Protein AF-A0A5C6UW99-F1 (afdb_monomer)

Solvent-accessible surface area (backbone atoms only — not comparable to full-atom values): 27714 Å² total; per-residue (Å²): 134,82,87,89,82,87,84,85,85,86,84,82,92,73,86,82,78,85,74,78,84,76,83,78,83,82,71,74,84,59,94,43,65,46,55,64,51,72,36,97,61,40,62,75,77,56,24,28,17,52,48,94,91,37,84,39,61,88,27,58,69,17,17,16,20,74,46,58,42,82,33,70,51,95,78,82,84,82,96,72,94,75,93,74,78,81,84,72,80,81,75,72,80,76,76,88,70,78,74,92,70,58,97,54,50,38,59,64,51,70,36,95,60,34,64,72,78,51,20,24,16,51,47,88,83,36,81,38,69,84,28,57,71,25,19,14,20,69,19,58,28,72,31,41,76,90,52,82,48,80,41,79,79,76,53,98,78,52,71,57,47,70,77,56,60,51,94,74,55,63,81,80,63,62,78,78,60,53,97,52,21,16,35,41,27,82,46,38,33,29,46,93,66,78,84,50,17,34,38,36,32,33,25,53,74,91,47,78,61,61,84,46,49,44,38,39,60,28,48,56,83,83,52,76,41,80,43,70,72,67,57,42,86,40,73,39,34,52,55,30,21,44,24,73,45,85,40,89,60,53,78,58,55,58,75,76,90,61,52,54,90,66,35,41,78,34,75,88,61,38,40,48,55,76,37,45,33,38,39,38,34,48,50,63,63,86,82,75,65,64,61,18,17,35,32,90,89,46,90,64,15,76,29,25,53,47,54,98,85,69,50,60,64,72,39,83,48,74,74,73,51,75,43,73,43,67,52,88,73,60,95,80,80,63,93,73,26,12,47,43,68,44,33,58,33,60,29,32,28,25,34,24,41,23,62,43,74,70,48,73,47,80,31,65,13,64,90,73,44,90,63,66,86,60,68,77,81,52,69,51,76,27,80,29,45,42,42,31,34,23,60,48,41,46,59,56,41,83,91,46,47,72,66,59,32,50,52,46,34,35,40,12,41,68,65,37,72,46,35,42,41,40,76,47,78,42,71,64,44,31,29,70,76,30,52,37,42,34,38,38,26,34,43,58,42,33,67,40,98,85,65,82,29,52,44,58,61,48,40,26,40,38,40,37,50,54,67,96,60,56,82,80,133

Sequence (473 aa):
MNVWMQRAVMVGLVALSLQLGSCSFGDAPLEGDLCTNTCPYAGDGECDDGGEGALYGICALGTDCRDCGTRHSEGEPDPGPFPTPNPLPEPEPEPWQPPQLEPGEICTNTCRYAGDGQCDDGGPASQFSLCELGTDCEDCGIRVEGGDTVCVPRCPEGFCGADGCGQTCPACDEPVFGEDEARLRLIVGDHRGRSSTRKVCLYRAGDSQPFKVLTRAAVTESRIAMVYAEYVAVPAIADLQVAHLAWDDAYDESIEGCDASQARPLGDEGLVAGEYHTLVIAAYEQDARGSCAAHAEVEGCGFYPARSETSGSAAACPAPAAMLVRDGQRVDGSYQAGWRVVNVTANAEIIAASGEDNLWNRHASLFSAQGAAEAQFYNTLAFTSTVRVCPAYLLCEPGVDEEAQRAAVAACTRGEASWLLAELNHARLSAPDQATTVYAFGLAGHLNATGDGIIGQEISLVVAHDVSDGELP

Secondary structure (DSSP, 8-state):
---------------------------PPPTTB-----STTTTSSS--SSSTT-S--SS-TTTTHHHH---B-S------------PPPPPPPPPPPPP-PPTTEE----STTTTSSS--BSSTT-S-BSS-TTS-HHHH--EETTS----SS--TT----TTSS-S--GGG------TTEEEEEEEEE--SSS--EEEEEEEETT-SS-SEEEEEEPBPTTS-EEE---PEEEE-BTTEEEEEEEES-TT--SSTT--GGG-EE-TTT-BPTT-EEEEEEE---TT--PPEE--TTSTT-SSB---TTT--SEEPPPPP-EEEEETT--SSS----EEEEEEEESS-SEEEEEEETTEEEEEEBTTT-TTTT--------S--SEEEEE--GGGGSTT--HHHHHHHHHHHHTT-TTT-SEEEE-GGGG-TT-EEEEEEEEEEEEEPTTSSSEEEEEEEEEEEE-STT----

pLDDT: mean 72.62, std 18.92, range [28.47, 97.12]

Structure (mmCIF, N/CA/C/O backbone):
data_AF-A0A5C6UW99-F1
#
_entry.id   AF-A0A5C6UW99-F1
#
loop_
_atom_site.group_PDB
_atom_site.id
_atom_site.type_symbol
_atom_site.label_atom_id
_atom_site.label_alt_id
_atom_site.label_comp_id
_atom_site.label_asym_id
_atom_site.label_entity_id
_atom_site.label_seq_id
_atom_site.pdbx_PDB_ins_code
_atom_site.Cartn_x
_atom_site.Cartn_y
_atom_site.Cartn_z
_atom_site.occupancy
_atom_site.B_iso_or_equiv
_atom_site.auth_seq_id
_atom_site.auth_comp_id
_atom_site.auth_asym_id
_atom_site.auth_atom_id
_atom_site.pdbx_PDB_model_num
ATOM 1 N N . MET A 1 1 ? 50.280 32.312 17.172 1.00 34.53 1 MET A N 1
ATOM 2 C CA . MET A 1 1 ? 51.051 33.062 18.191 1.00 34.53 1 MET A CA 1
ATOM 3 C C . MET A 1 1 ? 50.293 32.900 19.505 1.00 34.53 1 MET A C 1
ATOM 5 O O . MET A 1 1 ? 49.214 33.453 19.624 1.00 34.53 1 MET A O 1
ATOM 9 N N . ASN A 1 2 ? 50.591 31.833 20.255 1.00 29.12 2 ASN A N 1
ATOM 10 C CA . ASN A 1 2 ? 51.369 31.841 21.514 1.00 29.12 2 ASN A CA 1
ATOM 11 C C . ASN A 1 2 ? 50.705 32.729 22.588 1.00 29.12 2 ASN A C 1
ATOM 13 O O . ASN A 1 2 ? 50.739 33.942 22.445 1.00 29.12 2 ASN A O 1
ATOM 17 N N . VAL A 1 3 ? 49.874 32.175 23.485 1.00 32.91 3 VAL A N 1
ATOM 18 C CA . VAL A 1 3 ? 50.173 31.514 24.790 1.00 32.91 3 VAL A CA 1
ATOM 19 C C . VAL A 1 3 ? 50.660 32.511 25.864 1.00 32.91 3 VAL A C 1
ATOM 21 O O . VAL A 1 3 ? 51.526 33.333 25.588 1.00 32.91 3 VAL A O 1
ATOM 24 N N . TRP A 1 4 ? 50.140 32.315 27.089 1.00 28.47 4 TRP A N 1
ATOM 25 C CA . TRP A 1 4 ? 50.541 32.836 28.414 1.00 28.47 4 TRP A CA 1
ATOM 26 C C . TRP A 1 4 ? 49.818 34.095 28.921 1.00 28.47 4 TRP A C 1
ATOM 28 O O . TRP A 1 4 ? 50.111 35.204 28.502 1.00 28.47 4 TRP A O 1
ATOM 38 N N . MET A 1 5 ? 48.950 33.933 29.929 1.00 31.62 5 MET A N 1
ATOM 39 C CA . MET A 1 5 ? 49.335 34.227 31.319 1.00 31.62 5 MET A CA 1
ATOM 40 C C . MET A 1 5 ? 48.262 33.712 32.292 1.00 31.62 5 MET A C 1
ATOM 42 O O . MET A 1 5 ? 47.126 34.177 32.323 1.00 31.62 5 MET A O 1
ATOM 46 N N . GLN A 1 6 ? 48.668 32.740 33.100 1.00 30.66 6 GLN A N 1
ATOM 47 C CA . GLN A 1 6 ? 47.974 32.275 34.292 1.00 30.66 6 GLN A CA 1
ATOM 48 C C . GLN A 1 6 ? 48.049 33.332 35.406 1.00 30.66 6 GLN A C 1
ATOM 50 O O . GLN A 1 6 ? 49.068 34.009 35.556 1.00 30.66 6 GLN A O 1
ATOM 55 N N . ARG A 1 7 ? 47.040 33.362 36.282 1.00 36.62 7 ARG A N 1
ATOM 56 C CA . ARG A 1 7 ? 47.241 33.642 37.709 1.00 36.62 7 ARG A CA 1
ATOM 57 C C . ARG A 1 7 ? 46.485 32.607 38.536 1.00 36.62 7 ARG A C 1
ATOM 59 O O . ARG A 1 7 ? 45.269 32.660 38.665 1.00 36.62 7 ARG A O 1
ATOM 66 N N . ALA A 1 8 ? 47.258 31.656 39.047 1.00 31.09 8 ALA A N 1
ATOM 67 C CA . ALA A 1 8 ? 46.920 30.775 40.154 1.00 31.09 8 ALA A CA 1
ATOM 68 C C . ALA A 1 8 ? 47.402 31.392 41.486 1.00 31.09 8 ALA A C 1
ATOM 70 O O . ALA A 1 8 ? 48.105 32.404 41.466 1.00 31.09 8 ALA A O 1
ATOM 71 N N . VAL A 1 9 ? 47.092 30.685 42.586 1.00 32.28 9 VAL A N 1
ATOM 72 C CA . VAL A 1 9 ? 47.528 30.800 44.003 1.00 32.28 9 VAL A CA 1
ATOM 73 C C . VAL A 1 9 ? 46.374 31.246 44.918 1.00 32.28 9 VAL A C 1
ATOM 75 O O . VAL A 1 9 ? 46.033 32.420 44.954 1.00 32.28 9 VAL A O 1
ATOM 78 N N . MET A 1 10 ? 45.597 30.301 45.474 1.00 29.33 10 MET A N 1
ATOM 79 C CA . MET A 1 10 ? 45.813 29.472 46.696 1.00 29.33 10 MET A CA 1
ATOM 80 C C . MET A 1 10 ? 45.095 30.111 47.901 1.00 29.33 10 MET A C 1
ATOM 82 O O . MET A 1 10 ? 45.079 31.326 48.011 1.00 29.33 10 MET A O 1
ATOM 86 N N . VAL A 1 11 ? 44.525 29.423 48.888 1.00 31.17 11 VAL A N 1
ATOM 87 C CA . VAL A 1 11 ? 44.260 28.007 49.171 1.00 31.17 11 VAL A CA 1
ATOM 88 C C . VAL A 1 11 ? 43.222 28.028 50.298 1.00 31.17 11 VAL A C 1
ATOM 90 O O . VAL A 1 11 ? 43.385 28.764 51.268 1.00 31.17 11 VAL A O 1
ATOM 93 N N . GLY A 1 12 ? 42.175 27.218 50.175 1.00 30.66 12 GLY A N 1
ATOM 94 C CA . GLY A 1 12 ? 41.295 26.826 51.271 1.00 30.66 12 GLY A CA 1
ATOM 95 C C . GLY A 1 12 ? 41.244 25.306 51.284 1.00 30.66 12 GLY A C 1
ATOM 96 O O . GLY A 1 12 ? 40.558 24.707 50.465 1.00 30.66 12 GLY A O 1
ATOM 97 N N . LEU A 1 13 ? 42.057 24.702 52.148 1.00 34.16 13 LEU A N 1
ATOM 98 C CA . LEU A 1 13 ? 42.120 23.265 52.401 1.00 34.16 13 LEU A CA 1
ATOM 99 C C . LEU A 1 13 ? 40.788 22.774 52.985 1.00 34.16 13 LEU A C 1
ATOM 101 O O . LEU A 1 13 ? 40.453 23.120 54.115 1.00 34.16 13 LEU A O 1
ATOM 105 N N . VAL A 1 14 ? 40.091 21.902 52.259 1.00 35.78 14 VAL A N 1
ATOM 106 C CA . VAL A 1 14 ? 39.228 20.878 52.857 1.00 35.78 14 VAL A CA 1
ATOM 107 C C . VAL A 1 14 ? 39.674 19.548 52.270 1.00 35.78 14 VAL A C 1
ATOM 109 O O . VAL A 1 14 ? 39.676 19.353 51.056 1.00 35.78 14 VAL A O 1
ATOM 112 N N . ALA A 1 15 ? 40.156 18.678 53.152 1.00 35.44 15 ALA A N 1
ATOM 113 C CA . ALA A 1 15 ? 40.652 17.357 52.822 1.00 35.44 15 ALA A CA 1
ATOM 114 C C . ALA A 1 15 ? 39.516 16.491 52.256 1.00 35.44 15 ALA A C 1
ATOM 116 O O . ALA A 1 15 ? 38.515 16.247 52.927 1.00 35.44 15 ALA A O 1
ATOM 117 N N . LEU A 1 16 ? 39.699 16.027 51.022 1.00 29.47 16 LEU A N 1
ATOM 118 C CA . LEU A 1 16 ? 38.883 15.001 50.392 1.00 29.47 16 LEU A CA 1
ATOM 119 C C . LEU A 1 16 ? 39.340 13.643 50.943 1.00 29.47 16 LEU A C 1
ATOM 121 O O . LEU A 1 16 ? 40.454 13.204 50.657 1.00 29.47 16 LEU A O 1
ATOM 125 N N . SER A 1 17 ? 38.502 12.994 51.751 1.00 37.00 17 SER A N 1
ATOM 126 C CA . SER A 1 17 ? 38.662 11.565 52.032 1.00 37.00 17 SER A CA 1
ATOM 127 C C . SER A 1 17 ? 38.100 10.795 50.840 1.00 37.00 17 SER A C 1
ATOM 129 O O . SER A 1 17 ? 36.896 10.817 50.599 1.00 37.00 17 SER A O 1
ATOM 131 N N . LEU A 1 18 ? 38.980 10.150 50.069 1.00 35.66 18 LEU A N 1
ATOM 132 C CA . LEU A 1 18 ? 38.590 9.035 49.214 1.00 35.66 18 LEU A CA 1
ATOM 133 C C . LEU A 1 18 ? 38.249 7.858 50.136 1.00 35.66 18 LEU A C 1
ATOM 135 O O . LEU A 1 18 ? 39.153 7.205 50.657 1.00 35.66 18 LEU A O 1
ATOM 139 N N . GLN A 1 19 ? 36.964 7.564 50.312 1.00 38.53 19 GLN A N 1
ATOM 140 C CA . GLN A 1 19 ? 36.542 6.202 50.610 1.00 38.53 19 GLN A CA 1
ATOM 141 C C . GLN A 1 19 ? 36.239 5.519 49.278 1.00 38.53 19 GLN A C 1
ATOM 143 O O . GLN A 1 19 ? 35.257 5.830 48.606 1.00 38.53 19 GLN A O 1
ATOM 148 N N . LEU A 1 20 ? 37.113 4.585 48.907 1.00 40.84 20 LEU A N 1
ATOM 149 C CA . LEU A 1 20 ? 36.758 3.488 48.020 1.00 40.84 20 LEU A CA 1
ATOM 150 C C . LEU A 1 20 ? 35.549 2.787 48.647 1.00 40.84 20 LEU A C 1
ATOM 152 O O . LEU A 1 20 ? 35.605 2.373 49.806 1.00 40.84 20 LEU A O 1
ATOM 156 N N . GLY A 1 21 ? 34.447 2.722 47.903 1.00 34.19 21 GLY A N 1
ATOM 157 C CA . GLY A 1 21 ? 33.276 1.946 48.279 1.00 34.19 21 GLY A CA 1
ATOM 158 C C . GLY A 1 21 ? 33.635 0.468 48.273 1.00 34.19 21 GLY A C 1
ATOM 159 O O . GLY A 1 21 ? 33.581 -0.188 47.238 1.00 34.19 21 GLY A O 1
ATOM 160 N N . SER A 1 22 ? 34.045 -0.034 49.432 1.00 42.88 22 SER A N 1
ATOM 161 C CA . SER A 1 22 ? 34.166 -1.457 49.709 1.00 42.88 22 SER A CA 1
ATOM 162 C C . SER A 1 22 ? 32.766 -2.068 49.699 1.00 42.88 22 SER A C 1
ATOM 164 O O . SER A 1 22 ? 31.986 -1.842 50.623 1.00 42.88 22 SER A O 1
ATOM 166 N N . CYS A 1 23 ? 32.444 -2.849 48.669 1.00 33.88 23 CYS A N 1
ATOM 167 C CA . CYS A 1 23 ? 31.360 -3.819 48.759 1.00 33.88 23 CYS A CA 1
ATOM 168 C C . CYS A 1 23 ? 31.829 -4.913 49.721 1.00 33.88 23 CYS A C 1
ATOM 170 O O . CYS A 1 23 ? 32.661 -5.745 49.371 1.00 33.88 23 CYS A O 1
ATOM 172 N N . SER A 1 24 ? 31.359 -4.850 50.962 1.00 38.66 24 SER A N 1
ATOM 173 C CA . SER A 1 24 ? 31.521 -5.923 51.934 1.00 38.66 24 SER A CA 1
ATOM 174 C C . SER A 1 24 ? 30.247 -6.756 51.915 1.00 38.66 24 SER A C 1
ATOM 176 O O . SER A 1 24 ? 29.364 -6.534 52.736 1.00 38.66 24 SER A O 1
ATOM 178 N N . PHE A 1 25 ? 30.157 -7.707 50.987 1.00 39.56 25 PHE A N 1
ATOM 179 C CA . PHE A 1 25 ? 29.349 -8.901 51.214 1.00 39.56 25 PHE A CA 1
ATOM 180 C C . PHE A 1 25 ? 30.244 -9.876 51.964 1.00 39.56 25 PHE A C 1
ATOM 182 O O . PHE A 1 25 ? 31.091 -10.555 51.390 1.00 39.56 25 PHE A O 1
ATOM 189 N N . GLY A 1 26 ? 30.144 -9.822 53.285 1.00 46.00 26 GLY A N 1
ATOM 190 C CA . GLY A 1 26 ? 30.561 -10.924 54.124 1.00 46.00 26 GLY A CA 1
ATOM 191 C C . GLY A 1 26 ? 29.308 -11.693 54.478 1.00 46.00 26 GLY A C 1
ATOM 192 O O . GLY A 1 26 ? 28.794 -11.484 55.568 1.00 46.00 26 GLY A O 1
ATOM 193 N N . ASP A 1 27 ? 28.840 -12.544 53.573 1.00 43.44 27 ASP A N 1
ATOM 194 C CA . ASP A 1 27 ? 27.999 -13.662 53.967 1.00 43.44 27 ASP A CA 1
ATOM 195 C C . ASP A 1 27 ? 28.890 -14.898 53.900 1.00 43.44 27 ASP A C 1
ATOM 197 O O . ASP A 1 27 ? 29.512 -15.207 52.882 1.00 43.44 27 ASP A O 1
ATOM 201 N N . ALA A 1 28 ? 29.066 -15.537 55.054 1.00 52.47 28 ALA A N 1
ATOM 202 C CA . ALA A 1 28 ? 29.618 -16.879 55.106 1.00 52.47 28 ALA A CA 1
ATOM 203 C C . ALA A 1 28 ? 28.769 -17.777 54.186 1.00 52.47 28 ALA A C 1
ATOM 205 O O . ALA A 1 28 ? 27.559 -17.554 54.134 1.00 52.47 28 ALA A O 1
ATOM 206 N N . PRO A 1 29 ? 29.356 -18.759 53.473 1.00 47.78 29 PRO A N 1
ATOM 207 C CA . PRO A 1 29 ? 28.569 -19.650 52.631 1.00 47.78 29 PRO A CA 1
ATOM 208 C C . PRO A 1 29 ? 27.493 -20.292 53.503 1.00 47.78 29 PRO A C 1
ATOM 210 O O . PRO A 1 29 ? 27.813 -20.943 54.504 1.00 47.78 29 PRO A O 1
ATOM 213 N N . LEU A 1 30 ? 26.231 -20.029 53.162 1.00 50.91 30 LEU A N 1
ATOM 214 C CA . LEU A 1 30 ? 25.114 -20.724 53.772 1.00 50.91 30 LEU A CA 1
ATOM 215 C C . LEU A 1 30 ? 25.254 -22.191 53.365 1.00 50.91 30 LEU A C 1
ATOM 217 O O . LEU A 1 30 ? 25.609 -22.509 52.226 1.00 50.91 30 LEU A O 1
ATOM 221 N N . GLU A 1 31 ? 25.096 -23.084 54.335 1.00 53.31 31 GLU A N 1
ATOM 222 C CA . GLU A 1 31 ? 25.210 -24.522 54.120 1.00 53.31 31 GLU A CA 1
ATOM 223 C C . GLU A 1 31 ? 24.177 -24.919 53.052 1.00 53.31 31 GLU A C 1
ATOM 225 O O . GLU A 1 31 ? 22.978 -24.835 53.287 1.00 53.31 31 GLU A O 1
ATOM 230 N N . GLY A 1 32 ? 24.653 -25.244 51.844 1.00 57.88 32 GLY A N 1
ATOM 231 C CA . GLY A 1 32 ? 23.804 -25.570 50.696 1.00 57.88 32 GLY A CA 1
ATOM 232 C C . GLY A 1 32 ? 24.053 -24.760 49.419 1.00 57.88 32 GLY A C 1
ATOM 233 O O . GLY A 1 32 ? 23.502 -25.123 48.388 1.00 57.88 32 GLY A O 1
ATOM 234 N N . ASP A 1 33 ? 24.894 -23.723 49.412 1.00 72.44 33 ASP A N 1
ATOM 235 C CA . ASP A 1 33 ? 25.207 -22.998 48.167 1.00 72.44 33 ASP A CA 1
ATOM 236 C C . ASP A 1 33 ? 26.157 -23.793 47.250 1.00 72.44 33 ASP A C 1
ATOM 238 O O . ASP A 1 33 ? 27.299 -24.094 47.601 1.00 72.44 33 ASP A O 1
ATOM 242 N N . LEU A 1 34 ? 25.700 -24.098 46.032 1.00 79.31 34 LEU A N 1
ATOM 243 C CA . LEU A 1 34 ? 26.423 -24.861 45.004 1.00 79.31 34 LEU A CA 1
ATOM 244 C C . LEU A 1 34 ? 27.261 -23.980 44.059 1.00 79.31 34 LEU A C 1
ATOM 246 O O . LEU A 1 34 ? 27.795 -24.469 43.065 1.00 79.31 34 LEU A O 1
ATOM 250 N N . CYS A 1 35 ? 27.380 -22.681 44.336 1.00 88.94 35 CYS A N 1
ATOM 251 C CA . CYS A 1 35 ? 28.038 -21.738 43.435 1.00 88.94 35 CYS A CA 1
ATOM 252 C C . CYS A 1 35 ? 29.566 -21.885 43.454 1.00 88.94 35 CYS A C 1
ATOM 254 O O . CYS A 1 35 ? 30.227 -21.529 44.431 1.00 88.94 35 CYS A O 1
ATOM 256 N N . THR A 1 36 ? 30.141 -22.377 42.353 1.00 87.19 36 THR A N 1
ATOM 257 C CA . THR A 1 36 ? 31.591 -22.625 42.255 1.00 87.19 36 THR A CA 1
ATOM 258 C C . THR A 1 36 ? 32.300 -21.874 41.128 1.00 87.19 36 THR A C 1
ATOM 260 O O . THR A 1 36 ? 33.504 -21.658 41.248 1.00 87.19 36 THR A O 1
ATOM 263 N N . ASN A 1 37 ? 31.600 -21.445 40.066 1.00 88.25 37 ASN A N 1
ATOM 264 C CA . ASN A 1 37 ? 32.197 -20.783 38.885 1.00 88.25 37 ASN A CA 1
ATOM 265 C C . ASN A 1 37 ? 33.406 -21.535 38.297 1.00 88.25 37 ASN A C 1
ATOM 267 O O . ASN A 1 37 ? 34.434 -20.942 37.969 1.00 88.25 37 ASN A O 1
ATOM 271 N N . THR A 1 38 ? 33.322 -22.864 38.248 1.00 88.50 38 THR A N 1
ATOM 272 C CA . THR A 1 38 ? 34.431 -23.733 37.825 1.00 88.50 38 THR A CA 1
ATOM 273 C C . THR A 1 38 ? 34.348 -24.165 36.362 1.00 88.50 38 THR A C 1
ATOM 275 O O . THR A 1 38 ? 35.299 -24.768 35.859 1.00 88.50 38 THR A O 1
ATOM 278 N N . CYS A 1 39 ? 33.250 -23.855 35.667 1.00 90.06 39 CYS A N 1
ATOM 279 C CA . CYS A 1 39 ? 33.094 -24.161 34.250 1.00 90.06 39 CYS A CA 1
ATOM 280 C C . CYS A 1 39 ? 33.985 -23.259 33.368 1.00 90.06 39 CYS A C 1
ATOM 282 O O . CYS A 1 39 ? 34.199 -22.098 33.720 1.00 90.06 39 CYS A O 1
ATOM 284 N N . PRO A 1 40 ? 34.486 -23.733 32.205 1.00 90.62 40 PRO A N 1
ATOM 285 C CA . PRO A 1 40 ? 35.240 -22.894 31.267 1.00 90.62 40 PRO A CA 1
ATOM 286 C C . PRO A 1 40 ? 34.486 -21.666 30.742 1.00 90.62 40 PRO A C 1
ATOM 288 O O . PRO A 1 40 ? 35.139 -20.700 30.355 1.00 90.62 40 PRO A O 1
ATOM 291 N N . TYR A 1 41 ? 33.154 -21.724 30.736 1.00 88.00 41 TYR A N 1
ATOM 292 C CA . TYR A 1 41 ? 32.263 -20.661 30.263 1.00 88.00 41 TYR A CA 1
ATOM 293 C C . TYR A 1 41 ? 31.751 -19.763 31.396 1.00 88.00 41 TYR A C 1
ATOM 295 O O . TYR A 1 41 ? 31.029 -18.815 31.150 1.00 88.00 41 TYR A O 1
ATOM 303 N N . ALA A 1 42 ? 32.189 -19.992 32.642 1.00 88.38 42 ALA A N 1
ATOM 304 C CA . ALA A 1 42 ? 31.686 -19.216 33.765 1.00 88.38 42 ALA A CA 1
ATOM 305 C C . ALA A 1 42 ? 32.029 -17.716 33.646 1.00 88.38 42 ALA A C 1
ATOM 307 O O . ALA A 1 42 ? 33.203 -17.335 33.766 1.00 88.38 42 ALA A O 1
ATOM 308 N N . GLY A 1 43 ? 31.017 -16.856 33.504 1.00 84.94 43 GLY A N 1
ATOM 309 C CA . GLY A 1 43 ? 31.190 -15.405 33.394 1.00 84.94 43 GLY A CA 1
ATOM 310 C C . GLY A 1 43 ? 31.415 -14.887 31.970 1.00 84.94 43 GLY A C 1
ATOM 311 O O . GLY A 1 43 ? 32.063 -13.840 31.826 1.00 84.94 43 GLY A O 1
ATOM 312 N N . ASP A 1 44 ? 30.973 -15.609 30.941 1.00 90.06 44 ASP A N 1
ATOM 313 C CA . ASP A 1 44 ? 31.006 -15.143 29.552 1.00 90.06 44 ASP A CA 1
ATOM 314 C C . ASP A 1 44 ? 29.772 -14.310 29.151 1.00 90.06 44 ASP A C 1
ATOM 316 O O . ASP A 1 44 ? 29.793 -13.638 28.113 1.00 90.06 44 ASP A O 1
ATOM 320 N N . GLY A 1 45 ? 28.787 -14.220 30.049 1.00 88.75 45 GLY A N 1
ATOM 321 C CA . GLY A 1 45 ? 27.587 -13.404 29.912 1.00 88.75 45 GLY A CA 1
ATOM 322 C C . GLY A 1 45 ? 26.342 -14.191 29.509 1.00 88.75 45 GLY A C 1
ATOM 323 O O . GLY A 1 45 ? 25.285 -13.572 29.360 1.00 88.75 45 GLY A O 1
ATOM 324 N N . GLU A 1 46 ? 26.445 -15.510 29.353 1.00 91.19 46 GLU A N 1
ATOM 325 C CA . GLU A 1 46 ? 25.325 -16.416 29.099 1.00 91.19 46 GLU A CA 1
ATOM 326 C C . GLU A 1 46 ? 25.189 -17.419 30.254 1.00 91.19 46 GLU A C 1
ATOM 328 O O . GLU A 1 46 ? 26.173 -17.798 30.868 1.00 91.19 46 GLU A O 1
ATOM 333 N N . CYS A 1 47 ? 23.957 -17.808 30.609 1.00 92.81 47 CYS A N 1
ATOM 334 C CA . CYS A 1 47 ? 23.735 -18.777 31.685 1.00 92.81 47 CYS A CA 1
ATOM 335 C C . CYS A 1 47 ? 23.743 -20.212 31.134 1.00 92.81 47 CYS A C 1
ATOM 337 O O . CYS A 1 47 ? 22.806 -20.609 30.430 1.00 92.81 47 CYS A O 1
ATOM 339 N N . ASP A 1 48 ? 24.771 -20.980 31.506 1.00 92.38 48 ASP A N 1
ATOM 340 C CA . ASP A 1 48 ? 25.135 -22.269 30.903 1.00 92.38 48 ASP A CA 1
ATOM 341 C C . ASP A 1 48 ? 25.027 -23.486 31.837 1.00 92.38 48 ASP A C 1
ATOM 343 O O . ASP A 1 48 ? 25.327 -24.620 31.441 1.00 92.38 48 ASP A O 1
ATOM 347 N N . ASP A 1 49 ? 24.642 -23.283 33.098 1.00 90.50 49 ASP A N 1
ATOM 348 C CA . ASP A 1 49 ? 24.655 -24.324 34.135 1.00 90.50 49 ASP A CA 1
ATOM 349 C C . ASP A 1 49 ? 23.494 -25.333 34.062 1.00 90.50 49 ASP A C 1
ATOM 351 O O . ASP A 1 49 ? 23.378 -26.200 34.932 1.00 90.50 49 ASP A O 1
ATOM 355 N N . GLY A 1 50 ? 22.639 -25.236 33.038 1.00 86.50 50 GLY A N 1
ATOM 356 C CA . GLY A 1 50 ? 21.533 -26.163 32.781 1.00 86.50 50 GLY A CA 1
ATOM 357 C C . GLY A 1 50 ? 20.402 -26.130 33.812 1.00 86.50 50 GLY A C 1
ATOM 358 O O . GLY A 1 50 ? 19.540 -27.007 33.784 1.00 86.50 50 GLY A O 1
ATOM 359 N N . GLY A 1 51 ? 20.410 -25.164 34.736 1.00 85.12 51 GLY A N 1
ATOM 360 C CA . GLY A 1 51 ? 19.347 -24.962 35.717 1.00 85.12 51 GLY A CA 1
ATOM 361 C C . GLY A 1 51 ? 18.185 -24.113 35.202 1.00 85.12 51 GLY A C 1
ATOM 362 O O . GLY A 1 51 ? 18.171 -23.649 34.065 1.00 85.12 51 GLY A O 1
ATOM 363 N N . GLU A 1 52 ? 17.207 -23.855 36.073 1.00 80.62 52 GLU A N 1
ATOM 364 C CA . GLU A 1 52 ? 16.089 -22.959 35.762 1.00 80.62 52 GLU A CA 1
ATOM 365 C C . GLU A 1 52 ? 16.614 -21.579 35.327 1.00 80.62 52 GLU A C 1
ATOM 367 O O . GLU A 1 52 ? 17.446 -20.978 36.019 1.00 80.62 52 GLU A O 1
ATOM 372 N N . GLY A 1 53 ? 16.157 -21.113 34.160 1.00 74.00 53 GLY A N 1
ATOM 373 C CA . GLY A 1 53 ? 16.597 -19.862 33.537 1.00 74.00 53 GLY A CA 1
ATOM 374 C C . GLY A 1 53 ? 17.875 -19.945 32.689 1.00 74.00 53 GLY A C 1
ATOM 375 O O . GLY A 1 53 ? 18.289 -18.912 32.167 1.00 74.00 53 GLY A O 1
ATOM 376 N N . ALA A 1 54 ? 18.490 -21.124 32.529 1.00 86.81 54 ALA A N 1
ATOM 377 C CA . ALA A 1 54 ? 19.669 -21.301 31.678 1.00 86.81 54 ALA A CA 1
ATOM 378 C C . ALA A 1 54 ? 19.313 -21.393 30.185 1.00 86.81 54 ALA A C 1
ATOM 380 O O . ALA A 1 54 ? 18.346 -22.053 29.805 1.00 86.81 54 ALA A O 1
ATOM 381 N N . LEU A 1 55 ? 20.114 -20.734 29.340 1.00 78.19 55 LEU A N 1
ATOM 382 C CA . LEU A 1 55 ? 20.016 -20.806 27.875 1.00 78.19 55 LEU A CA 1
ATOM 383 C C . LEU A 1 55 ? 20.607 -22.120 27.351 1.00 78.19 55 LEU A C 1
ATOM 385 O O . LEU A 1 55 ? 20.093 -22.681 26.382 1.00 78.19 55 LEU A O 1
ATOM 389 N N . TYR A 1 56 ? 21.647 -22.627 28.021 1.00 79.44 56 TYR A N 1
ATOM 390 C CA . TYR A 1 56 ? 22.308 -23.886 27.692 1.00 79.44 56 TYR A CA 1
ATOM 391 C C . TYR A 1 56 ? 22.634 -24.703 28.957 1.00 79.44 56 TYR A C 1
ATOM 393 O O . TYR A 1 56 ? 22.604 -24.203 30.077 1.00 79.44 56 TYR A O 1
ATOM 401 N N . GLY A 1 57 ? 22.928 -25.995 28.778 1.00 85.44 57 GLY A N 1
ATOM 402 C CA . GLY A 1 57 ? 23.306 -26.931 29.851 1.00 85.44 57 GLY A CA 1
ATOM 403 C C . GLY A 1 57 ? 24.706 -27.513 29.680 1.00 85.44 57 GLY A C 1
ATOM 404 O O . GLY A 1 57 ? 24.931 -28.693 29.953 1.00 85.44 57 GLY A O 1
ATOM 405 N N . ILE A 1 58 ? 25.630 -26.725 29.125 1.00 89.62 58 ILE A N 1
ATOM 406 C CA . ILE A 1 58 ? 27.001 -27.167 28.826 1.00 89.62 58 ILE A CA 1
ATOM 407 C C . ILE A 1 58 ? 27.901 -27.185 30.070 1.00 89.62 58 ILE A C 1
ATOM 409 O O . ILE A 1 58 ? 28.938 -27.855 30.074 1.00 89.62 58 ILE A O 1
ATOM 413 N N . CYS A 1 59 ? 27.493 -26.494 31.133 1.00 89.75 59 CYS A N 1
ATOM 414 C CA . CYS A 1 59 ? 28.116 -26.502 32.446 1.00 89.75 59 CYS A CA 1
ATOM 415 C C . CYS A 1 59 ? 27.284 -27.341 33.430 1.00 89.75 59 CYS A C 1
ATOM 417 O O . CYS A 1 59 ? 26.077 -27.508 33.279 1.00 89.75 59 CYS A O 1
ATOM 419 N N . ALA A 1 60 ? 27.924 -27.883 34.470 1.00 87.56 60 ALA A N 1
ATOM 420 C CA . ALA A 1 60 ? 27.191 -28.549 35.548 1.00 87.56 60 ALA A CA 1
ATOM 421 C C . ALA A 1 60 ? 26.469 -27.510 36.429 1.00 87.56 60 ALA A C 1
ATOM 423 O O . ALA A 1 60 ? 27.004 -26.421 36.650 1.00 87.56 60 ALA A O 1
ATOM 424 N N . LEU A 1 61 ? 25.302 -27.853 36.978 1.00 86.00 61 LEU A N 1
ATOM 425 C CA . LEU A 1 61 ? 24.495 -26.955 37.817 1.00 86.00 61 LEU A CA 1
ATOM 426 C C . LEU A 1 61 ? 25.322 -26.299 38.937 1.00 86.00 61 LEU A C 1
ATOM 428 O O . LEU A 1 61 ? 26.044 -26.979 39.668 1.00 86.00 61 LEU A O 1
ATOM 432 N N . GLY A 1 62 ? 25.240 -24.968 39.059 1.00 87.25 62 GLY A N 1
ATOM 433 C CA . GLY A 1 62 ? 26.011 -24.179 40.030 1.00 87.25 62 GLY A CA 1
ATOM 434 C C . GLY A 1 62 ? 27.472 -23.904 39.640 1.00 87.25 62 GLY A C 1
ATOM 435 O O . GLY A 1 62 ? 28.189 -23.205 40.363 1.00 87.25 62 GLY A O 1
ATOM 436 N N . THR A 1 63 ? 27.948 -24.403 38.494 1.00 90.88 63 THR A N 1
ATOM 437 C CA . THR A 1 63 ? 29.325 -24.154 38.021 1.00 90.88 63 THR A CA 1
ATOM 438 C C . THR A 1 63 ? 29.471 -22.934 37.110 1.00 90.88 63 THR A C 1
ATOM 440 O O . THR A 1 63 ? 30.611 -22.551 36.849 1.00 90.88 63 THR A O 1
ATOM 443 N N . ASP A 1 64 ? 28.362 -22.293 36.730 1.00 90.75 64 ASP A N 1
ATOM 444 C CA . ASP A 1 64 ? 28.286 -20.995 36.036 1.00 90.75 64 ASP A CA 1
ATOM 445 C C . ASP A 1 64 ? 27.317 -20.020 36.757 1.00 90.75 64 ASP A C 1
ATOM 447 O O . ASP A 1 64 ? 26.425 -19.371 36.222 1.00 90.75 64 ASP A O 1
ATOM 451 N N . CYS A 1 65 ? 27.468 -19.913 38.072 1.00 89.12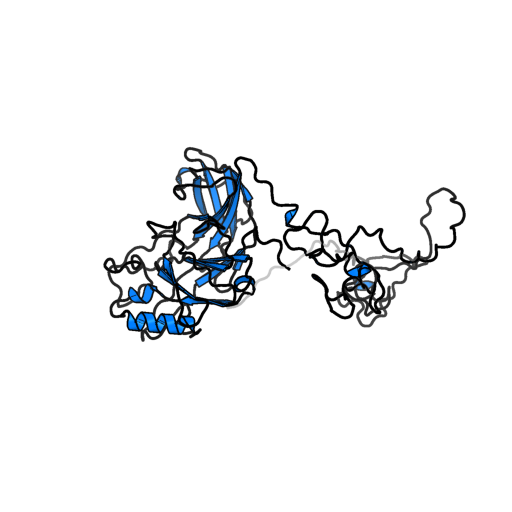 65 CYS A N 1
ATOM 452 C CA . CYS A 1 65 ? 26.628 -19.034 38.886 1.00 89.12 65 CYS A CA 1
ATOM 453 C C . CYS A 1 65 ? 26.943 -17.535 38.724 1.00 89.12 65 CYS A C 1
ATOM 455 O O . CYS A 1 65 ? 26.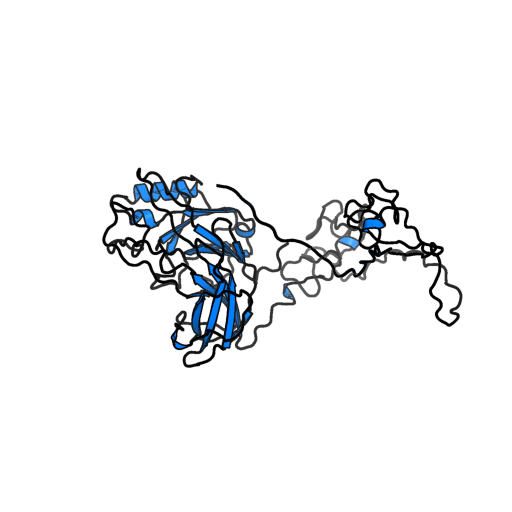274 -16.700 39.337 1.00 89.12 65 CYS A O 1
ATOM 457 N N . ARG A 1 66 ? 27.974 -17.166 37.955 1.00 88.12 66 ARG A N 1
ATOM 458 C CA . ARG A 1 66 ? 28.295 -15.764 37.675 1.00 88.12 66 ARG A CA 1
ATOM 459 C C . ARG A 1 66 ? 27.282 -15.144 36.724 1.00 88.12 66 ARG A C 1
ATOM 461 O O . ARG A 1 66 ? 26.941 -13.980 36.932 1.00 88.12 66 ARG A O 1
ATOM 468 N N . ASP A 1 67 ? 26.793 -15.942 35.784 1.00 89.69 67 ASP A N 1
ATOM 469 C CA . ASP A 1 67 ? 25.761 -15.543 34.838 1.00 89.69 67 ASP A CA 1
ATOM 470 C C . ASP A 1 67 ? 24.383 -16.096 35.256 1.00 89.69 67 ASP A C 1
ATOM 472 O O . ASP A 1 67 ? 23.383 -15.387 35.147 1.00 89.69 67 ASP A O 1
ATOM 476 N N . CYS A 1 68 ? 24.321 -17.287 35.872 1.00 88.56 68 CYS A N 1
ATOM 477 C CA . CYS A 1 68 ? 23.068 -17.918 36.324 1.00 88.56 68 CYS A CA 1
ATOM 478 C C . CYS A 1 68 ? 22.566 -17.527 37.727 1.00 88.56 68 CYS A C 1
ATOM 480 O O . CYS A 1 68 ? 21.419 -17.810 38.077 1.00 88.56 68 CYS A O 1
ATOM 482 N N . GLY A 1 69 ? 23.407 -16.923 38.569 1.00 84.62 69 GLY A N 1
ATOM 483 C CA . GLY A 1 69 ? 23.117 -16.736 39.996 1.00 84.62 69 GLY A CA 1
ATOM 484 C C . GLY A 1 69 ? 23.376 -17.984 40.858 1.00 84.62 69 GLY A C 1
ATOM 485 O O . GLY A 1 69 ? 23.716 -19.063 40.372 1.00 84.62 69 GLY A O 1
ATOM 486 N N . THR A 1 70 ? 23.287 -17.837 42.183 1.00 84.31 70 THR A N 1
ATOM 487 C CA . THR A 1 70 ? 23.587 -18.916 43.142 1.00 84.31 70 THR A CA 1
ATOM 488 C C . THR A 1 70 ? 22.533 -20.021 43.101 1.00 84.31 70 THR A C 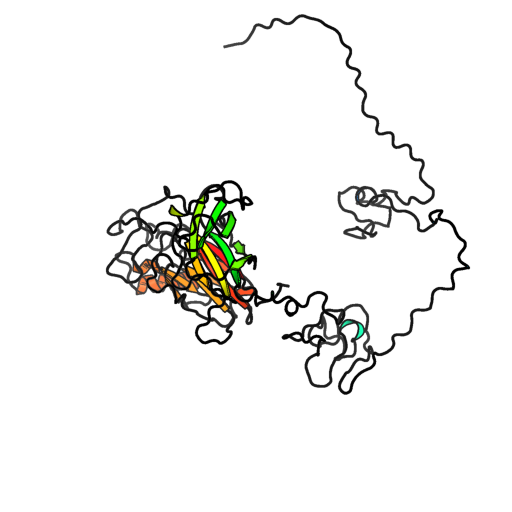1
ATOM 490 O O . THR A 1 70 ? 21.338 -19.745 43.167 1.00 84.31 70 THR A O 1
ATOM 493 N N . ARG A 1 71 ? 22.980 -21.282 43.051 1.00 85.06 71 ARG A N 1
ATOM 494 C CA . ARG A 1 71 ? 22.119 -22.469 43.152 1.00 85.06 71 ARG A CA 1
ATOM 495 C C . ARG A 1 71 ? 22.187 -23.036 44.569 1.00 85.06 71 ARG A C 1
ATOM 497 O O . ARG A 1 71 ? 23.263 -23.030 45.164 1.00 85.06 71 ARG A O 1
ATOM 504 N N . HIS A 1 72 ? 21.078 -23.560 45.079 1.00 76.94 72 HIS A N 1
ATOM 505 C CA . HIS A 1 72 ? 21.031 -24.238 46.375 1.00 76.94 72 HIS A CA 1
ATOM 506 C C . HIS A 1 72 ? 20.925 -25.753 46.168 1.00 76.94 72 HIS A C 1
ATOM 508 O O . HIS A 1 72 ? 20.224 -26.210 45.268 1.00 76.94 72 HIS A O 1
ATOM 514 N N . SER A 1 73 ? 21.625 -26.543 46.979 1.00 60.06 73 SER A N 1
ATOM 515 C CA . SER A 1 73 ? 21.443 -27.989 47.029 1.00 60.06 73 SER A CA 1
ATOM 516 C C . SER A 1 73 ? 20.066 -28.280 47.606 1.00 60.06 73 SER A C 1
ATOM 518 O O . SER A 1 73 ? 19.763 -27.798 48.697 1.00 60.06 73 SER A O 1
ATOM 520 N N . GLU A 1 74 ? 19.251 -29.063 46.904 1.00 59.50 74 GLU A N 1
ATOM 521 C CA . GLU A 1 74 ? 17.967 -29.554 47.407 1.00 59.50 74 GLU A CA 1
ATOM 522 C C . GLU A 1 74 ? 18.191 -30.305 48.729 1.00 59.50 74 GLU A C 1
ATOM 524 O O . GLU A 1 74 ? 18.635 -31.455 48.737 1.00 59.50 74 GLU A O 1
ATOM 529 N N . GLY A 1 75 ? 18.006 -29.615 49.861 1.00 50.88 75 GLY A N 1
ATOM 530 C CA . GLY A 1 75 ? 18.611 -30.078 51.107 1.00 50.88 75 GLY A CA 1
ATOM 531 C C . GLY A 1 75 ? 18.092 -29.536 52.435 1.00 50.88 75 GLY A C 1
ATOM 532 O O . GLY A 1 75 ? 18.259 -30.268 53.402 1.00 50.88 75 GLY A O 1
ATOM 533 N N . GLU A 1 76 ? 17.433 -28.370 52.543 1.00 38.75 76 GLU A N 1
ATOM 534 C CA . GLU A 1 76 ? 16.768 -27.964 53.803 1.00 38.75 76 GLU A CA 1
ATOM 535 C C . GLU A 1 76 ? 15.484 -27.120 53.595 1.00 38.75 76 GLU A C 1
ATOM 537 O O . GLU A 1 76 ? 15.460 -26.243 52.731 1.00 38.75 76 GLU A O 1
ATOM 542 N N . PRO A 1 77 ? 14.405 -27.370 54.374 1.00 49.16 77 PRO A N 1
ATOM 543 C CA . PRO A 1 77 ? 13.126 -26.662 54.273 1.00 49.16 77 PRO A CA 1
ATOM 544 C C . PRO A 1 77 ? 13.047 -25.392 55.151 1.00 49.16 77 PRO A C 1
ATOM 546 O O . PRO A 1 77 ? 13.580 -25.343 56.259 1.00 49.16 77 PRO A O 1
ATOM 549 N N . ASP A 1 78 ? 12.296 -24.395 54.674 1.00 41.16 78 ASP A N 1
ATOM 550 C CA . ASP A 1 78 ? 11.928 -23.130 55.346 1.00 41.16 78 ASP A CA 1
ATOM 551 C C . ASP A 1 78 ? 11.162 -23.360 56.682 1.00 41.16 78 ASP A C 1
ATOM 553 O O . ASP A 1 78 ? 10.263 -24.212 56.727 1.00 41.16 78 ASP A O 1
ATOM 557 N N . PRO A 1 79 ? 11.452 -22.647 57.800 1.00 47.97 79 PRO A N 1
ATOM 558 C CA . PRO A 1 79 ? 10.804 -22.913 59.082 1.00 47.97 79 PRO A CA 1
ATOM 559 C C . PRO A 1 79 ? 9.437 -22.214 59.189 1.00 47.97 79 PRO A C 1
ATOM 561 O O . PRO A 1 79 ? 9.307 -21.121 59.740 1.00 47.97 79 PRO A O 1
ATOM 564 N N . GLY A 1 80 ? 8.384 -22.899 58.737 1.00 37.62 80 GLY A N 1
ATOM 565 C CA . GLY A 1 80 ? 6.976 -22.564 58.996 1.00 37.62 80 GLY A CA 1
ATOM 566 C C . GLY A 1 80 ? 6.253 -23.658 59.803 1.00 37.62 80 GLY A C 1
ATOM 567 O O . GLY A 1 80 ? 6.548 -24.839 59.628 1.00 37.62 80 GLY A O 1
ATOM 568 N N . PRO A 1 81 ? 5.329 -23.319 60.728 1.00 52.03 81 PRO A N 1
ATOM 569 C CA . PRO A 1 81 ? 4.853 -24.249 61.746 1.00 52.03 81 PRO A CA 1
ATOM 570 C C . PRO A 1 81 ? 3.774 -25.199 61.212 1.00 52.03 81 PRO A C 1
ATOM 572 O O . PRO A 1 81 ? 2.833 -24.759 60.565 1.00 52.03 81 PRO A O 1
ATOM 575 N N . PHE A 1 82 ? 3.914 -26.479 61.564 1.00 40.41 82 PHE A N 1
ATOM 576 C CA . PHE A 1 82 ? 2.915 -27.484 61.979 1.00 40.41 82 PHE A CA 1
ATOM 577 C C . PHE A 1 82 ? 3.307 -28.869 61.432 1.00 40.41 82 PHE A C 1
ATOM 579 O O . PHE A 1 82 ? 3.653 -28.988 60.261 1.00 40.41 82 PHE A O 1
ATOM 586 N N . PRO A 1 83 ? 3.275 -29.932 62.260 1.00 44.47 83 PRO A N 1
ATOM 587 C CA . PRO A 1 83 ? 3.740 -31.245 61.841 1.00 44.47 83 PRO A CA 1
ATOM 588 C C . PRO A 1 83 ? 2.676 -31.911 60.966 1.00 44.47 83 PRO A C 1
ATOM 590 O O . PRO A 1 83 ? 1.604 -32.276 61.455 1.00 44.47 83 PRO A O 1
ATOM 593 N N . THR A 1 84 ? 2.969 -32.098 59.684 1.00 44.31 84 THR A N 1
ATOM 594 C CA . THR A 1 84 ? 2.254 -33.064 58.848 1.00 44.31 84 THR A CA 1
ATOM 595 C C . THR A 1 84 ? 2.919 -34.442 58.971 1.00 44.31 84 THR A C 1
ATOM 597 O O . THR A 1 84 ? 4.124 -34.539 59.214 1.00 44.31 84 THR A O 1
ATOM 600 N N . PRO A 1 85 ? 2.131 -35.530 58.918 1.00 50.97 85 PRO A N 1
ATOM 601 C CA . PRO A 1 85 ? 2.641 -36.885 59.095 1.00 50.97 85 PRO A CA 1
ATOM 602 C C . PRO A 1 85 ? 3.518 -37.303 57.907 1.00 50.97 85 PRO A C 1
ATOM 604 O O . PRO A 1 85 ? 3.333 -36.794 56.806 1.00 50.97 85 PRO A O 1
ATOM 607 N N . ASN A 1 86 ? 4.448 -38.233 58.169 1.00 48.25 86 ASN A N 1
ATOM 608 C CA . ASN A 1 86 ? 5.416 -38.821 57.229 1.00 48.25 86 ASN A CA 1
ATOM 609 C C . ASN A 1 86 ? 4.972 -38.813 55.750 1.00 48.25 86 ASN A C 1
ATOM 611 O O . ASN A 1 86 ? 3.862 -39.277 55.468 1.00 48.25 86 ASN A O 1
ATOM 615 N N . PRO A 1 87 ? 5.856 -38.419 54.811 1.00 51.03 87 PRO A N 1
ATOM 616 C CA . PRO A 1 87 ? 5.564 -38.533 53.393 1.00 51.03 87 PRO A CA 1
ATOM 617 C C . PRO A 1 87 ? 5.430 -40.013 53.025 1.00 51.03 87 PRO A C 1
ATOM 619 O O . PRO A 1 87 ? 6.259 -40.853 53.390 1.00 51.03 87 PRO A O 1
ATOM 622 N N . LEU A 1 88 ? 4.322 -40.327 52.356 1.00 52.19 88 LEU A N 1
ATOM 623 C CA . LEU A 1 88 ? 4.101 -41.613 51.707 1.00 52.19 88 LEU A CA 1
ATOM 624 C C . LEU A 1 88 ? 5.156 -41.804 50.603 1.00 52.19 88 LEU A C 1
ATOM 626 O O . LEU A 1 88 ? 5.589 -40.812 50.018 1.00 52.19 88 LEU A O 1
ATOM 630 N N . PRO A 1 89 ? 5.576 -43.052 50.323 1.00 55.75 89 PRO A N 1
ATOM 631 C CA . PRO A 1 89 ? 6.438 -43.334 49.183 1.00 55.75 89 PRO A CA 1
ATOM 632 C C . PRO A 1 89 ? 5.789 -42.806 47.901 1.00 55.75 89 PRO A C 1
ATOM 634 O O . PRO A 1 89 ? 4.578 -42.943 47.716 1.00 55.75 89 PRO A O 1
ATOM 637 N N . GLU A 1 90 ? 6.614 -42.185 47.063 1.00 58.03 90 GLU A N 1
ATOM 638 C CA . GLU A 1 90 ? 6.236 -41.648 45.760 1.00 58.03 90 GLU A CA 1
ATOM 639 C C . GLU A 1 90 ? 5.540 -42.743 44.935 1.00 58.03 90 GLU A C 1
ATOM 641 O O . GLU A 1 90 ? 6.044 -43.874 44.889 1.00 58.03 90 GLU A O 1
ATOM 646 N N . PRO A 1 91 ? 4.347 -42.472 44.373 1.00 49.62 91 PRO A N 1
ATOM 647 C CA . PRO A 1 91 ? 3.645 -43.465 43.583 1.00 49.62 91 PRO A CA 1
ATOM 648 C C . PRO A 1 91 ? 4.487 -43.799 42.349 1.00 49.62 91 PRO A C 1
ATOM 650 O O . PRO A 1 91 ? 4.982 -42.916 41.655 1.00 49.62 91 PRO A O 1
ATOM 653 N N . GLU A 1 92 ? 4.657 -45.095 42.101 1.00 57.22 92 GLU A N 1
ATOM 654 C CA . GLU A 1 92 ? 5.158 -45.628 40.832 1.00 57.22 92 GLU A CA 1
ATOM 655 C C . GLU A 1 92 ? 4.368 -44.971 39.677 1.00 57.22 92 GLU A C 1
ATOM 657 O O . GLU A 1 92 ? 3.153 -44.805 39.839 1.00 57.22 92 GLU A O 1
ATOM 662 N N . PRO A 1 93 ? 5.008 -44.547 38.562 1.00 56.72 93 PRO A N 1
ATOM 663 C CA . PRO A 1 93 ? 4.306 -43.863 37.479 1.00 56.72 93 PRO A CA 1
ATOM 664 C C . PRO A 1 93 ? 3.124 -44.721 37.040 1.00 56.72 93 PRO A C 1
ATOM 666 O O . PRO A 1 93 ? 3.281 -45.920 36.785 1.00 56.72 93 PRO A O 1
ATOM 669 N N . GLU A 1 94 ? 1.932 -44.125 37.031 1.00 56.91 94 GLU A N 1
ATOM 670 C CA . GLU A 1 94 ? 0.730 -44.864 36.677 1.00 56.91 94 GLU A CA 1
ATOM 671 C C . GLU A 1 94 ? 0.905 -45.443 35.264 1.00 56.91 94 GLU A C 1
ATOM 673 O O . GLU A 1 94 ? 1.318 -44.722 34.352 1.00 56.91 94 GLU A O 1
ATOM 678 N N . PRO A 1 95 ? 0.641 -46.745 35.057 1.00 61.00 95 PRO A N 1
ATOM 679 C CA . PRO A 1 95 ? 0.704 -47.325 33.725 1.00 61.00 95 PRO A CA 1
ATOM 680 C C . PRO A 1 95 ? -0.277 -46.582 32.816 1.00 61.00 95 PRO A C 1
ATOM 682 O O . PRO A 1 95 ? -1.450 -46.456 33.178 1.00 61.00 95 PRO A O 1
ATOM 685 N N . TRP A 1 96 ? 0.206 -46.116 31.656 1.00 58.00 96 TRP A N 1
ATOM 686 C CA . TRP A 1 96 ? -0.601 -45.399 30.668 1.00 58.00 96 TRP A CA 1
ATOM 687 C C . TRP A 1 96 ? -1.921 -46.134 30.438 1.00 58.00 96 TRP A C 1
ATOM 689 O O . TRP A 1 96 ? -1.946 -47.316 30.069 1.00 58.00 96 TRP A O 1
ATOM 699 N N . GLN A 1 97 ? -3.025 -45.449 30.728 1.00 62.47 97 GLN A N 1
ATOM 700 C CA . GLN A 1 97 ? -4.354 -45.984 30.496 1.00 62.47 97 GLN A CA 1
ATOM 701 C C . GLN A 1 97 ? -4.835 -45.491 29.138 1.00 62.47 97 GLN A C 1
ATOM 703 O O . GLN A 1 97 ? -4.843 -44.279 28.916 1.00 62.47 97 GLN A O 1
ATOM 708 N N . PRO A 1 98 ? -5.275 -46.393 28.245 1.00 62.38 98 PRO A N 1
ATOM 709 C CA . PRO A 1 98 ? -5.847 -45.958 26.990 1.00 62.38 98 PRO A CA 1
ATOM 710 C C . PRO A 1 98 ? -7.065 -45.067 27.267 1.00 62.38 98 PRO A C 1
ATOM 712 O O . PRO A 1 98 ? -7.884 -45.404 28.139 1.00 62.38 98 PRO A O 1
ATOM 715 N N . PRO A 1 99 ? -7.206 -43.944 26.545 1.00 67.62 99 PRO A N 1
ATOM 716 C CA . PRO A 1 99 ? -8.363 -43.076 26.689 1.00 67.62 99 PRO A CA 1
ATOM 717 C C . PRO A 1 99 ? -9.653 -43.849 26.386 1.00 67.62 99 PRO A C 1
ATOM 719 O O . PRO A 1 99 ? -9.656 -44.860 25.681 1.00 67.62 99 PRO A O 1
ATOM 722 N N . GLN A 1 100 ? -10.775 -43.403 26.955 1.00 75.25 100 GLN A N 1
ATOM 723 C CA . GLN A 1 100 ? -12.080 -43.959 26.598 1.00 75.25 100 GLN A CA 1
ATOM 724 C C . GLN A 1 100 ? -12.406 -43.537 25.162 1.00 75.25 100 GLN A C 1
ATOM 726 O O . GLN A 1 100 ? -12.695 -42.369 24.931 1.00 75.25 100 GLN A O 1
ATOM 731 N N . LEU A 1 101 ? -12.319 -44.486 24.228 1.00 73.75 101 LEU A N 1
ATOM 732 C CA . LEU A 1 101 ? -12.532 -44.250 22.801 1.00 73.75 101 LEU A CA 1
ATOM 733 C C . LEU A 1 101 ? -14.010 -44.396 22.428 1.00 73.75 101 LEU A C 1
ATOM 735 O O . LEU A 1 101 ? -14.648 -45.404 22.753 1.00 73.75 101 LEU A O 1
ATOM 739 N N . GLU A 1 102 ? -14.537 -43.414 21.708 1.00 81.38 102 GLU A N 1
ATOM 740 C CA . GLU A 1 102 ? -15.842 -43.478 21.059 1.00 81.38 102 GLU A CA 1
ATOM 741 C C . GLU A 1 102 ? -15.786 -44.336 19.776 1.00 81.38 102 GLU A C 1
ATOM 743 O O . GLU A 1 102 ? -14.714 -44.596 19.218 1.00 81.38 102 GLU A O 1
ATOM 748 N N . PRO A 1 103 ? -16.932 -44.825 19.262 1.00 73.31 103 PRO A N 1
ATOM 749 C CA . PRO A 1 103 ? -16.955 -45.634 18.049 1.00 73.31 103 PRO A CA 1
ATOM 750 C C . PRO A 1 103 ? -16.340 -44.907 16.848 1.00 73.31 103 PRO A C 1
ATOM 752 O O . PRO A 1 103 ? -16.863 -43.895 16.385 1.00 73.31 103 PRO A O 1
ATOM 755 N N . GLY A 1 104 ? -15.273 -45.491 16.306 1.00 69.69 104 GLY A N 1
ATOM 756 C CA . GLY A 1 104 ? -14.523 -44.939 15.182 1.00 69.69 104 GLY A CA 1
ATOM 757 C C . GLY A 1 104 ? -13.224 -44.256 15.593 1.00 69.69 104 GLY A C 1
ATOM 758 O O . GLY A 1 104 ? -12.449 -43.940 14.709 1.00 69.69 104 GLY A O 1
ATOM 759 N N . GLU A 1 105 ? -12.940 -44.068 16.880 1.00 81.62 105 GLU A N 1
ATOM 760 C CA . GLU A 1 105 ? -11.654 -43.544 17.346 1.00 81.62 105 GLU A CA 1
ATOM 761 C C . GLU A 1 105 ? -10.589 -44.652 17.479 1.00 81.62 105 GLU A C 1
ATOM 763 O O . GLU A 1 105 ? -10.894 -45.782 17.868 1.00 81.62 105 GLU A O 1
ATOM 768 N N . ILE A 1 106 ? -9.329 -44.332 17.170 1.00 82.81 106 ILE A N 1
ATOM 769 C CA . ILE A 1 106 ? -8.160 -45.207 17.309 1.00 82.81 106 ILE A CA 1
ATOM 770 C C . ILE A 1 106 ? -7.043 -44.493 18.078 1.00 82.81 106 ILE A C 1
ATOM 772 O O . ILE A 1 106 ? -6.662 -43.362 17.776 1.00 82.81 106 ILE A O 1
ATOM 776 N N . CYS A 1 107 ? -6.525 -45.179 19.092 1.00 88.19 107 CYS A N 1
ATOM 777 C CA . CYS A 1 107 ? -5.368 -44.772 19.879 1.00 88.19 107 CYS A CA 1
ATOM 778 C C . CYS A 1 107 ? -4.827 -46.007 20.598 1.00 88.19 107 CYS A C 1
ATOM 780 O O . CYS A 1 107 ? -5.531 -46.606 21.415 1.00 88.19 107 CYS A O 1
ATOM 782 N N . THR A 1 108 ? -3.610 -46.430 20.259 1.00 85.38 108 THR A N 1
ATOM 783 C CA . THR A 1 108 ? -3.032 -47.656 20.828 1.00 85.38 108 THR A CA 1
ATOM 784 C C . THR A 1 108 ? -1.699 -47.456 21.540 1.00 85.38 108 THR A C 1
ATOM 786 O O . THR A 1 108 ? -1.372 -48.309 22.360 1.00 85.38 108 THR A O 1
ATOM 789 N N . ASN A 1 109 ? -0.942 -46.382 21.263 1.00 86.94 109 ASN A N 1
ATOM 790 C CA . ASN A 1 109 ? 0.424 -46.165 21.785 1.00 86.94 109 ASN A CA 1
ATOM 791 C C . ASN A 1 109 ? 1.319 -47.409 21.717 1.00 86.94 109 ASN A C 1
ATOM 793 O O . ASN A 1 109 ? 2.017 -47.780 22.657 1.00 86.94 109 ASN A O 1
ATOM 797 N N . THR A 1 110 ? 1.250 -48.125 20.596 1.00 88.19 110 THR A N 1
ATOM 798 C CA . THR A 1 110 ? 1.930 -49.416 20.432 1.00 88.19 110 THR A CA 1
ATOM 799 C C . THR A 1 110 ? 3.230 -49.341 19.646 1.00 88.19 110 THR A C 1
ATOM 801 O O . THR A 1 110 ? 3.927 -50.357 19.563 1.00 88.19 110 THR A O 1
ATOM 804 N N . CYS A 1 111 ? 3.551 -48.217 19.002 1.00 88.69 111 CYS A N 1
ATOM 805 C CA . CYS A 1 111 ? 4.771 -48.145 18.206 1.00 88.69 111 CYS A CA 1
ATOM 806 C C . CYS A 1 111 ? 6.024 -47.962 19.075 1.00 88.69 111 CYS A C 1
ATOM 808 O O . CYS A 1 111 ? 5.954 -47.696 20.270 1.00 88.69 111 CYS A O 1
ATOM 810 N N . ARG A 1 112 ? 7.205 -48.144 18.468 1.00 91.19 112 ARG A N 1
ATOM 811 C CA . ARG A 1 112 ? 8.488 -48.024 19.184 1.00 91.19 112 ARG A CA 1
ATOM 812 C C . ARG A 1 112 ? 8.727 -46.618 19.737 1.00 91.19 112 ARG A C 1
ATOM 814 O O . ARG A 1 112 ? 9.405 -46.512 20.753 1.00 91.19 112 ARG A O 1
ATOM 821 N N . TYR A 1 113 ? 8.252 -45.610 19.021 1.00 85.56 113 TYR A N 1
ATOM 822 C CA . TYR A 1 113 ? 8.469 -44.201 19.323 1.00 85.56 113 TYR A CA 1
ATOM 823 C C . TYR A 1 113 ? 7.243 -43.570 19.994 1.00 85.56 113 TYR A C 1
ATOM 825 O O . TYR A 1 113 ? 7.160 -42.363 20.089 1.00 85.56 113 TYR A O 1
ATOM 833 N N . ALA A 1 114 ? 6.291 -44.385 20.471 1.00 86.00 114 ALA A N 1
ATOM 834 C CA . ALA A 1 114 ? 5.102 -43.854 21.117 1.00 86.00 114 ALA A CA 1
ATOM 835 C C . ALA A 1 114 ? 5.452 -43.187 22.455 1.00 86.00 114 ALA A C 1
ATOM 837 O O . ALA A 1 114 ? 6.099 -43.836 23.288 1.00 86.00 114 ALA A O 1
ATOM 838 N N . GLY A 1 115 ? 4.990 -41.953 22.674 1.00 80.62 115 GLY A N 1
ATOM 839 C CA . GLY A 1 115 ? 5.196 -41.225 23.933 1.00 80.62 115 GLY A CA 1
ATOM 840 C C . GLY A 1 115 ? 6.642 -40.770 24.154 1.00 80.62 115 GLY A C 1
ATOM 841 O O . GLY A 1 115 ? 7.098 -40.690 25.299 1.00 80.62 115 GLY A O 1
ATOM 842 N N . ASP A 1 116 ? 7.398 -40.540 23.078 1.00 82.12 116 ASP A N 1
ATOM 843 C CA . ASP A 1 116 ? 8.763 -40.012 23.144 1.00 82.12 116 ASP A CA 1
ATOM 844 C C . ASP A 1 116 ? 8.829 -38.472 23.083 1.00 82.12 116 ASP A C 1
ATOM 846 O O . ASP A 1 116 ? 9.913 -37.882 23.191 1.00 82.12 116 ASP A O 1
ATOM 850 N N . GLY A 1 117 ? 7.660 -37.827 23.013 1.00 79.06 117 GLY A N 1
ATOM 851 C CA . GLY A 1 117 ? 7.481 -36.381 22.962 1.00 79.06 117 GLY A CA 1
ATOM 852 C C . GLY A 1 117 ? 7.429 -35.824 21.539 1.00 79.06 117 GLY A C 1
ATOM 853 O O . GLY A 1 117 ? 7.417 -34.599 21.371 1.00 79.06 117 GLY A O 1
ATOM 854 N N . GLN A 1 118 ? 7.427 -36.677 20.512 1.00 77.00 118 GLN A N 1
ATOM 855 C CA . GLN A 1 118 ? 7.314 -36.287 19.108 1.00 77.00 118 GLN A CA 1
ATOM 856 C C . GLN A 1 118 ? 6.197 -37.072 18.435 1.00 77.00 118 GLN A C 1
ATOM 858 O O . GLN A 1 118 ? 6.166 -38.287 18.485 1.00 77.00 118 GLN A O 1
ATOM 863 N N . CYS A 1 119 ? 5.297 -36.368 17.746 1.00 82.50 119 CYS A N 1
ATOM 864 C CA . CYS A 1 119 ? 4.211 -37.030 17.034 1.00 82.50 119 CYS A CA 1
ATOM 865 C C . CYS A 1 119 ? 4.724 -37.737 15.765 1.00 82.50 119 CYS A C 1
ATOM 867 O O . CYS A 1 119 ? 5.011 -37.077 14.759 1.00 82.50 119 CYS A O 1
ATOM 869 N N . ASP A 1 120 ? 4.743 -39.068 15.777 1.00 80.69 120 ASP A N 1
ATOM 870 C CA . ASP A 1 120 ? 5.412 -39.940 14.802 1.00 80.69 120 ASP A CA 1
ATOM 871 C C . ASP A 1 120 ? 4.477 -40.824 13.961 1.00 80.69 120 ASP A C 1
ATOM 873 O O . ASP A 1 120 ? 4.936 -41.582 13.096 1.00 80.69 120 ASP A O 1
ATOM 877 N N . ASP A 1 121 ? 3.167 -40.775 14.200 1.00 83.25 121 ASP A N 1
ATOM 878 C CA . ASP A 1 121 ? 2.177 -41.673 13.589 1.00 83.25 121 ASP A CA 1
ATOM 879 C C . ASP A 1 121 ? 1.889 -41.430 12.094 1.00 83.25 121 ASP A C 1
ATOM 881 O O . ASP A 1 121 ? 1.034 -42.096 11.503 1.00 83.25 121 ASP A O 1
ATOM 885 N N . GLY A 1 122 ? 2.594 -40.485 11.465 1.00 75.25 122 GLY A N 1
ATOM 886 C CA . GLY A 1 122 ? 2.485 -40.178 10.041 1.00 75.25 122 GLY A CA 1
ATOM 887 C C . GLY A 1 122 ? 1.142 -39.582 9.617 1.00 75.25 122 GLY A C 1
ATOM 888 O O . GLY A 1 122 ? 0.870 -39.500 8.416 1.00 75.25 122 GLY A O 1
ATOM 889 N N . GLY A 1 123 ? 0.299 -39.186 10.575 1.00 68.19 123 GLY A N 1
ATOM 890 C CA . GLY A 1 123 ? -0.967 -38.504 10.339 1.00 68.19 123 GLY A CA 1
ATOM 891 C C . GLY A 1 123 ? -0.836 -36.988 10.150 1.00 68.19 123 GLY A C 1
ATOM 892 O O . GLY A 1 123 ? 0.260 -36.426 10.199 1.00 68.19 123 GLY A O 1
ATOM 893 N N . PRO A 1 124 ? -1.962 -36.279 9.954 1.00 65.25 124 PRO A N 1
ATOM 894 C CA . PRO A 1 124 ? -1.985 -34.819 9.989 1.00 65.25 124 PRO A CA 1
ATOM 895 C C . PRO A 1 124 ? -1.369 -34.280 11.290 1.00 65.25 124 PRO A C 1
ATOM 897 O O . PRO A 1 124 ? -1.646 -34.815 12.369 1.00 65.25 124 PRO A O 1
ATOM 900 N N . ALA A 1 125 ? -0.544 -33.234 11.160 1.00 60.03 125 ALA A N 1
ATOM 901 C CA . ALA A 1 125 ? 0.279 -32.627 12.217 1.00 60.03 125 ALA A CA 1
ATOM 902 C C . ALA A 1 125 ? 1.411 -33.509 12.794 1.00 60.03 125 ALA A C 1
ATOM 904 O O . ALA A 1 125 ? 2.064 -33.111 13.755 1.00 60.03 125 ALA A O 1
ATOM 905 N N . SER A 1 126 ? 1.689 -34.671 12.194 1.00 70.50 126 SER A N 1
ATOM 906 C CA . SER A 1 126 ? 2.804 -35.525 12.602 1.00 70.50 126 SER A CA 1
ATOM 907 C C . SER A 1 126 ? 4.148 -34.994 12.095 1.00 70.50 126 SER A C 1
ATOM 909 O O . SER A 1 126 ? 4.279 -34.589 10.939 1.00 70.50 126 SER A O 1
ATOM 911 N N . GLN A 1 127 ? 5.144 -34.976 12.981 1.00 76.62 127 GLN A N 1
ATOM 912 C CA . GLN A 1 127 ? 6.509 -34.525 12.704 1.00 76.62 127 GLN A CA 1
ATOM 913 C C . GLN A 1 127 ? 7.271 -35.558 11.867 1.00 76.62 127 GLN A C 1
ATOM 915 O O . GLN A 1 127 ? 8.049 -35.192 10.981 1.00 76.62 127 GLN A O 1
ATOM 920 N N . PHE A 1 128 ? 7.003 -36.846 12.097 1.00 68.56 128 PHE A N 1
ATOM 921 C CA . PHE A 1 128 ? 7.600 -37.948 11.348 1.00 68.56 128 PHE A CA 1
ATOM 922 C C . PHE A 1 128 ? 6.566 -39.028 11.014 1.00 68.56 128 PHE A C 1
ATOM 924 O O . PHE A 1 128 ? 5.443 -39.012 11.479 1.00 68.56 128 PHE A O 1
ATOM 931 N N . SER A 1 129 ? 6.910 -39.980 10.149 1.00 83.00 129 SER A N 1
ATOM 932 C CA . SER A 1 129 ? 6.020 -41.104 9.796 1.00 83.00 129 SER A CA 1
ATOM 933 C C . SER A 1 129 ? 6.654 -42.437 10.189 1.00 83.00 129 SER A C 1
ATOM 935 O O . SER A 1 129 ? 6.789 -43.346 9.368 1.00 83.00 129 SER A O 1
ATOM 937 N N . LEU A 1 130 ? 7.161 -42.503 11.423 1.00 84.62 130 LEU A N 1
ATOM 938 C CA . LEU A 1 130 ? 7.889 -43.652 11.972 1.00 84.62 130 LEU A CA 1
ATOM 939 C C . LEU A 1 130 ? 6.958 -44.686 12.620 1.00 84.62 130 LEU A C 1
ATOM 941 O O . LEU A 1 130 ? 7.359 -45.838 12.817 1.00 84.62 130 LEU A O 1
ATOM 945 N N . CYS A 1 131 ? 5.724 -44.285 12.905 1.00 87.12 131 CYS A N 1
ATOM 946 C CA . CYS A 1 131 ? 4.667 -45.078 13.504 1.00 87.12 131 CYS A CA 1
ATOM 947 C C . CYS A 1 131 ? 3.467 -45.198 12.549 1.00 87.12 131 CYS A C 1
ATOM 949 O O . CYS A 1 131 ? 3.310 -44.423 11.608 1.00 87.12 131 CYS A O 1
ATOM 951 N N . GLU A 1 132 ? 2.635 -46.224 12.747 1.00 85.62 132 GLU A N 1
ATOM 952 C CA . GLU A 1 132 ? 1.368 -46.345 12.014 1.00 85.62 132 GLU A CA 1
ATOM 953 C C . GLU A 1 132 ? 0.336 -45.373 12.617 1.00 85.62 132 GLU A C 1
ATOM 955 O O . GLU A 1 132 ? 0.357 -45.134 13.825 1.00 85.62 132 GLU A O 1
ATOM 960 N N . LEU A 1 133 ? -0.577 -44.832 11.805 1.00 81.69 133 LEU A N 1
ATOM 961 C CA . LEU A 1 133 ? -1.578 -43.848 12.245 1.00 81.69 133 LEU A CA 1
ATOM 962 C C . LEU A 1 133 ? -2.324 -44.303 13.514 1.00 81.69 133 LEU A C 1
ATOM 964 O O . LEU A 1 133 ? -2.877 -45.404 13.549 1.00 81.69 133 LEU A O 1
ATOM 968 N N . GLY A 1 134 ? -2.355 -43.453 14.547 1.00 83.00 134 GLY A N 1
ATOM 969 C CA . GLY A 1 134 ? -2.992 -43.734 15.840 1.00 83.00 134 GLY A CA 1
ATOM 970 C C . GLY A 1 134 ? -2.185 -44.623 16.794 1.00 83.00 134 GLY A C 1
ATOM 971 O O . GLY A 1 134 ? -2.665 -44.938 17.885 1.00 83.00 134 GLY A O 1
ATOM 972 N N . THR A 1 135 ? -0.968 -45.033 16.418 1.00 88.94 135 THR A N 1
ATOM 973 C CA . THR A 1 135 ? -0.092 -45.858 17.273 1.00 88.94 135 THR A CA 1
ATOM 974 C C . THR A 1 135 ? 0.902 -45.059 18.116 1.00 88.94 135 THR A C 1
ATOM 976 O O . THR A 1 135 ? 1.629 -45.684 18.885 1.00 88.94 135 THR A O 1
ATOM 979 N N . ASP A 1 136 ? 0.875 -43.729 18.005 1.00 85.62 136 ASP A N 1
ATOM 980 C CA . ASP A 1 136 ? 1.601 -42.747 18.826 1.00 85.62 136 ASP A CA 1
ATOM 981 C C . ASP A 1 136 ? 0.668 -41.583 19.233 1.00 85.62 136 ASP A C 1
ATOM 983 O O . ASP A 1 136 ? 0.865 -40.409 18.957 1.00 85.62 136 ASP A O 1
ATOM 987 N N . CYS A 1 137 ? -0.470 -41.930 19.818 1.00 83.81 137 CYS A N 1
ATOM 988 C CA . CYS A 1 137 ? -1.486 -40.970 20.233 1.00 83.81 137 CYS A CA 1
ATOM 989 C C . CYS A 1 137 ? -1.188 -40.273 21.573 1.00 83.81 137 CYS A C 1
ATOM 991 O O . CYS A 1 137 ? -1.947 -39.373 21.929 1.00 83.81 137 CYS A O 1
ATOM 993 N N . GLU A 1 138 ? -0.141 -40.656 22.320 1.00 82.44 138 GLU A N 1
ATOM 994 C CA . GLU A 1 138 ? 0.332 -39.843 23.458 1.00 82.44 138 GLU A CA 1
ATOM 995 C C . GLU A 1 138 ? 0.792 -38.482 22.969 1.00 82.44 138 GLU A C 1
ATOM 997 O O . GLU A 1 138 ? 0.394 -37.471 23.539 1.00 82.44 138 GLU A O 1
ATOM 1002 N N . ASP A 1 139 ? 1.565 -38.492 21.882 1.00 78.50 139 ASP A N 1
ATOM 1003 C CA . ASP A 1 139 ? 2.173 -37.297 21.319 1.00 78.50 139 ASP A CA 1
ATOM 1004 C C . ASP A 1 139 ? 1.318 -36.706 20.182 1.00 78.50 139 ASP A C 1
ATOM 1006 O O . ASP A 1 139 ? 1.320 -35.495 19.958 1.00 78.50 139 ASP A O 1
ATOM 1010 N N . CYS A 1 140 ? 0.547 -37.536 19.466 1.00 77.62 140 CYS A N 1
ATOM 1011 C CA . CYS A 1 140 ? -0.302 -37.103 18.347 1.00 77.62 1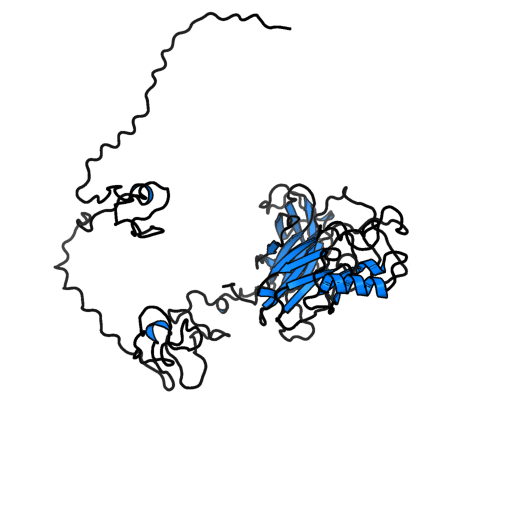40 CYS A CA 1
ATOM 1012 C C . CYS A 1 140 ? -1.779 -36.846 18.687 1.00 77.62 140 CYS A C 1
ATOM 1014 O O . CYS A 1 140 ? -2.509 -36.284 17.864 1.00 77.62 140 CYS A O 1
ATOM 1016 N N . GLY A 1 141 ? -2.261 -37.312 19.840 1.00 79.69 141 GLY A N 1
ATOM 1017 C CA . GLY A 1 141 ? -3.690 -37.369 20.152 1.00 79.69 141 GLY A CA 1
ATOM 1018 C C . GLY A 1 141 ? -4.455 -38.505 19.445 1.00 79.69 141 GLY A C 1
ATOM 1019 O O . GLY A 1 141 ? -3.925 -39.275 18.643 1.00 79.69 141 GLY A O 1
ATOM 1020 N N . ILE A 1 142 ? -5.744 -38.639 19.778 1.00 82.50 142 ILE A N 1
ATOM 1021 C CA . ILE A 1 142 ? -6.640 -39.699 19.279 1.00 82.50 142 ILE A CA 1
ATOM 1022 C C . ILE A 1 142 ? -6.960 -39.488 17.787 1.00 82.50 142 ILE A C 1
ATOM 1024 O O . ILE A 1 142 ? -7.258 -38.374 17.354 1.00 82.50 142 ILE A O 1
ATOM 1028 N N . ARG A 1 143 ? -6.953 -40.566 16.992 1.00 79.38 143 ARG A N 1
ATOM 1029 C CA . ARG A 1 143 ? -7.305 -40.545 15.557 1.00 79.38 143 ARG A CA 1
ATOM 1030 C C . ARG A 1 143 ? -8.691 -41.148 15.314 1.00 79.38 143 ARG A C 1
ATOM 1032 O O . ARG A 1 143 ? -9.242 -41.783 16.201 1.00 79.38 143 ARG A O 1
ATOM 1039 N N . VAL A 1 144 ? -9.253 -40.986 14.113 1.00 74.94 144 VAL A N 1
ATOM 1040 C CA . VAL A 1 144 ? -10.539 -41.592 13.717 1.00 74.94 144 VAL A CA 1
ATOM 1041 C C . VAL A 1 144 ? -10.347 -42.469 12.474 1.00 74.94 144 VAL A C 1
ATOM 1043 O O . VAL A 1 144 ? -9.729 -42.055 11.493 1.00 74.94 144 VAL A O 1
ATOM 1046 N N . GLU A 1 145 ? -10.877 -43.691 12.490 1.00 61.84 145 GLU A N 1
ATOM 1047 C CA . GLU A 1 145 ? -10.892 -44.606 11.350 1.00 61.84 145 GLU A CA 1
ATOM 1048 C C . GLU A 1 145 ? -11.695 -43.998 10.185 1.00 61.84 145 GLU A C 1
ATOM 1050 O O . GLU A 1 145 ? -12.926 -44.003 10.165 1.00 61.84 145 GLU A O 1
ATOM 1055 N N . GLY A 1 146 ? -10.977 -43.497 9.175 1.00 61.59 146 GLY A N 1
ATOM 1056 C CA . GLY A 1 146 ? -11.549 -43.105 7.884 1.00 61.59 146 GLY A CA 1
ATOM 1057 C C . GLY A 1 146 ? -11.920 -41.628 7.705 1.00 61.59 146 GLY A C 1
ATOM 1058 O O . GLY A 1 146 ? -12.616 -41.321 6.737 1.00 61.59 146 GLY A O 1
ATOM 1059 N N . GLY A 1 147 ? -11.457 -40.710 8.559 1.00 51.22 147 GLY A N 1
ATOM 1060 C CA . GLY A 1 147 ? -11.666 -39.270 8.365 1.00 51.22 147 GLY A CA 1
ATOM 1061 C C . GLY A 1 147 ? -10.814 -38.405 9.291 1.00 51.22 147 GLY A C 1
ATOM 1062 O O . GLY A 1 147 ? -10.470 -38.838 10.386 1.00 51.22 147 GLY A O 1
ATOM 1063 N N . ASP A 1 148 ? -10.481 -37.206 8.807 1.00 52.91 148 ASP A N 1
ATOM 1064 C CA . ASP A 1 148 ? -9.697 -36.161 9.475 1.00 52.91 148 ASP A CA 1
ATOM 1065 C C . ASP A 1 148 ? -9.978 -36.024 10.980 1.00 52.91 148 ASP A C 1
ATOM 1067 O O . ASP A 1 148 ? -11.126 -36.043 11.434 1.00 52.91 148 ASP A O 1
ATOM 1071 N N . THR A 1 149 ? -8.895 -35.847 11.736 1.00 50.19 149 THR A N 1
ATOM 1072 C CA . THR A 1 149 ? -8.842 -35.616 13.183 1.00 50.19 149 THR A CA 1
ATOM 1073 C C . THR A 1 149 ? -9.869 -34.561 13.625 1.00 50.19 149 THR A C 1
ATOM 1075 O O . THR A 1 149 ? -9.859 -33.428 13.145 1.00 50.19 149 THR A O 1
ATOM 1078 N N . VAL A 1 150 ? -10.770 -34.907 14.554 1.00 45.75 150 VAL A N 1
ATOM 1079 C CA . VAL A 1 150 ? -11.767 -33.973 15.108 1.00 45.75 150 VAL A CA 1
ATOM 1080 C C . VAL A 1 150 ? -11.189 -33.300 16.357 1.00 45.75 150 VAL A C 1
ATOM 1082 O O . VAL A 1 150 ? -11.230 -33.884 17.434 1.00 45.75 150 VAL A O 1
ATOM 1085 N N . CYS A 1 151 ? -10.700 -32.059 16.248 1.00 47.09 151 CYS A N 1
ATOM 1086 C CA . CYS A 1 151 ? -10.427 -31.235 17.434 1.00 47.09 151 CYS A CA 1
ATOM 1087 C C . CYS A 1 151 ? -11.771 -30.796 18.075 1.00 47.09 151 CYS A C 1
ATOM 1089 O O . CYS A 1 151 ? -12.734 -30.497 17.356 1.00 47.09 151 CYS A O 1
ATOM 1091 N N . VAL A 1 152 ? -11.869 -30.739 19.412 1.00 42.19 152 VAL A N 1
ATOM 1092 C CA . VAL A 1 152 ? -13.025 -30.150 20.121 1.00 42.19 152 VAL A CA 1
ATOM 1093 C C . VAL A 1 152 ? -12.548 -28.981 20.999 1.00 42.19 152 VAL A C 1
ATOM 1095 O O . VAL A 1 152 ? -11.818 -29.227 21.955 1.00 42.19 152 VAL A O 1
ATOM 1098 N N . PRO A 1 153 ? -12.984 -27.729 20.727 1.00 46.00 153 PRO A N 1
ATOM 1099 C CA . PRO A 1 153 ? -13.915 -27.336 19.667 1.00 46.00 153 PRO A CA 1
ATOM 1100 C C . PRO A 1 153 ? -13.288 -27.414 18.261 1.00 46.00 153 PRO A C 1
ATOM 1102 O O . PRO A 1 153 ? -12.073 -27.359 18.086 1.00 46.00 153 PRO A O 1
ATOM 1105 N N . ARG A 1 154 ? -14.151 -27.593 17.250 1.00 43.09 154 ARG A N 1
ATOM 1106 C CA . ARG A 1 154 ? -13.767 -27.851 15.853 1.00 43.09 154 ARG A CA 1
ATOM 1107 C C . ARG A 1 154 ? -12.967 -26.691 15.264 1.00 43.09 154 ARG A C 1
ATOM 1109 O O . ARG A 1 154 ? -13.518 -25.614 15.061 1.00 43.09 154 ARG A O 1
ATOM 1116 N N . CYS A 1 155 ? -11.709 -26.958 14.930 1.00 46.81 155 CYS A N 1
ATOM 1117 C CA . CYS A 1 155 ? -10.860 -26.070 14.143 1.00 46.81 155 CYS A CA 1
ATOM 1118 C C . CYS A 1 155 ? -11.188 -26.242 12.646 1.00 46.81 155 CYS A C 1
ATOM 1120 O O . CYS A 1 155 ? -11.313 -27.388 12.205 1.00 46.81 155 CYS A O 1
ATOM 1122 N N . PRO A 1 156 ? -11.326 -25.161 11.852 1.00 43.06 156 PRO A N 1
ATOM 1123 C CA . PRO A 1 156 ? -11.647 -25.254 10.423 1.00 43.06 156 PRO A CA 1
ATOM 1124 C C . PRO A 1 156 ? -10.616 -26.025 9.584 1.00 43.06 156 PRO A C 1
ATOM 1126 O O . PRO A 1 156 ? -10.967 -26.498 8.507 1.00 43.06 156 PRO A O 1
ATOM 1129 N N . GLU A 1 157 ? -9.385 -26.189 10.084 1.00 45.34 157 GLU A N 1
ATOM 1130 C CA . GLU A 1 157 ? -8.267 -26.770 9.324 1.00 45.34 157 GLU A CA 1
ATOM 1131 C C . GLU A 1 157 ? -7.684 -28.074 9.896 1.00 45.34 157 GLU A C 1
ATOM 1133 O O . GLU A 1 157 ? -6.674 -28.560 9.403 1.00 45.34 157 GLU A O 1
ATOM 1138 N N . GLY A 1 158 ? -8.297 -28.688 10.914 1.00 40.31 158 GLY A N 1
ATOM 1139 C CA . GLY A 1 158 ? -7.872 -30.021 11.385 1.00 40.31 158 GLY A CA 1
ATOM 1140 C C . GLY A 1 158 ? -6.471 -30.110 12.023 1.00 40.31 158 GLY A C 1
ATOM 1141 O O . GLY A 1 158 ? -6.011 -31.216 12.305 1.00 40.31 158 GLY A O 1
ATOM 1142 N N . PHE A 1 159 ? -5.801 -28.984 12.289 1.00 45.12 159 PHE A N 1
ATOM 1143 C CA . PHE A 1 159 ? -4.553 -28.940 13.054 1.00 45.12 159 PHE A CA 1
ATOM 1144 C C . PHE A 1 159 ? -4.858 -28.822 14.552 1.00 45.12 159 PHE A C 1
ATOM 1146 O O . PHE A 1 159 ? -5.350 -27.792 15.012 1.00 45.12 159 PHE A O 1
ATOM 1153 N N . CYS A 1 160 ? -4.568 -29.880 15.311 1.00 48.41 160 CYS A N 1
ATOM 1154 C CA . CYS A 1 160 ? -4.528 -29.833 16.771 1.00 48.41 160 CYS A CA 1
ATOM 1155 C C . CYS A 1 160 ? -3.047 -29.721 17.208 1.00 48.41 160 CYS A C 1
ATOM 1157 O O . CYS A 1 160 ? -2.179 -30.334 16.587 1.00 48.41 160 CYS A O 1
ATOM 1159 N N . GLY A 1 161 ? -2.744 -28.918 18.235 1.00 48.88 161 GLY A N 1
ATOM 1160 C CA . GLY A 1 161 ? -1.400 -28.855 18.832 1.00 48.88 161 GLY A CA 1
ATOM 1161 C C . GLY A 1 161 ? -1.017 -30.151 19.564 1.00 48.88 161 GLY A C 1
ATOM 1162 O O . GLY A 1 161 ? -1.861 -31.028 19.746 1.00 48.88 161 GLY A O 1
ATOM 1163 N N . ALA A 1 162 ? 0.243 -30.248 20.007 1.00 41.81 162 ALA A N 1
ATOM 1164 C CA . ALA A 1 162 ? 0.840 -31.444 20.627 1.00 41.81 162 ALA A CA 1
ATOM 1165 C C . ALA A 1 162 ? 0.155 -31.939 21.923 1.00 41.81 162 ALA A C 1
ATOM 1167 O O . ALA A 1 162 ? 0.438 -33.037 22.379 1.00 41.81 162 ALA A O 1
ATOM 1168 N N . ASP A 1 163 ? -0.752 -31.162 22.522 1.00 41.88 163 ASP A N 1
ATOM 1169 C CA . ASP A 1 163 ? -1.513 -31.529 23.724 1.00 41.88 163 ASP A CA 1
ATOM 1170 C C . ASP A 1 163 ? -2.998 -31.845 23.450 1.00 41.88 163 ASP A C 1
ATOM 1172 O O . ASP A 1 163 ? -3.783 -32.037 24.380 1.00 41.88 163 ASP A O 1
ATOM 1176 N N . GLY A 1 164 ? -3.428 -31.885 22.183 1.00 45.19 164 GLY A N 1
ATOM 1177 C CA . GLY A 1 164 ? -4.812 -32.201 21.806 1.00 45.19 164 GLY A CA 1
ATOM 1178 C C . GLY A 1 164 ? -5.863 -31.154 22.215 1.00 45.19 164 GLY A C 1
ATOM 1179 O O . GLY A 1 164 ? -7.033 -31.306 21.867 1.00 45.19 164 GLY A O 1
ATOM 1180 N N . CYS A 1 165 ? -5.475 -30.073 22.898 1.00 46.00 165 CYS A N 1
ATOM 1181 C CA . CYS A 1 165 ? -6.322 -28.932 23.246 1.00 46.00 165 CYS A CA 1
ATOM 1182 C C . CYS A 1 165 ? -5.530 -27.646 23.007 1.00 46.00 165 CYS A C 1
ATOM 1184 O O . CYS A 1 165 ? -4.849 -27.163 23.903 1.00 46.00 165 CYS A O 1
ATOM 1186 N N . GLY A 1 166 ? -5.649 -27.098 21.793 1.00 49.00 166 GLY A N 1
ATOM 1187 C CA . GLY A 1 166 ? -4.849 -25.975 21.309 1.00 49.00 166 GLY A CA 1
ATOM 1188 C C . GLY A 1 166 ? -4.568 -24.890 22.350 1.00 49.00 166 GLY A C 1
ATOM 1189 O O . GLY A 1 166 ? -5.472 -24.175 22.776 1.00 49.00 166 GLY A O 1
ATOM 1190 N N . GLN A 1 167 ? -3.287 -24.720 22.678 1.00 38.22 167 GLN A N 1
ATOM 1191 C CA . GLN A 1 167 ? -2.791 -23.546 23.404 1.00 38.22 167 GLN A CA 1
ATOM 1192 C C . GLN A 1 167 ? -2.970 -22.253 22.590 1.00 38.22 167 GLN A C 1
ATOM 1194 O O . GLN A 1 167 ? -2.995 -21.168 23.160 1.00 38.22 167 GLN A O 1
ATOM 1199 N N . THR A 1 168 ? -3.184 -22.357 21.278 1.00 44.31 168 THR A N 1
ATOM 1200 C CA . THR A 1 168 ? -3.590 -21.248 20.413 1.00 44.31 168 THR A CA 1
ATOM 1201 C C . THR A 1 168 ? -4.482 -21.787 19.299 1.00 44.31 168 THR A C 1
ATOM 1203 O O . THR A 1 168 ? -4.019 -22.319 18.298 1.00 44.31 168 THR A O 1
ATOM 1206 N N . CYS A 1 169 ? -5.798 -21.675 19.481 1.00 41.22 169 CYS A N 1
ATOM 1207 C CA . CYS A 1 169 ? -6.748 -21.690 18.368 1.00 41.22 169 CYS A CA 1
ATOM 1208 C C . CYS A 1 169 ? -6.995 -20.230 17.957 1.00 41.22 169 CYS A C 1
ATOM 1210 O O . CYS A 1 169 ? -7.777 -19.565 18.639 1.00 41.22 169 CYS A O 1
ATOM 1212 N N . PRO A 1 170 ? -6.408 -19.714 16.859 1.00 43.53 170 PRO A N 1
ATOM 1213 C CA . PRO A 1 170 ? -6.652 -18.335 16.420 1.00 43.53 170 PRO A CA 1
ATOM 1214 C C . PRO A 1 170 ? -8.126 -18.093 16.055 1.00 43.53 170 PRO A C 1
ATOM 1216 O O . PRO A 1 170 ? -8.637 -16.991 16.200 1.00 43.53 170 PRO A O 1
ATOM 1219 N N . ALA A 1 171 ? -8.845 -19.149 15.653 1.00 39.53 171 ALA A N 1
ATOM 1220 C CA . ALA A 1 171 ? -10.265 -19.089 15.299 1.00 39.53 171 ALA A CA 1
ATOM 1221 C C . ALA A 1 171 ? -11.224 -18.965 16.506 1.00 39.53 171 ALA A C 1
ATOM 1223 O O . ALA A 1 171 ? -12.428 -18.796 16.311 1.00 39.53 171 ALA A O 1
ATOM 1224 N N . CYS A 1 172 ? -10.732 -19.066 17.747 1.00 39.16 172 CYS A N 1
ATOM 1225 C CA . CYS A 1 172 ? -11.548 -18.846 18.949 1.00 39.16 172 CYS A CA 1
ATOM 1226 C C . CYS A 1 172 ? -11.577 -17.373 19.392 1.00 39.16 172 CYS A C 1
ATOM 1228 O O . CYS A 1 172 ? -12.465 -17.000 20.156 1.00 39.16 172 CYS A O 1
ATOM 1230 N N . ASP A 1 173 ? -10.666 -16.554 18.861 1.00 44.66 173 ASP A N 1
ATOM 1231 C CA . ASP A 1 173 ? -10.581 -15.108 19.072 1.00 44.66 173 ASP A CA 1
ATOM 1232 C C . ASP A 1 173 ? -10.790 -14.353 17.748 1.00 44.66 173 ASP A C 1
ATOM 1234 O O . ASP A 1 173 ? -10.136 -13.343 17.492 1.00 44.66 173 ASP A O 1
ATOM 1238 N N . GLU A 1 174 ? -11.720 -14.800 16.892 1.00 48.03 174 GLU A N 1
ATOM 1239 C CA . GLU A 1 174 ? -12.278 -13.888 15.886 1.00 48.03 174 GLU A CA 1
ATOM 1240 C C . GLU A 1 174 ? -12.806 -12.671 16.658 1.00 48.03 174 GLU A C 1
ATOM 1242 O O . GLU A 1 174 ? -13.717 -12.826 17.485 1.00 48.03 174 GLU A O 1
ATOM 1247 N N . PRO A 1 175 ? -12.223 -11.473 16.483 1.00 52.00 175 PRO A N 1
ATOM 1248 C CA . PRO A 1 175 ? -12.588 -10.334 17.293 1.00 52.00 175 PRO A CA 1
ATOM 1249 C C . PRO A 1 175 ? -14.002 -9.935 16.888 1.00 52.00 175 PRO A C 1
ATOM 1251 O O . PRO A 1 175 ? -14.180 -9.225 15.900 1.00 52.00 175 PRO A O 1
ATOM 1254 N N . VAL A 1 176 ? -15.002 -10.420 17.637 1.00 60.69 176 VAL A N 1
ATOM 1255 C CA . VAL A 1 176 ? -16.425 -10.162 17.399 1.00 60.69 176 VAL A CA 1
ATOM 1256 C C . VAL A 1 176 ? -16.577 -8.668 17.155 1.00 60.69 176 VAL A C 1
ATOM 1258 O O . VAL A 1 176 ? -16.358 -7.860 18.059 1.00 60.69 176 VAL A O 1
ATOM 1261 N N . PHE A 1 177 ? -16.864 -8.298 15.908 1.00 66.00 177 PHE A N 1
ATOM 1262 C CA . PHE A 1 177 ? -17.124 -6.912 15.559 1.00 66.00 177 PHE A CA 1
ATOM 1263 C C . PHE A 1 177 ? -18.279 -6.421 16.429 1.00 66.00 177 PHE A C 1
ATOM 1265 O O . PHE A 1 177 ? -19.307 -7.097 16.537 1.00 66.00 177 PHE A O 1
ATOM 1272 N N . GLY A 1 178 ? -18.139 -5.242 17.035 1.00 73.00 178 GLY A N 1
ATOM 1273 C CA . GLY A 1 178 ? -19.319 -4.519 17.488 1.00 73.00 178 GLY A CA 1
ATOM 1274 C C . GLY A 1 178 ? -20.270 -4.275 16.309 1.00 73.00 178 GLY A C 1
ATOM 1275 O O . GLY A 1 178 ? -19.829 -4.181 15.163 1.00 73.00 178 GLY A O 1
ATOM 1276 N N . GLU A 1 179 ? -21.573 -4.156 16.583 1.00 75.50 179 GLU A N 1
ATOM 1277 C CA . GLU A 1 179 ? -22.624 -4.025 15.552 1.00 75.50 179 GLU A CA 1
ATOM 1278 C C . GLU A 1 179 ? -22.375 -2.865 14.558 1.00 75.50 179 GLU A C 1
ATOM 1280 O O . GLU A 1 179 ? -22.836 -2.937 13.423 1.00 75.50 179 GLU A O 1
ATOM 1285 N N . ASP A 1 180 ? -21.577 -1.860 14.951 1.00 88.50 180 ASP A N 1
ATOM 1286 C CA . ASP A 1 180 ? -21.191 -0.688 14.150 1.00 88.50 180 ASP A CA 1
ATOM 1287 C C . ASP A 1 180 ? -19.662 -0.454 14.120 1.00 88.50 180 ASP A C 1
ATOM 1289 O O . ASP A 1 180 ? -19.194 0.688 14.074 1.00 88.50 180 ASP A O 1
ATOM 1293 N N . GLU A 1 181 ? -18.850 -1.510 14.196 1.00 90.25 181 GLU A N 1
ATOM 1294 C CA . GLU A 1 181 ? -17.385 -1.396 14.183 1.00 90.25 181 GLU A CA 1
ATOM 1295 C C . GLU A 1 181 ? -16.766 -1.779 12.837 1.00 90.25 181 GLU A C 1
ATOM 1297 O O . GLU A 1 181 ? -17.184 -2.726 12.175 1.00 90.25 181 GLU A O 1
ATOM 1302 N N . ALA A 1 182 ? -15.707 -1.064 12.470 1.00 90.50 182 ALA A N 1
ATOM 1303 C CA . ALA A 1 182 ? -14.779 -1.412 11.405 1.00 90.50 182 ALA A CA 1
ATOM 1304 C C . ALA A 1 182 ? -13.374 -1.613 11.991 1.00 90.50 182 ALA A C 1
ATOM 1306 O O . ALA A 1 182 ? -13.035 -1.093 13.061 1.00 90.50 182 ALA A O 1
ATOM 1307 N N . ARG A 1 183 ? -12.528 -2.349 11.272 1.00 88.62 183 ARG A N 1
ATOM 1308 C CA . ARG A 1 183 ? -11.120 -2.546 11.632 1.00 88.62 183 ARG A CA 1
ATOM 1309 C C . ARG A 1 183 ? -10.265 -1.681 10.725 1.00 88.62 183 ARG A C 1
ATOM 1311 O O . ARG A 1 183 ? -10.384 -1.761 9.507 1.00 88.62 183 ARG A O 1
ATOM 1318 N N . LEU A 1 184 ? -9.401 -0.856 11.311 1.00 90.38 184 LEU A N 1
ATOM 1319 C CA . LEU A 1 184 ? -8.557 0.067 10.559 1.00 90.38 184 LEU A CA 1
ATOM 1320 C C . LEU A 1 184 ? -7.074 -0.140 10.859 1.00 90.38 184 LEU A C 1
ATOM 1322 O O . LEU A 1 184 ? -6.659 -0.085 12.012 1.00 90.38 184 LEU A O 1
ATOM 1326 N N . ARG A 1 185 ? -6.268 -0.295 9.812 1.00 89.88 185 ARG A N 1
ATOM 1327 C CA . ARG A 1 185 ? -4.802 -0.270 9.857 1.00 89.88 185 ARG A CA 1
ATOM 1328 C C . ARG A 1 185 ? -4.282 1.028 9.243 1.00 89.88 185 ARG A C 1
ATOM 1330 O O . ARG A 1 185 ? -4.839 1.513 8.263 1.00 89.88 185 ARG A O 1
ATOM 1337 N N . LEU A 1 186 ? -3.192 1.574 9.782 1.00 90.25 186 LEU A N 1
ATOM 1338 C CA . LEU A 1 186 ? -2.509 2.746 9.226 1.00 90.25 186 LEU A CA 1
ATOM 1339 C C . LEU A 1 186 ? -1.153 2.350 8.626 1.00 90.25 186 LEU A C 1
ATOM 1341 O O . LEU A 1 186 ? -0.284 1.839 9.332 1.00 90.25 186 LEU A O 1
ATOM 1345 N N . ILE A 1 187 ? -0.950 2.650 7.343 1.00 88.69 187 ILE A N 1
ATOM 1346 C CA . ILE A 1 187 ? 0.345 2.543 6.662 1.00 88.69 187 ILE A CA 1
ATOM 1347 C C . ILE A 1 187 ? 0.788 3.938 6.237 1.00 88.69 187 ILE A C 1
ATOM 1349 O O . ILE A 1 187 ? 0.072 4.645 5.533 1.00 88.69 187 ILE A O 1
ATOM 1353 N N . VAL A 1 188 ? 1.996 4.325 6.641 1.00 86.94 188 VAL A N 1
ATOM 1354 C CA . VAL A 1 188 ? 2.632 5.571 6.212 1.00 86.94 188 VAL A CA 1
ATOM 1355 C C . VAL A 1 188 ? 3.846 5.209 5.374 1.00 86.94 188 VAL A C 1
ATOM 1357 O O . VAL A 1 188 ? 4.770 4.564 5.867 1.00 86.94 188 VAL A O 1
ATOM 1360 N N . GLY A 1 189 ? 3.849 5.617 4.111 1.00 80.94 189 GLY A N 1
ATOM 1361 C CA . GLY A 1 189 ? 4.980 5.417 3.214 1.00 80.94 189 GLY A CA 1
ATOM 1362 C C . GLY A 1 189 ? 5.513 6.742 2.688 1.00 80.94 189 GLY A C 1
ATOM 1363 O O . GLY A 1 189 ? 4.745 7.678 2.492 1.00 80.94 189 GLY A O 1
ATOM 1364 N N . ASP A 1 190 ? 6.820 6.778 2.434 1.00 75.50 190 ASP A N 1
ATOM 1365 C CA . ASP A 1 190 ? 7.624 7.886 1.886 1.00 75.50 190 ASP A CA 1
ATOM 1366 C C . ASP A 1 190 ? 8.198 8.926 2.880 1.00 75.50 190 ASP A C 1
ATOM 1368 O O . ASP A 1 190 ? 7.448 9.590 3.587 1.00 75.50 190 ASP A O 1
ATOM 1372 N N . HIS A 1 191 ? 9.537 9.060 2.980 1.00 57.62 191 HIS A N 1
ATOM 1373 C CA . HIS A 1 191 ? 10.367 10.020 2.210 1.00 57.62 191 HIS A CA 1
ATOM 1374 C C . HIS A 1 191 ? 11.878 9.854 2.439 1.00 57.62 191 HIS A C 1
ATOM 1376 O O . HIS A 1 191 ? 12.312 9.380 3.488 1.00 57.62 191 HIS A O 1
ATOM 1382 N N . ARG A 1 192 ? 12.668 10.291 1.442 1.00 56.03 192 ARG A N 1
ATOM 1383 C CA . ARG A 1 192 ? 14.105 10.589 1.540 1.00 56.03 192 ARG A CA 1
ATOM 1384 C C . ARG A 1 192 ? 14.363 11.577 2.687 1.00 56.03 192 ARG A C 1
ATOM 1386 O O . ARG A 1 192 ? 13.703 12.605 2.792 1.00 56.03 192 ARG A O 1
ATOM 1393 N N . GLY A 1 193 ? 15.387 11.318 3.501 1.00 53.34 193 GLY A N 1
ATOM 1394 C CA . GLY A 1 193 ? 15.686 12.129 4.693 1.00 53.34 193 GLY A CA 1
ATOM 1395 C C . GLY A 1 193 ? 14.954 11.628 5.946 1.00 53.34 193 GLY A C 1
ATOM 1396 O O . GLY A 1 193 ? 14.181 10.689 5.867 1.00 53.34 193 GLY A O 1
ATOM 1397 N N . ARG A 1 194 ? 15.300 12.160 7.131 1.00 50.12 194 ARG A N 1
ATOM 1398 C CA . ARG A 1 194 ? 14.973 11.594 8.467 1.00 50.12 194 ARG A CA 1
ATOM 1399 C C . ARG A 1 194 ? 13.539 11.047 8.594 1.00 50.12 194 ARG A C 1
ATOM 1401 O O . ARG A 1 194 ? 12.608 11.665 8.096 1.00 50.12 194 ARG A O 1
ATOM 1408 N N . SER A 1 195 ? 13.392 9.946 9.345 1.00 56.94 195 SER A N 1
ATOM 1409 C CA . SER A 1 195 ? 12.120 9.283 9.678 1.00 56.94 195 SER A CA 1
ATOM 1410 C C . SER A 1 195 ? 11.002 10.293 9.947 1.00 56.94 195 SER A C 1
ATOM 1412 O O . SER A 1 195 ? 11.010 10.954 10.988 1.00 56.94 195 SER A O 1
ATOM 1414 N N . SER A 1 196 ? 10.063 10.425 9.008 1.00 72.38 196 SER A N 1
ATOM 1415 C CA . SER A 1 196 ? 8.923 11.318 9.173 1.00 72.38 196 SER A CA 1
ATOM 1416 C C . SER A 1 196 ? 7.804 10.551 9.872 1.00 72.38 196 SER A C 1
ATOM 1418 O O . SER A 1 196 ? 7.192 9.637 9.323 1.00 72.38 196 SER A O 1
ATOM 1420 N N . THR A 1 197 ? 7.558 10.874 11.136 1.00 83.25 197 THR A N 1
ATOM 1421 C CA . THR A 1 197 ? 6.339 10.417 11.800 1.00 83.25 197 THR A CA 1
ATOM 1422 C C . THR A 1 197 ? 5.172 11.233 11.260 1.00 83.25 197 THR A C 1
ATOM 1424 O O . THR A 1 197 ? 5.277 12.444 11.038 1.00 83.25 197 THR A O 1
ATOM 1427 N N . ARG A 1 198 ? 4.039 10.571 11.027 1.00 87.44 198 ARG A N 1
ATOM 1428 C CA . ARG A 1 198 ? 2.779 11.236 10.708 1.00 87.44 198 ARG A CA 1
ATOM 1429 C C . ARG A 1 198 ? 1.794 11.049 11.844 1.00 87.44 198 ARG A C 1
ATOM 1431 O O . ARG A 1 198 ? 1.573 9.927 12.293 1.00 87.44 198 ARG A O 1
ATOM 1438 N N . LYS A 1 199 ? 1.185 12.160 12.256 1.00 91.50 199 LYS A N 1
ATOM 1439 C CA . LYS A 1 199 ? -0.045 12.160 13.046 1.00 91.50 199 LYS A CA 1
ATOM 1440 C C . LYS A 1 199 ? -1.224 12.195 12.083 1.00 91.50 199 LYS A C 1
ATOM 1442 O O . LYS A 1 199 ? -1.213 12.962 11.119 1.00 91.50 199 LYS A O 1
ATOM 1447 N N . VAL A 1 200 ? -2.215 11.353 12.337 1.00 93.88 200 VAL A N 1
ATOM 1448 C CA . VAL A 1 200 ? -3.415 11.169 11.524 1.00 93.88 200 VAL A CA 1
ATOM 1449 C C . VAL A 1 200 ? -4.628 11.324 12.430 1.00 93.88 200 VAL A C 1
ATOM 1451 O O . VAL A 1 200 ? -4.806 10.567 13.380 1.00 93.88 200 VAL A O 1
ATOM 1454 N N . CYS A 1 201 ? -5.457 12.318 12.138 1.00 96.06 201 CYS A N 1
ATOM 1455 C CA . CYS A 1 201 ? -6.648 12.657 12.906 1.00 96.06 201 CYS A CA 1
ATOM 1456 C C . CYS A 1 201 ? -7.889 12.293 12.079 1.00 96.06 201 CYS A C 1
ATOM 1458 O O . CYS A 1 201 ? -8.053 12.785 10.957 1.00 96.06 201 CYS A O 1
ATOM 1460 N N . LEU A 1 202 ? -8.747 11.434 12.630 1.00 96.69 202 LEU A N 1
ATOM 1461 C CA . LEU A 1 202 ? -9.956 10.915 11.989 1.00 96.69 202 LEU A CA 1
ATOM 1462 C C . LEU A 1 202 ? -11.191 11.635 12.536 1.00 96.69 202 LEU A C 1
ATOM 1464 O O . LEU A 1 202 ? -11.394 11.685 13.749 1.00 96.69 202 LEU A O 1
ATOM 1468 N N . TYR A 1 203 ? -12.026 12.164 11.646 1.00 96.81 203 TYR A N 1
ATOM 1469 C CA . TYR A 1 203 ? -13.223 12.941 11.969 1.00 96.81 203 TYR A CA 1
ATOM 1470 C C . TYR A 1 203 ? -14.457 12.353 11.288 1.00 96.81 203 TYR A C 1
ATOM 1472 O O . TYR A 1 203 ? -14.363 11.737 10.224 1.00 96.81 203 TYR A O 1
ATOM 1480 N N . ARG A 1 204 ? -15.624 12.615 11.875 1.00 95.94 204 ARG A N 1
ATOM 1481 C CA . ARG A 1 204 ? -16.904 12.572 11.163 1.00 95.94 204 ARG A CA 1
ATOM 1482 C C . ARG A 1 204 ? -17.150 13.935 10.516 1.00 95.94 204 ARG A C 1
ATOM 1484 O O . ARG A 1 204 ? -16.720 14.958 11.057 1.00 95.94 204 ARG A O 1
ATOM 1491 N N . ALA A 1 205 ? -17.827 13.981 9.372 1.00 94.38 205 ALA A N 1
ATOM 1492 C CA . ALA A 1 205 ? -18.080 15.249 8.706 1.00 94.38 205 ALA A CA 1
ATOM 1493 C C . ALA A 1 205 ? -18.898 16.195 9.604 1.00 94.38 205 ALA A C 1
ATOM 1495 O O . ALA A 1 205 ? -19.968 15.859 10.106 1.00 94.38 205 ALA A O 1
ATOM 1496 N N . GLY A 1 206 ? -18.382 17.412 9.786 1.00 94.12 206 GLY A N 1
ATOM 1497 C CA . GLY A 1 206 ? -18.995 18.437 10.635 1.00 94.12 206 GLY A CA 1
ATOM 1498 C C . GLY A 1 206 ? -18.521 18.438 12.092 1.00 94.12 206 GLY A C 1
ATOM 1499 O O . GLY A 1 206 ? -18.771 19.425 12.786 1.00 94.12 206 GLY A O 1
ATOM 1500 N N . ASP A 1 207 ? -17.791 17.412 12.538 1.00 97.06 207 ASP A N 1
ATOM 1501 C CA . ASP A 1 207 ? -17.223 17.376 13.886 1.00 97.06 207 ASP A CA 1
ATOM 1502 C C . ASP A 1 207 ? -15.945 18.224 13.972 1.00 97.06 207 ASP A C 1
ATOM 1504 O O . ASP A 1 207 ? -15.094 18.223 13.082 1.00 97.06 207 ASP A O 1
ATOM 1508 N N . SER A 1 208 ? -15.787 18.958 15.077 1.00 95.81 208 SER A N 1
ATOM 1509 C CA . SER A 1 208 ? -14.595 19.780 15.333 1.00 95.81 208 SER A CA 1
ATOM 1510 C C . SER A 1 208 ? -13.475 19.035 16.062 1.00 95.81 208 SER A C 1
ATOM 1512 O O . SER A 1 208 ? -12.368 19.555 16.160 1.00 95.81 208 SER A O 1
ATOM 1514 N N . GLN A 1 209 ? -13.766 17.864 16.635 1.00 96.69 209 GLN A N 1
ATOM 1515 C CA . GLN A 1 209 ? -12.795 17.024 17.337 1.00 96.69 209 GLN A CA 1
ATOM 1516 C C . GLN A 1 209 ? -12.675 15.676 16.628 1.00 96.69 209 GLN A C 1
ATOM 1518 O O . GLN A 1 209 ? -13.695 15.142 16.186 1.00 96.69 209 GLN A O 1
ATOM 1523 N N . PRO A 1 210 ? -11.459 15.117 16.521 1.00 97.12 210 PRO A N 1
ATOM 1524 C CA . PRO A 1 210 ? -11.294 13.794 15.953 1.00 97.12 210 PRO A CA 1
ATOM 1525 C C . PRO A 1 210 ? -11.856 12.741 16.912 1.00 97.12 210 PRO A C 1
ATOM 1527 O O . PRO A 1 210 ? -11.696 12.848 18.128 1.00 97.12 210 PRO A O 1
ATOM 1530 N N . PHE A 1 211 ? -12.481 11.698 16.369 1.00 95.56 211 PHE A N 1
ATOM 1531 C CA . PHE A 1 211 ? -12.925 10.547 17.162 1.00 95.56 211 PHE A CA 1
ATOM 1532 C C . PHE A 1 211 ? -11.790 9.542 17.397 1.00 95.56 211 PHE A C 1
ATOM 1534 O O . PHE A 1 211 ? -11.873 8.715 18.303 1.00 95.56 211 PHE A O 1
ATOM 1541 N N . LYS A 1 212 ? -10.727 9.603 16.584 1.00 96.25 212 LYS A N 1
ATOM 1542 C CA . LYS A 1 212 ? -9.532 8.770 16.725 1.00 96.25 212 LYS A CA 1
ATOM 1543 C C . LYS A 1 212 ? -8.309 9.518 16.196 1.00 96.25 212 LYS A C 1
ATOM 1545 O O . LYS A 1 212 ? -8.373 10.172 15.156 1.00 96.25 212 LYS A O 1
ATOM 1550 N N . VAL A 1 213 ? -7.201 9.408 16.918 1.00 95.56 213 VAL A N 1
ATOM 1551 C CA . VAL A 1 213 ? -5.884 9.900 16.503 1.00 95.56 213 VAL A CA 1
ATOM 1552 C C . VAL A 1 213 ? -4.946 8.705 16.445 1.00 95.56 213 VAL A C 1
ATOM 1554 O O . VAL A 1 213 ? -5.004 7.832 17.309 1.00 95.56 213 VAL A O 1
ATOM 1557 N N . LEU A 1 214 ? -4.140 8.642 15.393 1.00 93.06 214 LEU A N 1
ATOM 1558 C CA . LEU A 1 214 ? -3.145 7.604 15.167 1.00 93.06 214 LEU A CA 1
ATOM 1559 C C . LEU A 1 214 ? -1.814 8.267 14.826 1.00 93.06 214 LEU A C 1
ATOM 1561 O O . LEU A 1 214 ? -1.777 9.245 14.076 1.00 93.06 214 LEU A O 1
ATOM 1565 N N . THR A 1 215 ? -0.718 7.709 15.321 1.00 89.81 215 THR A N 1
ATOM 1566 C CA . THR A 1 215 ? 0.638 8.114 14.949 1.00 89.81 215 THR A CA 1
ATOM 1567 C C . THR A 1 215 ? 1.401 6.930 14.388 1.00 89.81 215 THR A C 1
ATOM 1569 O O . THR A 1 215 ? 1.296 5.806 14.876 1.00 89.81 215 THR A O 1
ATOM 1572 N N . ARG A 1 216 ? 2.163 7.164 13.319 1.00 87.69 216 ARG A N 1
ATOM 1573 C CA . ARG A 1 216 ? 2.979 6.114 12.706 1.00 87.69 216 ARG A CA 1
ATOM 1574 C C . ARG A 1 216 ? 4.213 6.705 12.046 1.00 87.69 216 ARG A C 1
ATOM 1576 O O . ARG A 1 216 ? 4.135 7.731 11.369 1.00 87.69 216 ARG A O 1
ATOM 1583 N N . ALA A 1 217 ? 5.345 6.040 12.235 1.00 84.00 217 ALA A N 1
ATOM 1584 C CA . ALA A 1 217 ? 6.564 6.342 11.500 1.00 84.00 217 ALA A CA 1
ATOM 1585 C C . ALA A 1 217 ? 6.419 5.918 10.031 1.00 84.00 217 ALA A C 1
ATOM 1587 O O . ALA A 1 217 ? 5.887 4.843 9.745 1.00 84.00 217 ALA A O 1
ATOM 1588 N N . ALA A 1 218 ? 6.899 6.752 9.108 1.00 80.50 218 ALA A N 1
ATOM 1589 C CA . ALA A 1 218 ? 6.970 6.396 7.699 1.00 80.50 218 ALA A CA 1
ATOM 1590 C C . ALA A 1 218 ? 7.951 5.242 7.457 1.00 80.50 218 ALA A C 1
ATOM 1592 O O . ALA A 1 218 ? 9.021 5.166 8.069 1.00 80.50 218 ALA A O 1
ATOM 1593 N N . VAL A 1 219 ? 7.603 4.373 6.512 1.00 77.25 219 VAL A N 1
ATOM 1594 C CA . VAL A 1 219 ? 8.492 3.314 6.040 1.00 77.25 219 VAL A CA 1
ATOM 1595 C C . VAL A 1 219 ? 9.660 3.898 5.223 1.00 77.25 219 VAL A C 1
ATOM 1597 O O . VAL A 1 219 ? 9.461 4.642 4.264 1.00 77.25 219 VAL A O 1
ATOM 1600 N N . THR A 1 220 ? 10.873 3.516 5.639 1.00 66.88 220 THR A N 1
ATOM 1601 C CA . THR A 1 220 ? 12.221 3.756 5.076 1.00 66.88 220 THR A CA 1
ATOM 1602 C C . THR A 1 220 ? 12.461 3.414 3.593 1.00 66.88 220 THR A C 1
ATOM 1604 O O . THR A 1 220 ? 11.888 2.436 3.117 1.00 66.88 220 THR A O 1
ATOM 1607 N N . GLU A 1 221 ? 13.397 4.068 2.887 1.00 54.62 221 GLU A N 1
ATOM 1608 C CA . GLU A 1 221 ? 13.970 3.559 1.625 1.00 54.62 221 GLU A CA 1
ATOM 1609 C C . GLU A 1 221 ? 14.815 2.286 1.850 1.00 54.62 221 GLU A C 1
ATOM 1611 O O . GLU A 1 221 ? 15.534 2.165 2.845 1.00 54.62 221 GLU A O 1
ATOM 1616 N N . SER A 1 222 ? 14.798 1.388 0.854 1.00 52.66 222 SER A N 1
ATOM 1617 C CA . SER A 1 222 ? 15.715 0.253 0.596 1.00 52.66 222 SER A CA 1
ATOM 1618 C C . SER A 1 222 ? 15.489 -1.102 1.277 1.00 52.66 222 SER A C 1
ATOM 1620 O O . SER A 1 222 ? 16.282 -2.018 1.053 1.00 52.66 222 SER A O 1
ATOM 1622 N N . ARG A 1 223 ? 14.426 -1.308 2.057 1.00 63.72 223 ARG A N 1
ATOM 1623 C CA . ARG A 1 223 ? 14.123 -2.630 2.629 1.00 63.72 223 ARG A CA 1
ATOM 1624 C C . ARG A 1 223 ? 12.622 -2.790 2.681 1.00 63.72 223 ARG A C 1
ATOM 1626 O O . ARG A 1 223 ? 11.950 -1.987 3.312 1.00 63.72 223 ARG A O 1
ATOM 1633 N N . ILE A 1 224 ? 12.111 -3.789 1.981 1.00 69.19 224 ILE A N 1
ATOM 1634 C CA . ILE A 1 224 ? 10.734 -4.260 2.111 1.00 69.19 224 ILE A CA 1
ATOM 1635 C C . ILE A 1 224 ? 10.311 -4.180 3.585 1.00 69.19 224 ILE A C 1
ATOM 1637 O O . ILE A 1 224 ? 11.004 -4.722 4.448 1.00 69.19 224 ILE A O 1
ATOM 1641 N N . ALA A 1 225 ? 9.211 -3.491 3.874 1.00 71.94 225 ALA A N 1
ATOM 1642 C CA . ALA A 1 225 ? 8.652 -3.451 5.216 1.00 71.94 225 ALA A CA 1
ATOM 1643 C C . ALA A 1 225 ? 7.463 -4.391 5.295 1.00 71.94 225 ALA A C 1
ATOM 1645 O O . ALA A 1 225 ? 6.631 -4.438 4.392 1.00 71.94 225 ALA A O 1
ATOM 1646 N N . MET A 1 226 ? 7.378 -5.118 6.397 1.00 71.56 226 MET A N 1
ATOM 1647 C CA . MET A 1 226 ? 6.230 -5.955 6.697 1.00 71.56 226 MET A CA 1
ATOM 1648 C C . MET A 1 226 ? 5.397 -5.231 7.738 1.00 71.56 226 MET A C 1
ATOM 1650 O O . MET A 1 226 ? 5.918 -4.788 8.762 1.00 71.56 226 MET A O 1
ATOM 1654 N N . VAL A 1 227 ? 4.113 -5.072 7.446 1.00 68.31 227 VAL A N 1
ATOM 1655 C CA . VAL A 1 227 ? 3.141 -4.547 8.396 1.00 68.31 227 VAL A CA 1
ATOM 1656 C C . VAL A 1 227 ? 2.196 -5.683 8.733 1.00 68.31 227 VAL A C 1
ATOM 1658 O O . VAL A 1 227 ? 1.396 -6.128 7.905 1.00 68.31 227 VAL A O 1
ATOM 1661 N N . TYR A 1 228 ? 2.325 -6.150 9.968 1.00 64.62 228 TYR A N 1
ATOM 1662 C CA . TYR A 1 228 ? 1.444 -7.154 10.539 1.00 64.62 228 TYR A CA 1
ATOM 1663 C C . TYR A 1 228 ? 0.054 -6.565 10.803 1.00 64.62 228 TYR A C 1
ATOM 1665 O O . TYR A 1 228 ? -0.174 -5.359 10.663 1.00 64.62 228 TYR A O 1
ATOM 1673 N N . ALA A 1 229 ? -0.890 -7.439 11.132 1.00 60.66 229 ALA A N 1
ATOM 1674 C CA . ALA A 1 229 ? -2.299 -7.151 11.369 1.00 60.66 229 ALA A CA 1
ATOM 1675 C C . ALA A 1 229 ? -2.554 -6.284 12.624 1.00 60.66 229 ALA A C 1
ATOM 1677 O O . ALA A 1 229 ? -3.273 -6.669 13.537 1.00 60.66 229 ALA A O 1
ATOM 1678 N N . GLU A 1 230 ? -1.994 -5.079 12.679 1.00 71.12 230 GLU A N 1
ATOM 1679 C CA . GLU A 1 230 ? -2.224 -4.108 13.749 1.00 71.12 230 GLU A CA 1
ATOM 1680 C C . GLU A 1 230 ? -3.459 -3.258 13.427 1.00 71.12 230 GLU A C 1
ATOM 1682 O O . GLU A 1 230 ? -3.363 -2.081 13.065 1.00 71.12 230 GLU A O 1
ATOM 1687 N N . TYR A 1 231 ? -4.638 -3.874 13.504 1.00 83.62 231 TYR A N 1
ATOM 1688 C CA . TYR A 1 231 ? -5.897 -3.170 13.292 1.00 83.62 231 TYR A CA 1
ATOM 1689 C C . TYR A 1 231 ? -6.428 -2.590 14.598 1.00 83.62 231 TYR A C 1
ATOM 1691 O O . TYR A 1 231 ? -6.519 -3.268 15.620 1.00 83.62 231 TYR A O 1
ATOM 1699 N N . VAL A 1 232 ? -6.868 -1.339 14.543 1.00 87.81 232 VAL A N 1
ATOM 1700 C CA . VAL A 1 232 ? -7.621 -0.703 15.622 1.00 87.81 232 VAL A CA 1
ATOM 1701 C C . VAL A 1 232 ? -9.119 -0.802 15.345 1.00 87.81 232 VAL A C 1
ATOM 1703 O O . VAL A 1 232 ? -9.559 -0.651 14.204 1.00 87.81 232 VAL A O 1
ATOM 1706 N N . ALA A 1 233 ? -9.913 -1.038 16.392 1.00 89.94 233 ALA A N 1
ATOM 1707 C CA . ALA A 1 233 ? -11.362 -0.872 16.316 1.00 89.94 233 ALA A CA 1
ATOM 1708 C C . ALA A 1 233 ? -11.691 0.614 16.143 1.00 89.94 233 ALA A C 1
ATOM 1710 O O . ALA A 1 233 ? -11.202 1.462 16.900 1.00 89.94 233 ALA A O 1
ATOM 1711 N N . VAL A 1 234 ? -12.514 0.927 15.151 1.00 93.00 234 VAL A N 1
ATOM 1712 C CA . VAL A 1 234 ? -13.039 2.270 14.906 1.00 93.00 234 VAL A CA 1
ATOM 1713 C C . VAL A 1 234 ? -14.527 2.181 14.573 1.00 93.00 234 VAL A C 1
ATOM 1715 O O . VAL A 1 234 ? -14.968 1.158 14.051 1.00 93.00 234 VAL A O 1
ATOM 1718 N N . PRO A 1 235 ? -15.324 3.226 14.841 1.00 94.25 235 PRO A N 1
ATOM 1719 C CA . PRO A 1 235 ? -16.712 3.234 14.403 1.00 94.25 235 PRO A CA 1
ATOM 1720 C C . PRO A 1 235 ? -16.799 3.166 12.873 1.00 94.25 235 PRO A C 1
ATOM 1722 O O . PRO A 1 235 ? -16.028 3.831 12.174 1.00 94.25 235 PRO A O 1
ATOM 1725 N N . ALA A 1 236 ? -17.763 2.409 12.358 1.00 93.50 236 ALA A N 1
ATOM 1726 C CA . ALA A 1 236 ? -18.157 2.457 10.959 1.00 93.50 236 ALA A CA 1
ATOM 1727 C C . ALA A 1 236 ? -18.795 3.825 10.656 1.00 93.50 236 ALA A C 1
ATOM 1729 O O . ALA A 1 236 ? -19.711 4.276 11.349 1.00 93.50 236 ALA A O 1
ATOM 1730 N N . ILE A 1 237 ? -18.261 4.536 9.662 1.00 92.38 237 ILE A N 1
ATOM 1731 C CA . ILE A 1 237 ? -18.602 5.932 9.361 1.00 92.38 237 ILE A CA 1
ATOM 1732 C C . ILE A 1 237 ? -18.485 6.145 7.851 1.00 92.38 237 ILE A C 1
ATOM 1734 O O . ILE A 1 237 ? -17.386 6.084 7.302 1.00 92.38 237 ILE A O 1
ATOM 1738 N N . ALA A 1 238 ? -19.607 6.450 7.196 1.00 91.69 238 ALA A N 1
ATOM 1739 C CA . ALA A 1 238 ? -19.659 6.693 5.752 1.00 91.69 238 ALA A CA 1
ATOM 1740 C C . ALA A 1 238 ? -19.045 8.045 5.341 1.00 91.69 238 ALA A C 1
ATOM 1742 O O . ALA A 1 238 ? -18.538 8.201 4.238 1.00 91.69 238 ALA A O 1
ATOM 1743 N N . ASP A 1 239 ? -19.067 9.033 6.234 1.00 92.81 239 ASP A N 1
ATOM 1744 C CA . ASP A 1 239 ? -18.592 10.399 6.020 1.00 92.81 239 ASP A CA 1
ATOM 1745 C C . ASP A 1 239 ? -17.228 10.658 6.686 1.00 92.81 239 ASP A C 1
ATOM 1747 O O . ASP A 1 239 ? -16.986 11.725 7.258 1.00 92.81 239 ASP A O 1
ATOM 1751 N N . LEU A 1 240 ? -16.333 9.664 6.620 1.00 93.94 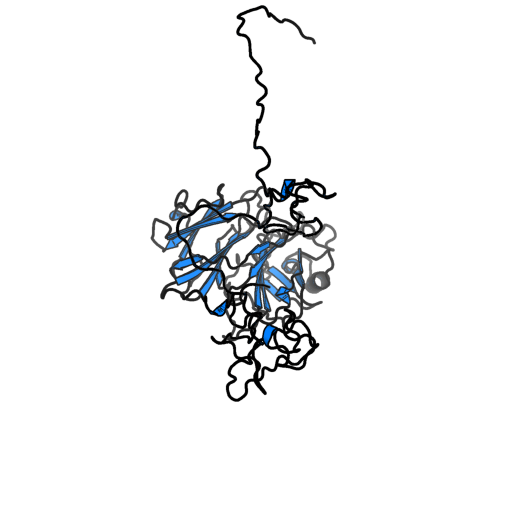240 LEU A N 1
ATOM 1752 C CA . LEU A 1 240 ? -14.983 9.743 7.176 1.00 93.94 240 LEU A CA 1
ATOM 1753 C C . LEU A 1 240 ? -14.206 10.912 6.556 1.00 93.94 240 LEU A C 1
ATOM 1755 O O . LEU A 1 240 ? -14.044 10.996 5.336 1.00 93.94 240 LEU A O 1
ATOM 1759 N N . GLN A 1 241 ? -13.644 11.768 7.409 1.00 94.25 241 GLN A N 1
ATOM 1760 C CA . GLN A 1 241 ? -12.674 12.782 7.007 1.00 94.25 241 GLN A CA 1
ATOM 1761 C C . GLN A 1 241 ? -11.344 12.584 7.723 1.00 94.25 241 GLN A C 1
ATOM 1763 O O . GLN A 1 241 ? -11.300 12.256 8.908 1.00 94.25 241 GLN A O 1
ATOM 1768 N N . VAL A 1 242 ? -10.246 12.826 7.010 1.00 93.69 242 VAL A N 1
ATOM 1769 C CA . VAL A 1 242 ? -8.895 12.613 7.530 1.00 93.69 242 VAL A CA 1
ATOM 1770 C C . VAL A 1 242 ? -8.051 13.858 7.342 1.00 93.69 242 VAL A C 1
ATOM 1772 O O . VAL A 1 242 ? -7.977 14.415 6.247 1.00 93.69 242 VAL A O 1
ATOM 1775 N N . ALA A 1 243 ? -7.401 14.280 8.423 1.00 92.75 243 ALA A N 1
ATOM 1776 C CA . ALA A 1 243 ? -6.290 15.220 8.390 1.00 92.75 243 ALA A CA 1
ATOM 1777 C C . ALA A 1 243 ? -5.010 14.479 8.781 1.00 92.75 243 ALA A C 1
ATOM 1779 O O . ALA A 1 243 ? -5.032 13.612 9.655 1.00 92.75 243 ALA A O 1
ATOM 1780 N N . HIS A 1 244 ? -3.887 14.830 8.163 1.00 90.81 244 HIS A N 1
ATOM 1781 C CA . HIS A 1 244 ? -2.589 14.297 8.551 1.00 90.81 244 HIS A CA 1
ATOM 1782 C C . HIS A 1 244 ? -1.509 15.370 8.456 1.00 90.81 244 HIS A C 1
ATOM 1784 O O . HIS A 1 244 ? -1.563 16.262 7.610 1.00 90.81 244 HIS A O 1
ATOM 1790 N N . LEU A 1 245 ? -0.506 15.269 9.321 1.00 88.94 245 LEU A N 1
ATOM 1791 C CA . LEU A 1 245 ? 0.576 16.239 9.427 1.00 88.94 245 LEU A CA 1
ATOM 1792 C C . LEU A 1 245 ? 1.884 15.555 9.823 1.00 88.94 245 LEU A C 1
ATOM 1794 O O . LEU A 1 245 ? 1.887 14.442 10.348 1.00 88.94 245 LEU A O 1
ATOM 1798 N N . ALA A 1 246 ? 3.006 16.204 9.505 1.00 86.94 246 ALA A N 1
ATOM 1799 C CA . ALA A 1 246 ? 4.302 15.794 10.038 1.00 86.94 246 ALA A CA 1
ATOM 1800 C C . ALA A 1 246 ? 4.296 15.977 11.558 1.00 86.94 246 ALA A C 1
ATOM 1802 O O . ALA A 1 246 ? 3.750 16.963 12.054 1.00 86.94 246 ALA A O 1
ATOM 1803 N N . TRP A 1 247 ? 4.878 15.021 12.268 1.00 89.06 247 TRP A N 1
ATOM 1804 C CA . TRP A 1 247 ? 4.932 15.009 13.721 1.00 89.06 247 TRP A CA 1
ATOM 1805 C C . TRP A 1 247 ? 6.277 14.458 14.189 1.00 89.06 247 TRP A C 1
ATOM 1807 O O . TRP A 1 247 ? 6.938 13.742 13.437 1.00 89.06 247 TRP A O 1
ATOM 1817 N N . ASP A 1 248 ? 6.675 14.785 15.415 1.00 85.38 248 ASP A N 1
ATOM 1818 C CA . ASP A 1 248 ? 7.968 14.354 15.963 1.00 85.38 248 ASP A CA 1
ATOM 1819 C C . ASP A 1 248 ? 7.843 13.093 16.836 1.00 85.38 248 ASP A C 1
ATOM 1821 O O . ASP A 1 248 ? 8.756 12.269 16.865 1.00 85.38 248 ASP A O 1
ATOM 1825 N N . ASP A 1 249 ? 6.707 12.905 17.515 1.00 83.25 249 ASP A N 1
ATOM 1826 C CA . ASP A 1 249 ? 6.485 11.794 18.448 1.00 83.25 249 ASP A CA 1
ATOM 1827 C C . ASP A 1 249 ? 5.625 10.677 17.830 1.00 83.25 249 ASP A C 1
ATOM 1829 O O . ASP A 1 249 ? 4.448 10.861 17.523 1.00 83.25 249 ASP A O 1
ATOM 1833 N N . ALA A 1 250 ? 6.201 9.486 17.656 1.00 78.94 250 ALA A N 1
ATOM 1834 C CA . ALA A 1 250 ? 5.504 8.330 17.088 1.00 78.94 250 ALA A CA 1
ATOM 1835 C C . ALA A 1 250 ? 4.404 7.742 17.986 1.00 78.94 250 ALA A C 1
ATOM 1837 O O . ALA A 1 250 ? 3.659 6.884 17.512 1.00 78.94 250 ALA A O 1
ATOM 1838 N N . TYR A 1 251 ? 4.266 8.213 19.227 1.00 84.50 251 TYR A N 1
ATOM 1839 C CA . TYR A 1 251 ? 3.329 7.679 20.220 1.00 84.50 251 TYR A CA 1
ATOM 1840 C C . TYR A 1 251 ? 2.313 8.711 20.729 1.00 84.50 251 TYR A C 1
ATOM 1842 O O . TYR A 1 251 ? 1.534 8.422 21.637 1.00 84.50 251 TYR A O 1
ATOM 1850 N N . ASP A 1 252 ? 2.311 9.923 20.172 1.00 87.50 252 ASP A N 1
ATOM 1851 C CA . ASP A 1 252 ? 1.393 10.976 20.595 1.00 87.50 252 ASP A CA 1
ATOM 1852 C C . ASP A 1 252 ? -0.004 10.809 19.977 1.00 87.50 252 ASP A C 1
ATOM 1854 O O . ASP A 1 252 ? -0.341 11.389 18.942 1.00 87.50 252 ASP A O 1
ATOM 1858 N N . GLU A 1 253 ? -0.851 10.057 20.674 1.00 89.69 253 GLU A N 1
ATOM 1859 C CA . GLU A 1 253 ? -2.265 9.869 20.333 1.00 89.69 253 GLU A CA 1
ATOM 1860 C C . GLU A 1 253 ? -3.184 10.993 20.860 1.00 89.69 253 GLU A C 1
ATOM 1862 O O . GLU A 1 253 ? -4.410 10.851 20.878 1.00 89.69 253 GLU A O 1
ATOM 1867 N N . SER A 1 254 ? -2.634 12.128 21.308 1.00 94.62 254 SER A N 1
ATOM 1868 C CA . SER A 1 254 ? -3.442 13.262 21.761 1.00 94.62 254 SER A CA 1
ATOM 1869 C C . SER A 1 254 ? -4.035 14.059 20.594 1.00 94.62 254 SER A C 1
ATOM 1871 O O . SER A 1 254 ? -3.500 14.096 19.482 1.00 94.62 254 SER A O 1
ATOM 1873 N N . ILE A 1 255 ? -5.116 14.794 20.878 1.00 96.00 255 ILE A N 1
ATOM 1874 C CA . ILE A 1 255 ? -5.767 15.698 19.915 1.00 96.00 255 ILE A CA 1
ATOM 1875 C C . ILE A 1 255 ? -4.938 16.952 19.586 1.00 96.00 255 ILE A C 1
ATOM 1877 O O . ILE A 1 255 ? -5.374 17.785 18.791 1.00 96.00 255 ILE A O 1
ATOM 1881 N N . GLU A 1 256 ? -3.772 17.142 20.208 1.00 95.00 256 GLU A N 1
ATOM 1882 C CA . GLU A 1 256 ? -2.920 18.296 19.940 1.00 95.00 256 GLU A CA 1
ATOM 1883 C C . GLU A 1 256 ? -2.462 18.312 18.473 1.00 95.00 256 GLU A C 1
ATOM 1885 O O . GLU A 1 256 ? -2.020 17.300 17.926 1.00 95.00 256 GLU A O 1
ATOM 1890 N N . GLY A 1 257 ? -2.588 19.470 17.818 1.00 91.88 257 GLY A N 1
ATOM 1891 C CA . GLY A 1 257 ? -2.239 19.647 16.404 1.00 91.88 257 GLY A CA 1
ATOM 1892 C C . GLY A 1 257 ? -3.306 19.174 15.408 1.00 91.88 257 GLY A C 1
ATOM 1893 O O . GLY A 1 257 ? -3.180 19.456 14.219 1.00 91.88 257 GLY A O 1
ATOM 1894 N N . CYS A 1 258 ? -4.373 18.513 15.864 1.00 95.81 258 CYS A N 1
ATOM 1895 C CA . CYS A 1 258 ? -5.491 18.122 15.012 1.00 95.81 258 CYS A CA 1
ATOM 1896 C C . CYS A 1 258 ? -6.380 19.338 14.672 1.00 95.81 258 CYS A C 1
ATOM 1898 O O . CYS A 1 258 ? -6.977 19.950 15.557 1.00 95.81 258 CYS A O 1
ATOM 1900 N N . ASP A 1 259 ? -6.492 19.668 13.379 1.00 95.56 259 ASP A N 1
ATOM 1901 C CA . ASP A 1 259 ? -7.355 20.736 12.853 1.00 95.56 259 ASP A CA 1
ATOM 1902 C C . ASP A 1 259 ? -8.367 20.177 11.837 1.00 95.56 259 ASP A C 1
ATOM 1904 O O . ASP A 1 259 ? -8.004 19.753 10.736 1.00 95.56 259 ASP A O 1
ATOM 1908 N N . ALA A 1 260 ? -9.655 20.207 12.193 1.00 95.44 260 ALA A N 1
ATOM 1909 C CA . ALA A 1 260 ? -10.743 19.714 11.348 1.00 95.44 260 ALA A CA 1
ATOM 1910 C C . ALA A 1 260 ? -10.851 20.459 10.001 1.00 95.44 260 ALA A C 1
ATOM 1912 O O . ALA A 1 260 ? -11.307 19.886 9.015 1.00 95.44 260 ALA A O 1
ATOM 1913 N N . SER A 1 261 ? -10.388 21.713 9.901 1.00 95.19 261 SER A N 1
ATOM 1914 C CA . SER A 1 261 ? -10.414 22.472 8.638 1.00 95.19 261 SER A CA 1
ATOM 1915 C C . SER A 1 261 ? -9.447 21.917 7.578 1.00 95.19 261 SER A C 1
ATOM 1917 O O . SER A 1 261 ? -9.609 22.143 6.369 1.00 95.19 261 SER A O 1
ATOM 1919 N N . GLN A 1 262 ? -8.453 21.144 8.018 1.00 92.00 262 GLN A N 1
ATOM 1920 C CA . GLN A 1 262 ? -7.499 20.455 7.155 1.00 92.00 262 GLN A CA 1
ATOM 1921 C C . GLN A 1 262 ? -7.996 19.075 6.716 1.00 92.00 262 GLN A C 1
ATOM 1923 O O . GLN A 1 262 ? -7.434 18.509 5.779 1.00 92.00 262 GLN A O 1
ATOM 1928 N N . ALA A 1 263 ? -9.056 18.554 7.341 1.00 92.81 263 ALA A N 1
ATOM 1929 C CA . ALA A 1 263 ? -9.576 17.235 7.032 1.00 92.81 263 ALA A CA 1
ATOM 1930 C C . ALA A 1 263 ? -10.203 17.192 5.629 1.00 92.81 263 ALA A C 1
ATOM 1932 O O . ALA A 1 263 ? -10.799 18.165 5.148 1.00 92.81 263 ALA A O 1
ATOM 1933 N N . ARG A 1 264 ? -10.026 16.065 4.939 1.00 91.12 264 ARG A N 1
ATOM 1934 C CA . ARG A 1 264 ? -10.593 15.804 3.610 1.00 91.12 264 ARG A CA 1
ATOM 1935 C C . ARG A 1 264 ? -11.376 14.491 3.631 1.00 91.12 264 ARG A C 1
ATOM 1937 O O . ARG A 1 264 ? -10.948 13.573 4.329 1.00 91.12 264 ARG A O 1
ATOM 1944 N N . PRO A 1 265 ? -12.510 14.402 2.913 1.00 89.31 265 PRO A N 1
ATOM 1945 C CA . PRO A 1 265 ? -13.275 13.161 2.822 1.00 89.31 265 PRO A CA 1
ATOM 1946 C C . PRO A 1 265 ? -12.442 12.050 2.170 1.00 89.31 265 PRO A C 1
ATOM 1948 O O . PRO A 1 265 ? -11.645 12.334 1.273 1.00 89.31 265 PRO A O 1
ATOM 1951 N N . LEU A 1 266 ? -12.637 10.806 2.615 1.00 84.25 266 LEU A N 1
ATOM 1952 C CA . LEU A 1 266 ? -11.974 9.622 2.061 1.00 84.25 266 LEU A CA 1
ATOM 1953 C C . LEU A 1 266 ? -12.969 8.616 1.486 1.00 84.25 266 LEU A C 1
ATOM 1955 O O . LEU A 1 266 ? -13.714 7.990 2.235 1.00 84.25 266 LEU A O 1
ATOM 1959 N N . GLY A 1 267 ? -12.890 8.406 0.168 1.00 71.06 267 GLY A N 1
ATOM 1960 C CA . GLY A 1 267 ? -13.761 7.480 -0.557 1.00 71.06 267 GLY A CA 1
ATOM 1961 C C . GLY A 1 267 ? -15.238 7.889 -0.522 1.00 71.06 267 GLY A C 1
ATOM 1962 O O . GLY A 1 267 ? -15.622 8.834 0.164 1.00 71.06 267 GLY A O 1
ATOM 1963 N N . ASP A 1 268 ? -16.069 7.169 -1.274 1.00 72.19 268 ASP A N 1
ATOM 1964 C CA . ASP A 1 268 ? -17.519 7.414 -1.297 1.00 72.19 268 ASP A CA 1
ATOM 1965 C C . ASP A 1 268 ? -18.265 6.641 -0.190 1.00 72.19 268 ASP A C 1
ATOM 1967 O O . ASP A 1 268 ? -19.345 7.054 0.226 1.00 72.19 268 ASP A O 1
ATOM 1971 N N . GLU A 1 269 ? -17.697 5.529 0.298 1.00 79.62 269 GLU A N 1
ATOM 1972 C CA . GLU A 1 269 ? -18.342 4.624 1.269 1.00 79.62 269 GLU A CA 1
ATOM 1973 C C . GLU A 1 269 ? -17.789 4.728 2.703 1.00 79.62 269 GLU A C 1
ATOM 1975 O O . GLU A 1 269 ? -18.395 4.187 3.628 1.00 79.62 269 GLU A O 1
ATOM 1980 N N . GLY A 1 270 ? -16.660 5.416 2.912 1.00 87.88 270 GLY A N 1
ATOM 1981 C CA . GLY A 1 270 ? -16.010 5.528 4.222 1.00 87.88 270 GLY A CA 1
ATOM 1982 C C . GLY A 1 270 ? -15.618 4.172 4.833 1.00 87.88 270 GLY A C 1
ATOM 1983 O O . GLY A 1 270 ? -15.129 3.284 4.136 1.00 87.88 270 GLY A O 1
ATOM 1984 N N . LEU A 1 271 ? -15.800 4.028 6.150 1.00 91.00 271 LEU A N 1
ATOM 1985 C CA . LEU A 1 271 ? -15.554 2.793 6.905 1.00 91.00 271 LEU A CA 1
ATOM 1986 C C . LEU A 1 271 ? -16.836 1.970 7.017 1.00 91.00 271 LEU A C 1
ATOM 1988 O O . LEU A 1 271 ? -17.807 2.415 7.631 1.00 91.00 271 LEU A O 1
ATOM 1992 N N . VAL A 1 272 ? -16.808 0.754 6.481 1.00 88.38 272 VAL A N 1
ATOM 1993 C CA . VAL A 1 272 ? -17.946 -0.175 6.504 1.00 88.38 272 VAL A CA 1
ATOM 1994 C C . VAL A 1 272 ? -17.894 -1.090 7.729 1.00 88.38 272 VAL A C 1
ATOM 1996 O O . VAL A 1 272 ? -16.828 -1.581 8.099 1.00 88.38 272 VAL A O 1
ATOM 1999 N N . ALA A 1 273 ? -19.048 -1.306 8.366 1.00 89.81 273 ALA A N 1
ATOM 2000 C CA . ALA A 1 273 ? -19.174 -2.186 9.526 1.00 89.81 273 ALA A CA 1
ATOM 2001 C C . ALA A 1 273 ? -18.847 -3.643 9.162 1.00 89.81 273 ALA A C 1
ATOM 2003 O O . ALA A 1 273 ? -19.254 -4.123 8.104 1.00 89.81 273 ALA A O 1
ATOM 2004 N N . GLY A 1 274 ? -18.132 -4.343 10.044 1.00 84.44 274 GLY A N 1
ATOM 2005 C CA . GLY A 1 274 ? -17.726 -5.736 9.832 1.00 84.44 274 GLY A CA 1
ATOM 2006 C C . GLY A 1 274 ? -16.550 -5.926 8.869 1.00 84.44 274 GLY A C 1
ATOM 2007 O O . GLY A 1 274 ? -16.240 -7.059 8.516 1.00 84.44 274 GLY A O 1
ATOM 2008 N N . GLU A 1 275 ? -15.913 -4.844 8.414 1.00 84.00 275 GLU A N 1
ATOM 2009 C CA . GLU A 1 275 ? -14.924 -4.884 7.333 1.00 84.00 275 GLU A CA 1
ATOM 2010 C C . GLU A 1 275 ? -13.559 -4.338 7.777 1.00 84.00 275 GLU A C 1
ATOM 2012 O O . GLU A 1 275 ? -13.447 -3.475 8.662 1.00 84.00 275 GLU A O 1
ATOM 2017 N N . TYR A 1 276 ? -12.508 -4.820 7.112 1.00 84.31 276 TYR A N 1
ATOM 2018 C CA . TYR A 1 276 ? -11.124 -4.405 7.326 1.00 84.31 276 TYR A CA 1
ATOM 2019 C C . TYR A 1 276 ? -10.716 -3.352 6.299 1.00 84.31 276 TYR A C 1
ATOM 2021 O O . TYR A 1 276 ? -10.994 -3.459 5.104 1.00 84.31 276 TYR A O 1
ATOM 2029 N N . HIS A 1 277 ? -10.050 -2.308 6.774 1.00 86.69 277 HIS A N 1
ATOM 2030 C CA . HIS A 1 277 ? -9.585 -1.210 5.947 1.00 86.69 277 HIS A CA 1
ATOM 2031 C C . HIS A 1 277 ? -8.136 -0.870 6.275 1.00 86.69 277 HIS A C 1
ATOM 2033 O O . HIS A 1 277 ? -7.722 -0.851 7.436 1.00 86.69 277 HIS A O 1
ATOM 2039 N N . THR A 1 278 ? -7.392 -0.478 5.249 1.00 88.69 278 THR A N 1
ATOM 2040 C CA . THR A 1 278 ? -6.073 0.123 5.377 1.00 88.69 278 THR A CA 1
ATOM 2041 C C . THR A 1 278 ? -6.141 1.580 4.934 1.00 88.69 278 THR A C 1
ATOM 2043 O O . THR A 1 278 ? -6.414 1.891 3.774 1.00 88.69 278 THR A O 1
ATOM 2046 N N . LEU A 1 279 ? -5.868 2.488 5.869 1.00 91.38 279 LEU A N 1
ATOM 2047 C CA . LEU A 1 279 ? -5.597 3.890 5.590 1.00 91.38 279 LEU A CA 1
ATOM 2048 C C . LEU A 1 279 ? -4.126 4.041 5.210 1.00 91.38 279 LEU A C 1
ATOM 2050 O O . LEU A 1 279 ? -3.229 3.805 6.019 1.00 91.38 279 LEU A O 1
ATOM 2054 N N . VAL A 1 280 ? -3.889 4.447 3.972 1.00 89.12 280 VAL A N 1
ATOM 2055 C CA . VAL A 1 280 ? -2.562 4.666 3.404 1.00 89.12 280 VAL A CA 1
ATOM 2056 C C . VAL A 1 280 ? -2.297 6.168 3.353 1.00 89.12 280 VAL A C 1
ATOM 2058 O O . VAL A 1 280 ? -3.091 6.927 2.798 1.00 89.12 280 VAL A O 1
ATOM 2061 N N . ILE A 1 281 ? -1.174 6.602 3.920 1.00 87.44 281 ILE A N 1
ATOM 2062 C CA . ILE A 1 281 ? -0.694 7.982 3.861 1.00 87.44 281 ILE A CA 1
ATOM 2063 C C . ILE A 1 281 ? 0.631 8.016 3.107 1.00 87.44 281 ILE A C 1
ATOM 2065 O O . ILE A 1 281 ? 1.605 7.378 3.503 1.00 87.44 281 ILE A O 1
ATOM 2069 N N . ALA A 1 282 ? 0.675 8.824 2.056 1.00 82.00 282 ALA A N 1
ATOM 2070 C CA . ALA A 1 282 ? 1.902 9.206 1.374 1.00 82.00 282 ALA A CA 1
ATOM 2071 C C . ALA A 1 282 ? 2.550 10.412 2.073 1.00 82.00 282 ALA A C 1
ATOM 2073 O O . ALA A 1 282 ? 1.926 11.462 2.219 1.00 82.00 282 ALA A O 1
ATOM 2074 N N . ALA A 1 283 ? 3.801 10.280 2.508 1.00 71.81 283 ALA A N 1
ATOM 2075 C CA . ALA A 1 283 ? 4.462 11.191 3.437 1.00 71.81 283 ALA A CA 1
ATOM 2076 C C . ALA A 1 283 ? 5.677 11.948 2.852 1.00 71.81 283 ALA A C 1
ATOM 2078 O O . ALA A 1 283 ? 6.557 12.352 3.603 1.00 71.81 283 ALA A O 1
ATOM 2079 N N . TYR A 1 284 ? 5.669 12.278 1.561 1.00 67.44 284 TYR A N 1
ATOM 2080 C CA . TYR A 1 284 ? 6.706 13.062 0.866 1.00 67.44 284 TYR A CA 1
ATOM 2081 C C . TYR A 1 284 ? 6.953 14.478 1.451 1.00 67.44 284 TYR A C 1
ATOM 2083 O O . TYR A 1 284 ? 6.024 15.137 1.942 1.00 67.44 284 TYR A O 1
ATOM 2091 N N . GLU A 1 285 ? 8.183 15.003 1.340 1.00 57.47 285 GLU A N 1
ATOM 2092 C CA . GLU A 1 285 ? 8.499 16.420 1.608 1.00 57.47 285 GLU A CA 1
ATOM 2093 C C . GLU A 1 285 ? 7.984 17.294 0.452 1.00 57.47 285 GLU A C 1
ATOM 2095 O O . GLU A 1 285 ? 8.252 17.036 -0.722 1.00 57.47 285 GLU A O 1
ATOM 2100 N N . GLN A 1 286 ? 7.205 18.340 0.763 1.00 49.72 286 GLN A N 1
ATOM 2101 C CA . GLN A 1 286 ? 6.555 19.172 -0.262 1.00 49.72 286 GLN A CA 1
ATOM 2102 C C . GLN A 1 286 ? 7.547 19.941 -1.153 1.00 49.72 286 GLN A C 1
ATOM 2104 O O . GLN A 1 286 ? 7.178 20.308 -2.269 1.00 49.72 286 GLN A O 1
ATOM 2109 N N . ASP A 1 287 ? 8.782 20.143 -0.691 1.00 45.50 287 ASP A N 1
ATOM 2110 C CA . ASP A 1 287 ? 9.824 20.903 -1.390 1.00 45.50 287 ASP A CA 1
ATOM 2111 C C . ASP A 1 287 ? 10.752 20.021 -2.249 1.00 45.50 287 ASP A C 1
ATOM 2113 O O . ASP A 1 287 ? 11.472 20.537 -3.102 1.00 45.50 287 ASP A O 1
ATOM 2117 N N . ALA A 1 288 ? 10.686 18.690 -2.116 1.00 50.22 288 ALA A N 1
ATOM 2118 C CA . ALA A 1 288 ? 11.436 17.741 -2.948 1.00 50.22 288 ALA A CA 1
ATOM 2119 C C . ALA A 1 288 ? 10.818 17.527 -4.348 1.00 50.22 288 ALA A C 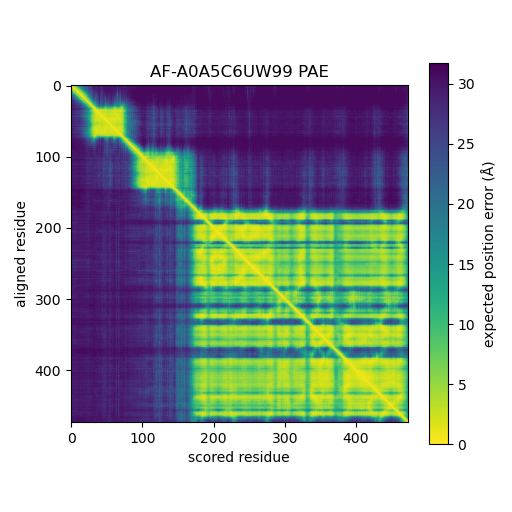1
ATOM 2121 O O . ALA A 1 288 ? 11.238 16.646 -5.102 1.00 50.22 288 ALA A O 1
ATOM 2122 N N . ARG A 1 289 ? 9.803 18.325 -4.711 1.00 57.97 289 ARG A N 1
ATOM 2123 C CA . ARG A 1 289 ? 9.068 18.228 -5.977 1.00 57.97 289 ARG A CA 1
ATOM 2124 C C . ARG A 1 289 ? 9.957 18.620 -7.155 1.00 57.97 289 ARG A C 1
ATOM 2126 O O . ARG A 1 289 ? 10.062 19.791 -7.519 1.00 57.97 289 ARG A O 1
ATOM 2133 N N . GLY A 1 290 ? 10.526 17.619 -7.818 1.00 59.88 290 GLY A N 1
ATOM 2134 C CA . GLY A 1 290 ? 10.767 17.727 -9.253 1.00 59.88 290 GLY A CA 1
ATOM 2135 C C . GLY A 1 290 ? 9.449 17.989 -9.998 1.00 59.88 290 GLY A C 1
ATOM 2136 O O . GLY A 1 290 ? 8.359 17.756 -9.473 1.00 59.88 290 GLY A O 1
ATOM 2137 N N . SER A 1 291 ? 9.523 18.489 -11.228 1.00 67.81 291 SER A N 1
ATOM 2138 C CA . SER A 1 291 ? 8.354 18.530 -12.112 1.00 67.81 291 SER A CA 1
ATOM 2139 C C . SER A 1 291 ? 8.000 17.119 -12.579 1.00 67.81 291 SER A C 1
ATOM 2141 O O . SER A 1 291 ? 8.888 16.396 -13.031 1.00 67.81 291 SER A O 1
ATOM 2143 N N . CYS A 1 292 ? 6.718 16.758 -12.542 1.00 74.81 292 CYS A N 1
ATOM 2144 C CA . CYS A 1 292 ? 6.232 15.573 -13.238 1.00 74.81 292 CYS A CA 1
ATOM 2145 C C . CYS A 1 292 ? 5.989 15.916 -14.708 1.00 74.81 292 CYS A C 1
ATOM 2147 O O . CYS A 1 292 ? 5.556 17.023 -15.043 1.00 74.81 292 CYS A O 1
ATOM 2149 N N . ALA A 1 293 ? 6.267 14.965 -15.588 1.00 78.06 293 ALA A N 1
ATOM 2150 C CA . ALA A 1 293 ? 5.871 15.070 -16.980 1.00 78.06 293 ALA A CA 1
ATOM 2151 C C . ALA A 1 293 ? 4.450 14.537 -17.152 1.00 78.06 293 ALA A C 1
ATOM 2153 O O . ALA A 1 293 ? 4.045 13.647 -16.412 1.00 78.06 293 ALA A O 1
ATOM 2154 N N . ALA A 1 294 ? 3.709 15.063 -18.125 1.00 75.56 294 ALA A N 1
ATOM 2155 C CA . ALA A 1 294 ? 2.373 14.584 -18.457 1.00 75.56 294 ALA A CA 1
ATOM 2156 C C . ALA A 1 294 ? 2.229 14.409 -19.972 1.00 75.56 294 ALA A C 1
ATOM 2158 O O . ALA A 1 294 ? 2.718 15.233 -20.750 1.00 75.56 294 ALA A O 1
ATOM 2159 N N . HIS A 1 295 ? 1.528 13.353 -20.381 1.00 76.38 295 HIS A N 1
ATOM 2160 C CA . HIS A 1 295 ? 1.193 13.072 -21.772 1.00 76.38 295 HIS A CA 1
ATOM 2161 C C . HIS A 1 295 ? -0.321 12.883 -21.916 1.00 76.38 295 HIS A C 1
ATOM 2163 O O . HIS A 1 295 ? -0.831 11.767 -21.904 1.00 76.38 295 HIS A O 1
ATOM 2169 N N . ALA A 1 296 ? -1.050 13.992 -22.073 1.00 70.31 296 ALA A N 1
ATOM 2170 C CA . ALA A 1 296 ? -2.517 14.013 -22.025 1.00 70.31 296 ALA A CA 1
ATOM 2171 C C . ALA A 1 296 ? -3.223 13.132 -23.078 1.00 70.31 296 ALA A C 1
ATOM 2173 O O . ALA A 1 296 ? -4.389 12.796 -22.900 1.00 70.31 296 ALA A O 1
ATOM 2174 N N . GLU A 1 297 ? -2.545 12.775 -24.173 1.00 76.00 297 GLU A N 1
ATOM 2175 C CA . GLU A 1 297 ? -3.115 11.933 -25.236 1.00 76.00 297 GLU A CA 1
ATOM 2176 C C . GLU A 1 297 ? -2.981 10.426 -24.969 1.00 76.00 297 GLU A C 1
ATOM 2178 O O . GLU A 1 297 ? -3.581 9.632 -25.690 1.00 76.00 297 GLU A O 1
ATOM 2183 N N . VAL A 1 298 ? -2.199 10.022 -23.963 1.00 76.62 298 VAL A N 1
ATOM 2184 C CA . VAL A 1 298 ? -1.965 8.610 -23.652 1.00 76.62 298 VAL A CA 1
ATOM 2185 C C . VAL A 1 298 ? -2.585 8.294 -22.298 1.00 76.62 298 VAL A C 1
ATOM 2187 O O . VAL A 1 298 ? -2.296 8.932 -21.286 1.00 76.62 298 VAL A O 1
ATOM 2190 N N . GLU A 1 299 ? -3.485 7.317 -22.295 1.00 77.75 299 GLU A N 1
ATOM 2191 C CA . GLU A 1 299 ? -4.185 6.873 -21.095 1.00 77.75 299 GLU A CA 1
ATOM 2192 C C . GLU A 1 299 ? -3.194 6.338 -20.048 1.00 77.75 299 GLU A C 1
ATOM 2194 O O . GLU A 1 299 ? -2.301 5.552 -20.367 1.00 77.75 299 GLU A O 1
ATOM 2199 N N . GLY A 1 300 ? -3.347 6.774 -18.794 1.00 75.69 300 GLY A N 1
ATOM 2200 C CA . GLY A 1 300 ? -2.438 6.414 -17.701 1.00 75.69 300 GLY A CA 1
ATOM 2201 C C . GLY A 1 300 ? -1.113 7.191 -17.676 1.00 75.69 300 GLY A C 1
ATOM 2202 O O . GLY A 1 300 ? -0.192 6.768 -16.980 1.00 75.69 300 GLY A O 1
ATOM 2203 N N . CYS A 1 301 ? -1.000 8.294 -18.433 1.00 78.12 301 CYS A N 1
ATOM 2204 C CA . CYS A 1 301 ? 0.187 9.163 -18.494 1.00 78.12 301 CYS A CA 1
ATOM 2205 C C . CYS A 1 301 ? -0.037 10.601 -17.993 1.00 78.12 301 CYS A C 1
ATOM 2207 O O . CYS A 1 301 ? 0.688 11.527 -18.366 1.00 78.12 301 CYS A O 1
ATOM 2209 N N . GLY A 1 302 ? -1.031 10.816 -17.144 1.00 71.00 302 GLY A N 1
ATOM 2210 C CA . GLY A 1 302 ? -1.287 12.046 -16.403 1.00 71.00 302 GLY A CA 1
ATOM 2211 C C . GLY A 1 302 ? -0.126 12.494 -15.509 1.00 71.00 302 GLY A C 1
ATOM 2212 O O . GLY A 1 302 ? 0.018 13.698 -15.299 1.00 71.00 302 GLY A O 1
ATOM 2213 N N . PHE A 1 303 ? 0.742 11.583 -15.047 1.00 76.25 303 PHE A N 1
ATOM 2214 C CA . PHE A 1 303 ? 2.061 11.936 -14.506 1.00 76.25 303 PHE A CA 1
ATOM 2215 C C . PHE A 1 303 ? 3.085 10.790 -14.604 1.00 76.25 303 PHE A C 1
ATOM 2217 O O . PHE A 1 303 ? 2.786 9.640 -14.279 1.00 76.25 303 PHE A O 1
ATOM 2224 N N . TYR A 1 304 ? 4.311 11.102 -15.030 1.00 78.81 304 TYR A N 1
ATOM 2225 C CA . TYR A 1 304 ? 5.417 10.141 -15.131 1.00 78.81 304 TYR A CA 1
ATOM 2226 C C . TYR A 1 304 ? 6.791 10.782 -14.831 1.00 78.81 304 TYR A C 1
ATOM 2228 O O . TYR A 1 304 ? 6.900 12.020 -14.793 1.00 78.81 304 TYR A O 1
ATOM 2236 N N . PRO A 1 305 ? 7.857 9.977 -14.620 1.00 75.62 305 PRO A N 1
ATOM 2237 C CA . PRO A 1 305 ? 9.175 10.490 -14.257 1.00 75.62 305 PRO A CA 1
ATOM 2238 C C . PRO A 1 305 ? 9.780 11.331 -15.394 1.00 75.62 305 PRO A C 1
ATOM 2240 O O . PRO A 1 305 ? 10.182 10.809 -16.432 1.00 75.62 305 PRO A O 1
ATOM 2243 N N . ALA A 1 306 ? 9.888 12.647 -15.198 1.00 66.56 306 ALA A N 1
ATOM 2244 C CA . ALA A 1 306 ? 10.403 13.571 -16.210 1.00 66.56 306 ALA A CA 1
ATOM 2245 C C . ALA A 1 306 ? 11.907 13.376 -16.477 1.00 66.56 306 ALA A C 1
ATOM 2247 O O . ALA A 1 306 ? 12.712 13.399 -15.547 1.00 66.56 306 ALA A O 1
ATOM 2248 N N . ARG A 1 307 ? 12.321 13.256 -17.746 1.00 70.25 307 ARG A N 1
ATOM 2249 C CA . ARG A 1 307 ? 13.734 13.432 -18.129 1.00 70.25 307 ARG A CA 1
ATOM 2250 C C . ARG A 1 307 ? 14.094 14.916 -18.207 1.00 70.25 307 ARG A C 1
ATOM 2252 O O . ARG A 1 307 ? 13.253 15.740 -18.570 1.00 70.25 307 ARG A O 1
ATOM 2259 N N . SER A 1 308 ? 15.366 15.241 -17.967 1.00 55.75 308 SER A N 1
ATOM 2260 C CA . SER A 1 308 ? 15.888 16.615 -18.027 1.00 55.75 308 SER A CA 1
ATOM 2261 C C . SER A 1 308 ? 15.817 17.270 -19.414 1.00 55.75 308 SER A C 1
ATOM 2263 O O . SER A 1 308 ? 15.929 18.489 -19.491 1.00 55.75 308 SER A O 1
ATOM 2265 N N . GLU A 1 309 ? 15.657 16.500 -20.499 1.00 53.84 309 GLU A N 1
ATOM 2266 C CA . GLU A 1 309 ? 15.782 17.019 -21.874 1.00 53.84 309 GLU A CA 1
ATOM 2267 C C . GLU A 1 309 ? 14.604 16.702 -22.819 1.00 53.84 309 GLU A C 1
ATOM 2269 O O . GLU A 1 309 ? 14.511 17.335 -23.868 1.00 53.84 309 GLU A O 1
ATOM 2274 N N . THR A 1 310 ? 13.693 15.774 -22.489 1.00 54.41 310 THR A N 1
ATOM 2275 C CA . THR A 1 310 ? 12.731 15.223 -23.480 1.00 54.41 310 THR A CA 1
ATOM 2276 C C . THR A 1 310 ? 11.261 15.212 -23.077 1.00 54.41 310 THR A C 1
ATOM 2278 O O . THR A 1 310 ? 10.422 14.842 -23.896 1.00 54.41 310 THR A O 1
ATOM 2281 N N . SER A 1 311 ? 10.898 15.613 -21.862 1.00 55.62 311 SER A N 1
ATOM 2282 C CA . SER A 1 311 ? 9.509 15.456 -21.420 1.00 55.62 311 SER A CA 1
ATOM 2283 C C . SER A 1 311 ? 8.644 16.685 -21.733 1.00 55.62 311 SER A C 1
ATOM 2285 O O . SER A 1 311 ? 9.150 17.803 -21.782 1.00 55.62 311 SER A O 1
ATOM 2287 N N . GLY A 1 312 ? 7.359 16.453 -22.036 1.00 57.88 312 GLY A N 1
ATOM 2288 C CA . GLY A 1 312 ? 6.387 17.454 -22.496 1.00 57.88 312 GLY A CA 1
ATOM 2289 C C . GLY A 1 312 ? 6.075 18.561 -21.478 1.00 57.88 312 GLY A C 1
ATOM 2290 O O . GLY A 1 312 ? 6.928 19.009 -20.719 1.00 57.88 312 GLY A O 1
ATOM 2291 N N . SER A 1 313 ? 4.840 19.071 -21.458 1.00 61.38 313 SER A N 1
ATOM 2292 C CA . SER A 1 313 ? 4.474 20.109 -20.486 1.00 61.38 313 SER A CA 1
ATOM 2293 C C . SER A 1 313 ? 4.681 19.606 -19.055 1.00 61.38 313 SER A C 1
ATOM 2295 O O . SER A 1 313 ? 4.045 18.638 -18.639 1.00 61.38 313 SER A O 1
ATOM 2297 N N . ALA A 1 314 ? 5.553 20.281 -18.310 1.00 68.12 314 ALA A N 1
ATOM 2298 C CA . ALA A 1 314 ? 5.757 20.036 -16.892 1.00 68.12 314 ALA A CA 1
ATOM 2299 C C . ALA A 1 314 ? 4.481 20.371 -16.103 1.00 68.12 314 ALA A C 1
ATOM 2301 O O . ALA A 1 314 ? 3.921 21.461 -16.248 1.00 68.12 314 ALA A O 1
ATOM 2302 N N . ALA A 1 315 ? 4.053 19.449 -15.247 1.00 68.25 315 ALA A N 1
ATOM 2303 C CA . ALA A 1 315 ? 2.969 19.635 -14.295 1.00 68.25 315 ALA A CA 1
ATOM 2304 C C . ALA A 1 315 ? 3.477 19.440 -12.858 1.00 68.25 315 ALA A C 1
ATOM 2306 O O . ALA A 1 315 ? 4.526 18.836 -12.611 1.00 68.25 315 ALA A O 1
ATOM 2307 N N . ALA A 1 316 ? 2.729 19.969 -11.890 1.00 70.38 316 ALA A N 1
ATOM 2308 C CA . ALA A 1 316 ? 2.958 19.626 -10.494 1.00 70.38 316 ALA A CA 1
ATOM 2309 C C . ALA A 1 316 ? 2.561 18.160 -10.277 1.00 70.38 316 ALA A C 1
ATOM 2311 O O . ALA A 1 316 ? 1.468 17.761 -10.677 1.00 70.38 316 ALA A O 1
ATOM 2312 N N . CYS A 1 317 ? 3.433 17.373 -9.644 1.00 71.38 317 CYS A N 1
ATOM 2313 C CA . CYS A 1 317 ? 3.077 16.023 -9.215 1.00 71.38 317 CYS A CA 1
ATOM 2314 C C . CYS A 1 317 ? 1.882 16.065 -8.237 1.00 71.38 317 CYS A C 1
ATOM 2316 O O . CYS A 1 317 ? 1.712 17.078 -7.540 1.00 71.38 317 CYS A O 1
ATOM 2318 N N . PRO A 1 318 ? 1.070 14.993 -8.156 1.00 70.62 318 PRO A N 1
ATOM 2319 C CA . PRO A 1 318 ? -0.024 14.903 -7.196 1.00 70.62 318 PRO A CA 1
ATOM 2320 C C . PRO A 1 318 ? 0.439 15.210 -5.768 1.00 70.62 318 PRO A C 1
ATOM 2322 O O . PRO A 1 318 ? 1.529 14.820 -5.346 1.00 70.62 318 PRO A O 1
ATOM 2325 N N . ALA A 1 319 ? -0.387 15.942 -5.019 1.00 68.38 319 ALA A N 1
ATOM 2326 C CA . ALA A 1 319 ? -0.104 16.199 -3.615 1.00 68.38 319 ALA A CA 1
ATOM 2327 C C . ALA A 1 319 ? -0.263 14.902 -2.799 1.00 68.38 319 ALA A C 1
ATOM 2329 O O . ALA A 1 319 ? -1.142 14.100 -3.124 1.00 68.38 319 ALA A O 1
ATOM 2330 N N . PRO A 1 320 ? 0.533 14.711 -1.728 1.00 64.62 320 PRO A N 1
ATOM 2331 C CA . PRO A 1 320 ? 0.317 13.612 -0.798 1.00 64.62 320 PRO A CA 1
ATOM 2332 C C . PRO A 1 320 ? -1.126 13.646 -0.299 1.00 64.62 320 PRO A C 1
ATOM 2334 O O . PRO A 1 320 ? -1.617 14.687 0.144 1.00 64.62 320 PRO A O 1
ATOM 2337 N N . ALA A 1 321 ? -1.791 12.505 -0.410 1.00 73.69 321 ALA A N 1
ATOM 2338 C CA . ALA A 1 321 ? -3.171 12.321 -0.012 1.00 73.69 321 ALA A CA 1
ATOM 2339 C C . ALA A 1 321 ? -3.279 11.082 0.871 1.00 73.69 321 ALA A C 1
ATOM 2341 O O . ALA A 1 321 ? -2.496 10.135 0.753 1.00 73.69 321 ALA A O 1
ATOM 2342 N N . ALA A 1 322 ? -4.265 11.122 1.756 1.00 85.44 322 ALA A N 1
ATOM 2343 C CA . ALA A 1 322 ? -4.736 9.952 2.459 1.00 85.44 322 ALA A CA 1
ATOM 2344 C C . ALA A 1 322 ? -5.640 9.132 1.531 1.00 85.44 322 ALA A C 1
ATOM 2346 O O . ALA A 1 322 ? -6.382 9.692 0.723 1.00 85.44 322 ALA A O 1
ATOM 2347 N N . MET A 1 323 ? -5.566 7.811 1.639 1.00 86.56 323 MET A N 1
ATOM 2348 C CA . MET A 1 323 ? -6.334 6.875 0.823 1.00 86.56 323 MET A CA 1
ATOM 2349 C C . MET A 1 323 ? -6.875 5.766 1.698 1.00 86.56 323 MET A C 1
ATOM 2351 O O . MET A 1 323 ? -6.171 5.277 2.576 1.00 86.56 323 MET A O 1
ATOM 2355 N N . LEU A 1 324 ? -8.106 5.347 1.435 1.00 86.56 324 LEU A N 1
ATOM 2356 C CA . LEU A 1 324 ? -8.721 4.236 2.139 1.00 86.56 324 LEU A CA 1
ATOM 2357 C C . LEU A 1 324 ? -8.854 3.060 1.178 1.00 86.56 324 LEU A C 1
ATOM 2359 O O . LEU A 1 324 ? -9.498 3.175 0.138 1.00 86.56 324 LEU A O 1
ATOM 2363 N N . VAL A 1 325 ? -8.223 1.946 1.527 1.00 83.56 325 VAL A N 1
ATOM 2364 C CA . VAL A 1 325 ? -8.280 0.695 0.774 1.00 83.56 325 VAL A CA 1
ATOM 2365 C C . VAL A 1 325 ? -9.046 -0.313 1.613 1.00 83.56 325 VAL A C 1
ATOM 2367 O O . VAL A 1 325 ? -8.748 -0.471 2.795 1.00 83.56 325 VAL A O 1
ATOM 2370 N N . ARG A 1 326 ? -10.029 -0.997 1.023 1.00 81.31 326 ARG A N 1
ATOM 2371 C CA . ARG A 1 326 ? -10.680 -2.122 1.696 1.00 81.31 326 ARG A CA 1
ATOM 2372 C C . ARG A 1 326 ? -9.799 -3.365 1.571 1.00 81.31 326 ARG A C 1
ATOM 2374 O O . ARG A 1 326 ? -9.378 -3.745 0.467 1.00 81.31 326 ARG A O 1
ATOM 2381 N N . ASP A 1 327 ? -9.483 -3.966 2.706 1.00 77.56 327 ASP A N 1
ATOM 2382 C CA . ASP A 1 327 ? -8.764 -5.233 2.774 1.00 77.56 327 ASP A CA 1
ATOM 2383 C C . ASP A 1 327 ? -9.740 -6.380 2.481 1.00 77.56 327 ASP A C 1
ATOM 2385 O O . ASP A 1 327 ? -10.946 -6.244 2.675 1.00 77.56 327 ASP A O 1
ATOM 2389 N N . GLY A 1 328 ? -9.255 -7.454 1.860 1.00 67.38 328 GLY A N 1
ATOM 2390 C CA . GLY A 1 328 ? -10.101 -8.591 1.483 1.00 67.38 328 GLY A CA 1
ATOM 2391 C C . GLY A 1 328 ? -11.240 -8.326 0.479 1.00 67.38 328 GLY A C 1
ATOM 2392 O O . GLY A 1 328 ? -12.046 -9.232 0.260 1.00 67.38 328 GLY A O 1
ATOM 2393 N N . GLN A 1 329 ? -11.351 -7.136 -0.144 1.00 59.31 329 GLN A N 1
ATOM 2394 C CA . GLN A 1 329 ? -12.443 -6.854 -1.091 1.00 59.31 329 GLN A CA 1
ATOM 2395 C C . GLN A 1 329 ? -12.419 -7.855 -2.261 1.00 59.31 329 GLN A C 1
ATOM 2397 O O . GLN A 1 329 ? -11.378 -8.091 -2.868 1.00 59.31 329 GLN A O 1
ATOM 2402 N N . ARG A 1 330 ? -13.567 -8.476 -2.547 1.00 53.06 330 ARG A N 1
ATOM 2403 C CA . ARG A 1 330 ? -13.687 -9.652 -3.426 1.00 53.06 330 ARG A CA 1
ATOM 2404 C C . ARG A 1 330 ? -14.262 -9.261 -4.784 1.00 53.06 330 ARG A C 1
ATOM 2406 O O . ARG A 1 330 ? -15.173 -8.442 -4.841 1.00 53.06 330 ARG A O 1
ATOM 2413 N N . VAL A 1 331 ? -13.808 -9.903 -5.861 1.00 39.97 331 VAL A N 1
ATOM 2414 C CA . VAL A 1 331 ? -14.373 -9.685 -7.210 1.00 39.97 331 VAL A CA 1
ATOM 2415 C C . VAL A 1 331 ? -15.730 -10.375 -7.391 1.00 39.97 331 VAL A C 1
ATOM 2417 O O . VAL A 1 331 ? -16.551 -9.911 -8.176 1.00 39.97 331 VAL A O 1
ATOM 2420 N N . ASP A 1 332 ? -16.004 -11.458 -6.661 1.00 37.50 332 ASP A N 1
ATOM 2421 C CA . ASP A 1 332 ? -17.196 -12.286 -6.902 1.00 37.50 332 ASP A CA 1
ATOM 2422 C C . ASP A 1 332 ? -17.769 -12.989 -5.656 1.00 37.50 332 ASP A C 1
ATOM 2424 O O . ASP A 1 332 ? -18.666 -13.826 -5.764 1.00 37.50 332 ASP A O 1
ATOM 2428 N N . GLY A 1 333 ? -17.274 -12.656 -4.462 1.00 39.62 333 GLY A N 1
ATOM 2429 C CA . GLY A 1 333 ? -17.693 -13.293 -3.211 1.00 39.62 333 GLY A CA 1
ATOM 2430 C C . GLY A 1 333 ? -16.984 -14.615 -2.885 1.00 39.62 333 GLY A C 1
ATOM 2431 O O . GLY A 1 333 ? -17.174 -15.117 -1.775 1.00 39.62 333 GLY A O 1
ATOM 2432 N N . SER A 1 334 ? -16.131 -15.151 -3.765 1.00 40.69 334 SER A N 1
ATOM 2433 C CA . SER A 1 334 ? -15.301 -16.325 -3.464 1.00 40.69 334 SER A CA 1
ATOM 2434 C C . SER A 1 334 ? -13.955 -15.929 -2.838 1.00 40.69 334 SER A C 1
ATOM 2436 O O . SER A 1 334 ? -13.365 -14.912 -3.202 1.00 40.69 334 SER A O 1
ATOM 2438 N N . TYR A 1 335 ? -13.484 -16.707 -1.855 1.00 44.09 335 TYR A N 1
ATOM 2439 C CA . TYR A 1 335 ? -12.098 -16.621 -1.386 1.00 44.09 335 TYR A CA 1
ATOM 2440 C C . TYR A 1 335 ? -11.204 -17.159 -2.496 1.00 44.09 335 TYR A C 1
ATOM 2442 O O . TYR A 1 335 ? -11.304 -18.329 -2.865 1.00 44.09 335 TYR A O 1
ATOM 2450 N N . GLN A 1 336 ? -10.321 -16.320 -3.014 1.00 51.22 336 GLN A N 1
ATOM 2451 C CA . GLN A 1 336 ? -9.159 -16.800 -3.736 1.00 51.22 336 GLN A CA 1
ATOM 2452 C C . GLN A 1 336 ? -7.953 -16.110 -3.126 1.00 51.22 336 GLN A C 1
ATOM 2454 O O . GLN A 1 336 ? -7.824 -14.890 -3.187 1.00 51.22 336 GLN A O 1
ATOM 2459 N N . ALA A 1 337 ? -7.125 -16.912 -2.473 1.00 57.62 337 ALA A N 1
ATOM 2460 C CA . ALA A 1 337 ? -5.835 -16.494 -1.974 1.00 57.62 337 ALA A CA 1
ATOM 2461 C C . ALA A 1 337 ? -4.928 -15.995 -3.100 1.00 57.62 337 ALA A C 1
ATOM 2463 O O . ALA A 1 337 ? -5.120 -16.316 -4.279 1.00 57.62 337 ALA A O 1
ATOM 2464 N N . GLY A 1 338 ? -3.902 -15.246 -2.716 1.00 70.62 338 GLY A N 1
ATOM 2465 C CA . GLY A 1 338 ? -2.914 -14.708 -3.632 1.00 70.62 338 GLY A CA 1
ATOM 2466 C C . GLY A 1 338 ? -2.404 -13.352 -3.175 1.00 70.62 338 GLY A C 1
ATOM 2467 O O . GLY A 1 338 ? -2.479 -12.977 -2.004 1.00 70.62 338 GLY A O 1
ATOM 2468 N N . TRP A 1 339 ? -1.869 -12.591 -4.122 1.00 78.69 339 TRP A N 1
ATOM 2469 C CA . TRP A 1 339 ? -1.300 -11.280 -3.848 1.00 78.69 339 TRP A CA 1
ATOM 2470 C C . TRP A 1 339 ? -1.825 -10.220 -4.816 1.00 78.69 339 TRP A C 1
ATOM 2472 O O . TRP A 1 339 ? -2.116 -10.498 -5.976 1.00 78.69 339 TRP A O 1
ATOM 2482 N N . ARG A 1 340 ? -1.923 -8.976 -4.341 1.00 79.62 340 ARG A N 1
ATOM 2483 C CA . ARG A 1 340 ? -2.262 -7.799 -5.157 1.00 79.62 340 ARG A CA 1
ATOM 2484 C C . ARG A 1 340 ? -1.248 -6.684 -4.948 1.00 79.62 340 ARG A C 1
ATOM 2486 O O . ARG A 1 340 ? -0.693 -6.547 -3.860 1.00 79.62 340 ARG A O 1
ATOM 2493 N N . VAL A 1 341 ? -1.047 -5.857 -5.972 1.00 84.94 341 VAL A N 1
ATOM 2494 C CA . VAL A 1 341 ? -0.175 -4.674 -5.906 1.00 84.94 341 VAL A CA 1
ATOM 2495 C C . VAL A 1 341 ? -1.008 -3.401 -5.986 1.00 84.94 341 VAL A C 1
ATOM 2497 O O . VAL A 1 341 ? -1.841 -3.243 -6.880 1.00 84.94 341 VAL A O 1
ATOM 2500 N N . VAL A 1 342 ? -0.751 -2.482 -5.059 1.00 86.25 342 VAL A N 1
ATOM 2501 C CA . VAL A 1 342 ? -1.370 -1.158 -4.983 1.00 86.25 342 VAL A CA 1
ATOM 2502 C C . VAL A 1 342 ? -0.304 -0.104 -5.284 1.00 86.25 342 VAL A C 1
ATOM 2504 O O . VAL A 1 342 ? 0.675 0.030 -4.546 1.00 86.25 342 VAL A O 1
ATOM 2507 N N . ASN A 1 343 ? -0.481 0.642 -6.379 1.00 87.25 343 ASN A N 1
ATOM 2508 C CA . ASN A 1 343 ? 0.440 1.707 -6.775 1.00 87.25 343 ASN A CA 1
ATOM 2509 C C . ASN A 1 343 ? 0.134 3.002 -6.007 1.00 87.25 343 ASN A C 1
ATOM 2511 O O . ASN A 1 343 ? -0.918 3.615 -6.194 1.00 87.25 343 ASN A O 1
ATOM 2515 N N . VAL A 1 344 ? 1.087 3.430 -5.181 1.00 85.00 344 VAL A N 1
ATOM 2516 C CA . VAL A 1 344 ? 1.057 4.686 -4.414 1.00 85.00 344 VAL A CA 1
ATOM 2517 C C . VAL A 1 344 ? 2.330 5.505 -4.647 1.00 85.00 344 VAL A C 1
ATOM 2519 O O . VAL A 1 344 ? 2.735 6.306 -3.807 1.00 85.00 344 VAL A O 1
ATOM 2522 N N . THR A 1 345 ? 2.976 5.313 -5.800 1.00 82.69 345 THR A N 1
ATOM 2523 C CA . THR A 1 345 ? 4.152 6.094 -6.202 1.00 82.69 345 THR A CA 1
ATOM 2524 C C . THR A 1 345 ? 3.768 7.534 -6.553 1.00 82.69 345 THR A C 1
ATOM 2526 O O . THR A 1 345 ? 2.693 7.799 -7.100 1.00 82.69 345 THR A O 1
ATOM 2529 N N . ALA A 1 346 ? 4.655 8.485 -6.247 1.00 77.94 346 ALA A N 1
ATOM 2530 C CA . ALA A 1 346 ? 4.367 9.913 -6.424 1.00 77.94 346 ALA A CA 1
ATOM 2531 C C . ALA A 1 346 ? 4.591 10.431 -7.850 1.00 77.94 346 ALA A C 1
ATOM 2533 O O . ALA A 1 346 ? 4.039 11.462 -8.230 1.00 77.94 346 ALA A O 1
ATOM 2534 N N . ASN A 1 347 ? 5.428 9.750 -8.631 1.00 78.56 347 ASN A N 1
ATOM 2535 C CA . ASN A 1 347 ? 5.860 10.204 -9.952 1.00 78.56 347 ASN A CA 1
ATOM 2536 C C . ASN A 1 347 ? 5.598 9.175 -11.062 1.00 78.56 347 ASN A C 1
ATOM 2538 O O . ASN A 1 347 ? 6.135 9.342 -12.150 1.00 78.56 347 ASN A O 1
ATOM 2542 N N . ALA A 1 348 ? 4.786 8.142 -10.817 1.00 83.56 348 ALA A N 1
ATOM 2543 C CA . ALA A 1 348 ? 4.323 7.229 -11.856 1.00 83.56 348 ALA A CA 1
ATOM 2544 C C . ALA A 1 348 ? 2.839 6.897 -11.689 1.00 83.56 348 ALA A C 1
ATOM 2546 O O . ALA A 1 348 ? 2.422 6.200 -10.762 1.00 83.56 348 ALA A O 1
ATOM 2547 N N . GLU A 1 349 ? 2.035 7.341 -12.649 1.00 85.00 349 GLU A N 1
ATOM 2548 C CA . GLU A 1 349 ? 0.628 6.968 -12.693 1.00 85.00 349 GLU A CA 1
ATOM 2549 C C . GLU A 1 349 ? 0.442 5.466 -12.923 1.00 85.00 349 GLU A C 1
ATOM 2551 O O . GLU A 1 349 ? -0.490 4.879 -12.387 1.00 85.00 349 GLU A O 1
ATOM 2556 N N . ILE A 1 350 ? 1.328 4.813 -13.674 1.00 86.75 350 ILE A N 1
ATOM 2557 C CA . ILE A 1 350 ? 1.179 3.396 -13.996 1.00 86.75 350 ILE A CA 1
ATOM 2558 C C . ILE A 1 350 ? 2.481 2.629 -13.785 1.00 86.75 350 ILE A C 1
ATOM 2560 O O . ILE A 1 350 ? 3.548 2.993 -14.287 1.00 86.75 350 ILE A O 1
ATOM 2564 N N . ILE A 1 351 ? 2.378 1.521 -13.056 1.00 89.38 351 ILE A N 1
ATOM 2565 C CA . ILE A 1 351 ? 3.440 0.520 -12.904 1.00 89.38 351 ILE A CA 1
ATOM 2566 C C . ILE A 1 351 ? 2.930 -0.836 -13.385 1.00 89.38 351 ILE A C 1
ATOM 2568 O O . ILE A 1 351 ? 1.728 -1.038 -13.560 1.00 89.38 351 ILE A O 1
ATOM 2572 N N . ALA A 1 352 ? 3.849 -1.763 -13.619 1.00 89.75 352 ALA A N 1
ATOM 2573 C CA . ALA A 1 352 ? 3.535 -3.155 -13.891 1.00 89.75 352 ALA A CA 1
ATOM 2574 C C . ALA A 1 352 ? 3.987 -4.035 -12.724 1.00 89.75 352 ALA A C 1
ATOM 2576 O O . ALA A 1 352 ? 4.978 -3.715 -12.072 1.00 89.75 352 ALA A O 1
ATOM 2577 N N . ALA A 1 353 ? 3.298 -5.146 -12.481 1.00 89.75 353 ALA A N 1
ATOM 2578 C CA . ALA A 1 353 ? 3.762 -6.173 -11.555 1.00 89.75 353 ALA A CA 1
ATOM 2579 C C . ALA A 1 353 ? 3.618 -7.572 -12.152 1.00 89.75 353 ALA A C 1
ATOM 2581 O O . ALA A 1 353 ? 2.749 -7.818 -12.993 1.00 89.75 353 ALA A O 1
ATOM 2582 N N . SER A 1 354 ? 4.501 -8.476 -11.735 1.00 89.12 354 SER A N 1
ATOM 2583 C CA . SER A 1 354 ? 4.596 -9.826 -12.277 1.00 89.12 354 SER A CA 1
ATOM 2584 C C . SER A 1 354 ? 5.198 -10.795 -11.266 1.00 89.12 354 SER A C 1
ATOM 2586 O O . SER A 1 354 ? 6.188 -10.464 -10.616 1.00 89.12 354 SER A O 1
ATOM 2588 N N . GLY A 1 355 ? 4.623 -11.994 -11.175 1.00 86.38 355 GLY A N 1
ATOM 2589 C CA . GLY A 1 355 ? 5.223 -13.130 -10.475 1.00 86.38 355 GLY A CA 1
ATOM 2590 C C . GLY A 1 355 ? 5.805 -14.202 -11.403 1.00 86.38 355 GLY A C 1
ATOM 2591 O O . GLY A 1 355 ? 6.334 -15.196 -10.913 1.00 86.38 355 GLY A O 1
ATOM 2592 N N . GLU A 1 356 ? 5.696 -14.012 -12.723 1.00 84.56 356 GLU A N 1
ATOM 2593 C CA . GLU A 1 356 ? 6.027 -14.999 -13.756 1.00 84.56 356 GLU A CA 1
ATOM 2594 C C . GLU A 1 356 ? 6.662 -14.339 -14.987 1.00 84.56 356 GLU A C 1
ATOM 2596 O O . GLU A 1 356 ? 6.249 -13.269 -15.439 1.00 84.56 356 GLU A O 1
ATOM 2601 N N . ASP A 1 357 ? 7.629 -15.015 -15.600 1.00 83.38 357 ASP A N 1
ATOM 2602 C CA . ASP A 1 357 ? 8.338 -14.495 -16.766 1.00 83.38 357 ASP A CA 1
ATOM 2603 C C . ASP A 1 357 ? 7.383 -14.141 -17.921 1.00 83.38 357 ASP A C 1
ATOM 2605 O O . ASP A 1 357 ? 6.670 -14.985 -18.465 1.00 83.38 357 ASP A O 1
ATOM 2609 N N . ASN A 1 358 ? 7.447 -12.888 -18.379 1.00 82.75 358 ASN A N 1
ATOM 2610 C CA . ASN A 1 358 ? 6.653 -12.329 -19.479 1.00 82.75 358 ASN A CA 1
ATOM 2611 C C . ASN A 1 358 ? 5.131 -12.239 -19.237 1.00 82.75 358 ASN A C 1
ATOM 2613 O O . ASN A 1 358 ? 4.400 -11.924 -20.179 1.00 82.75 358 ASN A O 1
ATOM 2617 N N . LEU A 1 359 ? 4.648 -12.443 -18.008 1.00 85.12 359 LEU A N 1
ATOM 2618 C CA . LEU A 1 359 ? 3.251 -12.208 -17.632 1.00 85.12 359 LEU A CA 1
ATOM 2619 C C . LEU A 1 359 ? 3.173 -11.052 -16.644 1.00 85.12 359 LEU A C 1
ATOM 2621 O O . LEU A 1 359 ? 3.731 -11.129 -15.557 1.00 85.12 359 LEU A O 1
ATOM 2625 N N . TRP A 1 360 ? 2.504 -9.965 -17.017 1.00 85.69 360 TRP A N 1
ATOM 2626 C CA . TRP A 1 360 ? 2.466 -8.745 -16.215 1.00 85.69 360 TRP A CA 1
ATOM 2627 C C . TRP A 1 360 ? 1.096 -8.080 -16.270 1.00 85.69 360 TRP A C 1
ATOM 2629 O O . TRP A 1 360 ? 0.421 -8.107 -17.299 1.00 85.69 360 TRP A O 1
ATOM 2639 N N . ASN A 1 361 ? 0.733 -7.436 -15.165 1.00 84.56 361 ASN A N 1
ATOM 2640 C CA . ASN A 1 361 ? -0.481 -6.639 -15.037 1.00 84.56 361 ASN A CA 1
ATOM 2641 C C . ASN A 1 361 ? -0.127 -5.178 -14.787 1.00 84.56 361 ASN A C 1
ATOM 2643 O O . ASN A 1 361 ? 0.923 -4.879 -14.218 1.00 84.56 361 ASN A O 1
ATOM 2647 N N . ARG A 1 362 ? -0.993 -4.264 -15.232 1.00 85.56 362 ARG A N 1
ATOM 2648 C CA . ARG A 1 362 ? -0.839 -2.822 -15.007 1.00 85.56 362 ARG A CA 1
ATOM 2649 C C . ARG A 1 362 ? -1.610 -2.387 -13.776 1.00 85.56 362 ARG A C 1
ATOM 2651 O O . ARG A 1 362 ? -2.749 -2.796 -13.588 1.00 85.56 362 ARG A O 1
ATOM 2658 N N . HIS A 1 363 ? -1.005 -1.495 -13.005 1.00 84.50 363 HIS A N 1
ATOM 2659 C CA . HIS A 1 363 ? -1.574 -0.952 -11.781 1.00 84.50 363 HIS A CA 1
ATOM 2660 C C . HIS A 1 363 ? -1.570 0.574 -11.861 1.00 84.50 363 HIS A C 1
ATOM 2662 O O . HIS A 1 363 ? -0.505 1.204 -11.855 1.00 84.50 363 HIS A O 1
ATOM 2668 N N . ALA A 1 364 ? -2.768 1.152 -11.966 1.00 82.56 364 ALA A N 1
ATOM 2669 C CA . ALA A 1 364 ? -2.970 2.593 -11.918 1.00 82.56 364 ALA A CA 1
ATOM 2670 C C . ALA A 1 364 ? -2.726 3.125 -10.501 1.00 82.56 364 ALA A C 1
ATOM 2672 O O . ALA A 1 364 ? -2.973 2.441 -9.506 1.00 82.56 364 ALA A O 1
ATOM 2673 N N . SER A 1 365 ? -2.223 4.349 -10.423 1.00 80.56 365 SER A N 1
ATOM 2674 C CA . SER A 1 365 ? -1.955 5.041 -9.177 1.00 80.56 365 SER A CA 1
ATOM 2675 C C . SER A 1 365 ? -3.263 5.436 -8.520 1.00 80.56 365 SER A C 1
ATOM 2677 O O . SER A 1 365 ? -4.158 6.001 -9.155 1.00 80.56 365 SER A O 1
ATOM 2679 N N . LEU A 1 366 ? -3.352 5.205 -7.214 1.00 76.81 366 LEU A N 1
ATOM 2680 C CA . LEU A 1 366 ? -4.515 5.624 -6.442 1.00 76.81 366 LEU A CA 1
ATOM 2681 C C . LEU A 1 366 ? -4.714 7.154 -6.452 1.00 76.81 366 LEU A C 1
ATOM 2683 O O . LEU A 1 366 ? -5.820 7.615 -6.183 1.00 76.81 366 LEU A O 1
ATOM 2687 N N . PHE A 1 367 ? -3.685 7.956 -6.777 1.00 71.44 367 PHE A N 1
ATOM 2688 C CA . PHE A 1 367 ? -3.795 9.423 -6.823 1.00 71.44 367 PHE A CA 1
ATOM 2689 C C . PHE A 1 367 ? -4.563 9.953 -8.043 1.00 71.44 367 PHE A C 1
ATOM 2691 O O . PHE A 1 367 ? -5.123 11.046 -7.962 1.00 71.44 367 PHE A O 1
ATOM 2698 N N . SER A 1 368 ? -4.575 9.232 -9.170 1.00 65.06 368 SER A N 1
ATOM 2699 C CA . SER A 1 368 ? -5.246 9.668 -10.411 1.00 65.06 368 SER A CA 1
ATOM 2700 C C . SER A 1 368 ? -6.508 8.889 -10.750 1.00 65.06 368 SER A C 1
ATOM 2702 O O . SER A 1 368 ? -7.240 9.292 -11.655 1.00 65.06 368 SER A O 1
ATOM 2704 N N . ALA A 1 369 ? -6.789 7.794 -10.045 1.00 56.81 369 ALA A N 1
ATOM 2705 C CA . ALA A 1 369 ? -7.877 6.901 -10.396 1.00 56.81 369 ALA A CA 1
ATOM 2706 C C . ALA A 1 369 ? -9.263 7.538 -10.153 1.00 56.81 369 ALA A C 1
ATOM 2708 O O . ALA A 1 369 ? -9.877 7.381 -9.096 1.00 56.81 369 ALA A O 1
ATOM 2709 N N . GLN A 1 370 ? -9.821 8.176 -11.188 1.00 43.66 370 GLN A N 1
ATOM 2710 C CA . GLN A 1 370 ? -11.267 8.171 -11.426 1.00 43.66 370 GLN A CA 1
ATOM 2711 C C . GLN A 1 370 ? -11.679 6.713 -11.693 1.00 43.66 370 GLN A C 1
ATOM 2713 O O . GLN A 1 370 ? -11.719 6.278 -12.837 1.00 43.66 370 GLN A O 1
ATOM 2718 N N . GLY A 1 371 ? -11.891 5.933 -10.627 1.00 40.62 371 GLY A N 1
ATOM 2719 C CA . GLY A 1 371 ? -12.152 4.488 -10.715 1.00 40.62 371 GLY A CA 1
ATOM 2720 C C . GLY A 1 371 ? -11.338 3.602 -9.764 1.00 40.62 371 GLY A C 1
ATOM 2721 O O . GLY A 1 371 ? -11.225 2.408 -10.016 1.00 40.62 371 GLY A O 1
ATOM 2722 N N . ALA A 1 372 ? -10.802 4.145 -8.662 1.00 39.22 372 ALA A N 1
ATOM 2723 C CA . ALA A 1 372 ? -10.012 3.445 -7.631 1.00 39.22 372 ALA A CA 1
ATOM 2724 C C . ALA A 1 372 ? -10.677 2.212 -6.962 1.00 39.22 372 ALA A C 1
ATOM 2726 O O . ALA A 1 372 ? -10.099 1.623 -6.054 1.00 39.22 372 ALA A O 1
ATOM 2727 N N . ALA A 1 373 ? -11.871 1.810 -7.404 1.00 37.69 373 ALA A N 1
ATOM 2728 C CA . ALA A 1 373 ? -12.538 0.574 -7.004 1.00 37.69 373 ALA A CA 1
ATOM 2729 C C . ALA A 1 373 ? -11.943 -0.684 -7.668 1.00 37.69 373 ALA A C 1
ATOM 2731 O O . ALA A 1 373 ? -12.208 -1.794 -7.220 1.00 37.69 373 ALA A O 1
ATOM 2732 N N . GLU A 1 374 ? -11.118 -0.536 -8.707 1.00 41.47 374 GLU A N 1
ATOM 2733 C CA . GLU A 1 374 ? -10.466 -1.661 -9.378 1.00 41.47 374 GLU A CA 1
ATOM 2734 C C . GLU A 1 374 ? -8.945 -1.587 -9.213 1.00 41.47 374 GLU A C 1
ATOM 2736 O O . GLU A 1 374 ? -8.195 -1.366 -10.164 1.00 41.47 374 GLU A O 1
ATOM 2741 N N . ALA A 1 375 ? -8.446 -1.848 -8.004 1.00 42.44 375 ALA A N 1
ATOM 2742 C CA . ALA A 1 375 ? -7.177 -2.561 -7.917 1.00 42.44 375 ALA A CA 1
ATOM 2743 C C . ALA A 1 375 ? -7.412 -3.902 -8.627 1.00 42.44 375 ALA A C 1
ATOM 2745 O O . ALA A 1 375 ? -7.903 -4.826 -7.994 1.00 42.44 375 ALA A O 1
ATOM 2746 N N . GLN A 1 376 ? -7.216 -3.966 -9.953 1.00 45.72 376 GLN A N 1
ATOM 2747 C CA . GLN A 1 376 ? -7.600 -5.129 -10.752 1.00 45.72 376 GLN A CA 1
ATOM 2748 C C . GLN A 1 376 ? -6.944 -6.366 -10.150 1.00 45.72 376 GLN A C 1
ATOM 2750 O O . GLN A 1 376 ? -5.722 -6.525 -10.147 1.00 45.72 376 GLN A O 1
ATOM 2755 N N . PHE A 1 377 ? -7.801 -7.166 -9.530 1.00 48.25 377 PHE A N 1
ATOM 2756 C CA . PHE A 1 377 ? -7.447 -8.322 -8.745 1.00 48.25 377 PHE A CA 1
ATOM 2757 C C . PHE A 1 377 ? -6.949 -9.379 -9.713 1.00 48.25 377 PHE A C 1
ATOM 2759 O O . PHE A 1 377 ? -7.692 -9.835 -10.582 1.00 48.25 377 PHE A O 1
ATOM 2766 N N . TYR A 1 378 ? -5.691 -9.763 -9.570 1.00 47.69 378 TYR A N 1
ATOM 2767 C CA . TYR A 1 378 ? -5.177 -10.927 -10.262 1.00 47.69 378 TYR A CA 1
ATOM 2768 C C . TYR A 1 378 ? -4.743 -11.924 -9.210 1.00 47.69 378 TYR A C 1
ATOM 2770 O O . TYR A 1 378 ? -3.669 -11.813 -8.629 1.00 47.69 378 TYR A O 1
ATOM 2778 N N . ASN A 1 379 ? -5.607 -12.910 -8.989 1.00 49.44 379 ASN A N 1
ATOM 2779 C CA . ASN A 1 379 ? -5.231 -14.127 -8.297 1.00 49.44 379 ASN A CA 1
ATOM 2780 C C . ASN A 1 379 ? -4.300 -14.888 -9.240 1.00 49.44 379 ASN A C 1
ATOM 2782 O O . ASN A 1 379 ? -4.752 -15.579 -10.155 1.00 49.44 379 ASN A O 1
ATOM 2786 N N . THR A 1 380 ? -2.990 -14.738 -9.073 1.00 51.22 380 THR A N 1
ATOM 2787 C CA . THR A 1 380 ? -2.099 -15.805 -9.522 1.00 51.22 380 THR A CA 1
ATOM 2788 C C . THR A 1 380 ? -2.214 -16.914 -8.494 1.00 51.22 380 THR A C 1
ATOM 2790 O O . THR A 1 380 ? -2.024 -16.656 -7.304 1.00 51.22 380 THR A O 1
ATOM 2793 N N . LEU A 1 381 ? -2.519 -18.133 -8.941 1.00 51.91 381 LEU A N 1
ATOM 2794 C CA . LEU A 1 381 ? -2.391 -19.316 -8.094 1.00 51.91 381 LEU A CA 1
ATOM 2795 C C . LEU A 1 381 ? -0.994 -19.293 -7.460 1.00 51.91 381 LEU A C 1
ATOM 2797 O O . LEU A 1 381 ? -0.010 -19.024 -8.149 1.00 51.91 381 LEU A O 1
ATOM 2801 N N . ALA A 1 382 ? -0.949 -19.495 -6.147 1.00 53.97 382 ALA A N 1
ATOM 2802 C CA . ALA A 1 382 ? 0.156 -19.180 -5.251 1.00 53.97 382 ALA A CA 1
ATOM 2803 C C . ALA A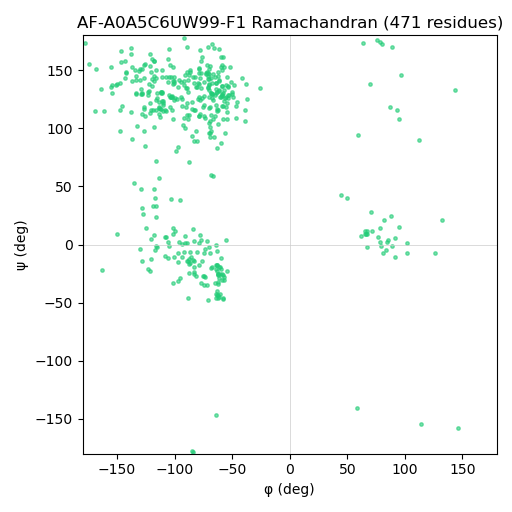 1 382 ? 1.414 -20.054 -5.460 1.00 53.97 382 ALA A C 1
ATOM 2805 O O . ALA A 1 382 ? 1.865 -20.760 -4.570 1.00 53.97 382 ALA A O 1
ATOM 2806 N N . PHE A 1 383 ? 2.010 -20.026 -6.649 1.00 62.59 383 PHE A N 1
ATOM 2807 C CA . PHE A 1 383 ? 3.207 -20.807 -6.976 1.00 62.59 383 PHE A CA 1
ATOM 2808 C C . PHE A 1 383 ? 4.463 -19.952 -7.120 1.00 62.59 383 PHE A C 1
ATOM 2810 O O . PHE A 1 383 ? 5.511 -20.466 -7.506 1.00 62.59 383 PHE A O 1
ATOM 2817 N N . THR A 1 384 ? 4.379 -18.656 -6.817 1.00 73.69 384 THR A N 1
ATOM 2818 C CA . THR A 1 384 ? 5.527 -17.758 -6.891 1.00 73.69 384 THR A CA 1
ATOM 2819 C C . THR A 1 384 ? 5.892 -17.222 -5.519 1.00 73.69 384 THR A C 1
ATOM 2821 O O . THR A 1 384 ? 5.052 -16.717 -4.784 1.00 73.69 384 THR A O 1
ATOM 2824 N N . SER A 1 385 ? 7.172 -17.319 -5.177 1.00 82.00 385 SER A N 1
ATOM 2825 C CA . SER A 1 385 ? 7.755 -16.662 -4.009 1.00 82.00 385 SER A CA 1
ATOM 2826 C C . SER A 1 385 ? 8.270 -15.261 -4.337 1.00 82.00 385 SER A C 1
ATOM 2828 O O . SER A 1 385 ? 8.865 -14.619 -3.473 1.00 82.00 385 SER A O 1
ATOM 2830 N N . THR A 1 386 ? 8.115 -14.807 -5.586 1.00 86.19 386 THR A N 1
ATOM 2831 C CA . THR A 1 386 ? 8.765 -13.601 -6.097 1.00 86.19 386 THR A CA 1
ATOM 2832 C C . THR A 1 386 ? 7.776 -12.728 -6.854 1.00 86.19 386 THR A C 1
ATOM 2834 O O . THR A 1 386 ? 7.097 -13.190 -7.764 1.00 86.19 386 THR A O 1
ATOM 2837 N N . VAL A 1 387 ? 7.739 -11.439 -6.527 1.00 88.81 387 VAL A N 1
ATOM 2838 C CA . VAL A 1 387 ? 7.001 -10.418 -7.280 1.00 88.81 387 VAL A CA 1
ATOM 2839 C C . VAL A 1 387 ? 7.965 -9.326 -7.716 1.00 88.81 387 VAL A C 1
ATOM 2841 O O . VAL A 1 387 ? 8.725 -8.792 -6.911 1.00 88.81 387 VAL A O 1
ATOM 2844 N N . ARG A 1 388 ? 7.916 -8.962 -8.996 1.00 91.75 388 ARG A N 1
ATOM 2845 C CA . ARG A 1 388 ? 8.717 -7.892 -9.595 1.00 91.75 388 ARG A CA 1
ATOM 2846 C C . ARG A 1 388 ? 7.825 -6.726 -9.972 1.00 91.75 388 ARG A C 1
ATOM 2848 O O . ARG A 1 388 ? 6.809 -6.915 -10.638 1.00 91.75 388 ARG A O 1
ATOM 2855 N N . VAL A 1 389 ? 8.230 -5.526 -9.569 1.00 92.69 389 VAL A N 1
ATOM 2856 C CA . VAL A 1 389 ? 7.597 -4.262 -9.949 1.00 92.69 389 VAL A CA 1
ATOM 2857 C C . VAL A 1 389 ? 8.403 -3.632 -11.082 1.00 92.69 389 VAL A C 1
ATOM 2859 O O . VAL A 1 389 ? 9.616 -3.436 -10.979 1.00 92.69 389 VAL A O 1
ATOM 2862 N N . CYS A 1 390 ? 7.707 -3.321 -12.170 1.00 93.50 390 CYS A N 1
ATOM 2863 C CA . CYS A 1 390 ? 8.264 -2.991 -13.473 1.00 93.50 390 CYS A CA 1
ATOM 2864 C C . CYS A 1 390 ? 7.733 -1.653 -14.016 1.00 93.50 390 CYS A C 1
ATOM 2866 O O . CYS A 1 390 ? 6.630 -1.220 -13.666 1.00 93.50 390 CYS A O 1
ATOM 2868 N N . PRO A 1 391 ? 8.490 -0.981 -14.899 1.00 91.88 391 PRO A N 1
ATOM 2869 C CA . PRO A 1 391 ? 8.141 0.345 -15.395 1.00 91.88 391 PRO A CA 1
ATOM 2870 C C . PRO A 1 391 ? 7.113 0.269 -16.533 1.00 91.88 391 PRO A C 1
ATOM 2872 O O . PRO A 1 391 ? 7.456 0.059 -17.694 1.00 91.88 391 PRO A O 1
ATOM 2875 N N . ALA A 1 392 ? 5.830 0.464 -16.215 1.00 89.62 392 ALA A N 1
ATOM 2876 C CA . ALA A 1 392 ? 4.776 0.566 -17.233 1.00 89.62 392 ALA A CA 1
ATOM 2877 C C . ALA A 1 392 ? 4.683 1.970 -17.852 1.00 89.62 392 ALA A C 1
ATOM 2879 O O . ALA A 1 392 ? 4.314 2.094 -19.017 1.00 89.62 392 ALA A O 1
ATOM 2880 N N . TYR A 1 393 ? 5.080 3.009 -17.111 1.00 87.81 393 TYR A N 1
ATOM 2881 C CA . TYR A 1 393 ? 5.076 4.409 -17.550 1.00 87.81 393 TYR A CA 1
ATOM 2882 C C . TYR A 1 393 ? 6.010 4.707 -18.736 1.00 87.81 393 TYR A C 1
ATOM 2884 O O . TYR A 1 393 ? 5.998 5.818 -19.252 1.00 87.81 393 TYR A O 1
ATOM 2892 N N . LEU A 1 394 ? 6.824 3.749 -19.198 1.00 88.06 394 LEU A N 1
ATOM 2893 C CA . LEU A 1 394 ? 7.699 3.928 -20.365 1.00 88.06 394 LEU A CA 1
ATOM 2894 C C . LEU A 1 394 ? 6.933 4.278 -21.638 1.00 88.06 394 LEU A C 1
ATOM 2896 O O . LEU A 1 394 ? 7.456 5.008 -22.471 1.00 88.06 394 LEU A O 1
ATOM 2900 N N . LEU A 1 395 ? 5.690 3.807 -21.763 1.00 85.75 395 LEU A N 1
ATOM 2901 C CA . LEU A 1 395 ? 4.808 4.164 -22.878 1.00 85.75 395 LEU A CA 1
ATOM 2902 C C . LEU A 1 395 ? 4.479 5.668 -22.915 1.00 85.75 395 LEU A C 1
ATOM 2904 O O . LEU A 1 395 ? 4.027 6.171 -23.938 1.00 85.75 395 LEU A O 1
ATOM 2908 N N . CYS A 1 396 ? 4.688 6.378 -21.801 1.00 84.00 396 CYS A N 1
ATOM 2909 C CA . CYS A 1 396 ? 4.480 7.817 -21.690 1.00 84.00 396 CYS A CA 1
ATOM 2910 C C . CYS A 1 396 ? 5.678 8.630 -22.202 1.00 84.00 396 CYS A C 1
ATOM 2912 O O . CYS A 1 396 ? 5.555 9.842 -22.386 1.00 84.00 396 CYS A O 1
ATOM 2914 N N . GLU A 1 397 ? 6.843 8.002 -22.405 1.00 82.44 397 GLU A N 1
ATOM 2915 C CA . GLU A 1 397 ? 8.046 8.694 -22.864 1.00 82.44 397 GLU A CA 1
ATOM 2916 C C . GLU A 1 397 ? 7.967 8.951 -24.380 1.00 82.44 397 GLU A C 1
ATOM 2918 O O . GLU A 1 397 ? 7.838 8.004 -25.164 1.00 82.44 397 GLU A O 1
ATOM 2923 N N . PRO A 1 398 ? 8.095 10.213 -24.834 1.00 77.50 398 PRO A N 1
ATOM 2924 C CA . PRO A 1 398 ? 8.070 10.522 -26.257 1.00 77.50 398 PRO A CA 1
ATOM 2925 C C . PRO A 1 398 ? 9.141 9.746 -27.034 1.00 77.50 398 PRO A C 1
ATOM 2927 O O . PRO A 1 398 ? 10.330 9.823 -26.732 1.00 77.50 398 PRO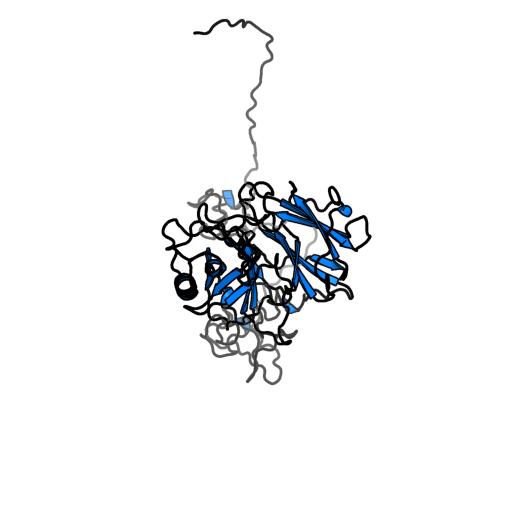 A O 1
ATOM 2930 N N . GLY A 1 399 ? 8.720 9.029 -28.077 1.00 79.75 399 GLY A N 1
ATOM 2931 C CA . GLY A 1 399 ? 9.616 8.250 -28.939 1.00 79.75 399 GLY A CA 1
ATOM 2932 C C . GLY A 1 399 ? 9.873 6.812 -28.482 1.00 79.75 399 GLY A C 1
ATOM 2933 O O . GLY A 1 399 ? 10.564 6.087 -29.195 1.00 79.75 399 GLY A O 1
ATOM 2934 N N . VAL A 1 400 ? 9.304 6.382 -27.352 1.00 84.81 400 VAL A N 1
ATOM 2935 C CA . VAL A 1 400 ? 9.218 4.963 -26.985 1.00 84.81 400 VAL A CA 1
ATOM 2936 C C . VAL A 1 400 ? 7.925 4.396 -27.568 1.00 84.81 400 VAL A C 1
ATOM 2938 O O . VAL A 1 400 ? 6.842 4.906 -27.295 1.00 84.81 400 VAL A O 1
ATOM 2941 N N . ASP A 1 401 ? 8.030 3.360 -28.398 1.00 87.00 401 ASP A N 1
ATOM 2942 C CA . ASP A 1 401 ? 6.864 2.647 -28.924 1.00 87.00 401 ASP A CA 1
ATOM 2943 C C . ASP A 1 401 ? 6.430 1.488 -28.002 1.00 87.00 401 ASP A C 1
ATOM 2945 O O . ASP A 1 401 ? 7.116 1.116 -27.044 1.00 87.00 401 ASP A O 1
ATOM 2949 N N . GLU A 1 402 ? 5.256 0.910 -28.278 1.00 88.19 402 GLU A N 1
ATOM 2950 C CA . GLU A 1 402 ? 4.713 -0.208 -27.492 1.00 88.19 402 GLU A CA 1
ATOM 2951 C C . GLU A 1 402 ? 5.609 -1.457 -27.524 1.00 88.19 402 GLU A C 1
ATOM 2953 O O . GLU A 1 402 ? 5.600 -2.248 -26.580 1.00 88.19 402 GLU A O 1
ATOM 2958 N N . GLU A 1 403 ? 6.378 -1.663 -28.598 1.00 91.19 403 GLU A N 1
ATOM 2959 C CA . GLU A 1 403 ? 7.278 -2.810 -28.725 1.00 91.19 403 GLU A CA 1
ATOM 2960 C C . GLU A 1 403 ? 8.467 -2.669 -27.770 1.00 91.19 403 GLU A C 1
ATOM 2962 O O . GLU A 1 403 ? 8.752 -3.592 -27.001 1.00 91.19 403 GLU A O 1
ATOM 2967 N N . ALA A 1 404 ? 9.099 -1.494 -27.746 1.00 90.12 404 ALA A N 1
ATOM 2968 C CA . ALA A 1 404 ? 10.173 -1.163 -26.820 1.00 90.12 404 ALA A CA 1
ATOM 2969 C C . ALA A 1 404 ? 9.697 -1.207 -25.361 1.00 90.12 404 ALA A C 1
ATOM 2971 O O . ALA A 1 404 ? 10.373 -1.788 -24.509 1.00 90.12 404 ALA A O 1
ATOM 2972 N N . GLN A 1 405 ? 8.509 -0.667 -25.071 1.00 90.62 405 GLN A N 1
ATOM 2973 C CA . GLN A 1 405 ? 7.919 -0.736 -23.734 1.00 90.62 405 GLN A CA 1
ATOM 2974 C C . GLN A 1 405 ? 7.658 -2.185 -23.304 1.00 90.62 405 GLN A C 1
ATOM 2976 O O . GLN A 1 405 ? 8.027 -2.577 -22.194 1.00 90.62 405 GLN A O 1
ATOM 2981 N N . ARG A 1 406 ? 7.082 -3.016 -24.179 1.00 90.94 406 ARG A N 1
ATOM 2982 C CA . ARG A 1 406 ? 6.847 -4.434 -23.883 1.00 90.94 406 ARG A CA 1
ATOM 2983 C C . ARG A 1 406 ? 8.153 -5.195 -23.671 1.00 90.94 406 ARG A C 1
ATOM 2985 O O . ARG A 1 406 ? 8.217 -6.026 -22.769 1.00 90.94 406 ARG A O 1
ATOM 2992 N N . ALA A 1 407 ? 9.186 -4.915 -24.464 1.00 92.62 407 ALA A N 1
ATOM 2993 C CA . ALA A 1 407 ? 10.502 -5.530 -24.313 1.00 92.62 407 ALA A CA 1
ATOM 2994 C C . ALA A 1 407 ? 11.152 -5.170 -22.967 1.00 92.62 407 ALA A C 1
ATOM 2996 O O . ALA A 1 407 ? 11.667 -6.058 -22.286 1.00 92.62 407 ALA A O 1
ATOM 2997 N N . ALA A 1 408 ? 11.067 -3.903 -22.558 1.00 93.12 408 ALA A N 1
ATOM 2998 C CA . ALA A 1 408 ? 11.562 -3.419 -21.272 1.00 93.12 408 ALA A CA 1
ATOM 2999 C C . ALA A 1 408 ? 10.821 -4.045 -20.080 1.00 93.12 408 ALA A C 1
ATOM 3001 O O . ALA A 1 408 ? 11.446 -4.531 -19.137 1.00 93.12 408 ALA A O 1
ATOM 3002 N N . VAL A 1 409 ? 9.485 -4.101 -20.130 1.00 92.56 409 VAL A N 1
ATOM 3003 C CA . VAL A 1 409 ? 8.691 -4.760 -19.080 1.00 92.56 409 VAL A CA 1
ATOM 3004 C C . VAL A 1 409 ? 9.004 -6.256 -19.034 1.00 92.56 409 VAL A C 1
ATOM 3006 O O . VAL A 1 409 ? 9.226 -6.793 -17.953 1.00 92.56 409 VAL A O 1
ATOM 3009 N N . ALA A 1 410 ? 9.117 -6.925 -20.183 1.00 92.75 410 ALA A N 1
ATOM 3010 C CA . ALA A 1 410 ? 9.493 -8.335 -20.244 1.00 92.75 410 ALA A CA 1
ATOM 3011 C C . ALA A 1 410 ? 10.890 -8.587 -19.647 1.00 92.75 410 ALA A C 1
ATOM 3013 O O . ALA A 1 410 ? 11.065 -9.530 -18.876 1.00 92.75 410 ALA A O 1
ATOM 3014 N N . ALA A 1 411 ? 11.867 -7.727 -19.946 1.00 95.25 411 ALA A N 1
ATOM 3015 C CA . ALA A 1 411 ? 13.193 -7.754 -19.331 1.00 95.25 411 ALA A CA 1
ATOM 3016 C C . ALA A 1 411 ? 13.120 -7.627 -17.805 1.00 95.25 411 ALA A C 1
ATOM 3018 O O . ALA A 1 411 ? 13.684 -8.454 -17.087 1.00 95.25 411 ALA A O 1
ATOM 3019 N N . CYS A 1 412 ? 12.339 -6.671 -17.303 1.00 94.94 412 CYS A N 1
ATOM 3020 C CA . CYS A 1 412 ? 12.088 -6.545 -15.873 1.00 94.94 412 CYS A CA 1
ATOM 3021 C C . CYS A 1 412 ? 11.464 -7.815 -15.271 1.00 94.94 412 CYS A C 1
ATOM 3023 O O . CYS A 1 412 ? 11.948 -8.293 -14.248 1.00 94.94 412 CYS A O 1
ATOM 3025 N N . THR A 1 413 ? 10.447 -8.414 -15.909 1.00 92.62 413 THR A N 1
ATOM 3026 C CA . THR A 1 413 ? 9.808 -9.637 -15.379 1.00 92.62 413 THR A CA 1
ATOM 3027 C C . THR A 1 413 ? 10.761 -10.827 -15.288 1.00 92.62 413 THR A C 1
ATOM 3029 O O . THR A 1 413 ? 10.573 -11.664 -14.415 1.00 92.62 413 THR A O 1
ATOM 3032 N N . ARG A 1 414 ? 11.822 -10.868 -16.106 1.00 93.62 414 ARG A N 1
ATOM 3033 C CA . ARG A 1 414 ? 12.898 -11.875 -16.031 1.00 93.62 414 ARG A CA 1
ATOM 3034 C C . ARG A 1 414 ? 13.983 -11.547 -14.994 1.00 93.62 414 ARG A C 1
ATOM 3036 O O . ARG A 1 414 ? 14.972 -12.268 -14.898 1.00 93.62 414 ARG A O 1
ATOM 3043 N N . GLY A 1 415 ? 13.834 -10.454 -14.244 1.00 91.75 415 GLY A N 1
ATOM 3044 C CA . GLY A 1 415 ? 14.793 -10.018 -13.227 1.00 91.75 415 GLY A CA 1
ATOM 3045 C C . GLY A 1 415 ? 15.996 -9.247 -13.777 1.00 91.75 415 GLY A C 1
ATOM 3046 O O . GLY A 1 415 ? 17.031 -9.175 -13.117 1.00 91.75 415 GLY A O 1
ATOM 3047 N N . GLU A 1 416 ? 15.906 -8.667 -14.979 1.00 94.44 416 GLU A N 1
ATOM 3048 C CA . GLU A 1 416 ? 16.992 -7.839 -15.512 1.00 94.44 416 GLU A CA 1
ATOM 3049 C C . GLU A 1 416 ? 17.116 -6.537 -14.703 1.00 94.44 416 GLU A C 1
ATOM 3051 O O . GLU A 1 416 ? 16.254 -5.658 -14.755 1.00 94.44 416 GLU A O 1
ATOM 3056 N N . ALA A 1 417 ? 18.219 -6.402 -13.959 1.00 90.88 417 ALA A N 1
ATOM 3057 C CA . ALA A 1 417 ? 18.427 -5.317 -12.997 1.00 90.88 417 ALA A CA 1
ATOM 3058 C C . ALA A 1 417 ? 18.327 -3.905 -13.602 1.00 90.88 417 ALA A C 1
ATOM 3060 O O . ALA A 1 417 ? 17.946 -2.972 -12.902 1.00 90.88 417 ALA A O 1
ATOM 3061 N N . SER A 1 418 ? 18.630 -3.738 -14.895 1.00 92.25 418 SER A N 1
ATOM 3062 C CA . SER A 1 418 ? 18.515 -2.452 -15.595 1.00 92.25 418 SER A CA 1
ATOM 3063 C C . SER A 1 418 ? 17.072 -1.979 -15.762 1.00 92.25 418 SER A C 1
ATOM 3065 O O . SER A 1 418 ? 16.860 -0.798 -16.003 1.00 92.25 418 SER A O 1
ATOM 3067 N N . TRP A 1 419 ? 16.083 -2.864 -15.647 1.00 93.25 419 TRP A N 1
ATOM 3068 C CA . TRP A 1 419 ? 14.665 -2.541 -15.824 1.00 93.25 419 TRP A CA 1
ATOM 3069 C C . TRP A 1 419 ? 13.835 -2.750 -14.558 1.00 93.25 419 TRP A C 1
ATOM 3071 O O . TRP A 1 419 ? 12.651 -2.425 -14.541 1.00 93.25 419 TRP A O 1
ATOM 3081 N N . LEU A 1 420 ? 14.442 -3.285 -13.500 1.00 91.94 420 LEU A N 1
ATOM 3082 C CA . LEU A 1 420 ? 13.771 -3.598 -12.249 1.00 91.94 420 LEU A CA 1
ATOM 3083 C C . LEU A 1 420 ? 13.568 -2.334 -11.404 1.00 91.94 420 LEU A C 1
ATOM 3085 O O . LEU A 1 420 ? 14.536 -1.630 -11.115 1.00 91.94 420 LEU A O 1
ATOM 3089 N N . LEU A 1 421 ? 12.330 -2.066 -10.973 1.00 91.31 421 LEU A N 1
ATOM 3090 C CA . LEU A 1 421 ? 12.056 -0.992 -10.010 1.00 91.31 421 LEU A CA 1
ATOM 3091 C C . LEU A 1 421 ? 12.165 -1.491 -8.569 1.00 91.31 421 LEU A C 1
ATOM 3093 O O . LEU A 1 421 ? 12.782 -0.833 -7.738 1.00 91.31 421 LEU A O 1
ATOM 3097 N N . ALA A 1 422 ? 11.570 -2.652 -8.294 1.00 90.44 422 ALA A N 1
ATOM 3098 C CA . ALA A 1 422 ? 11.679 -3.359 -7.025 1.00 90.44 422 ALA A CA 1
ATOM 3099 C C . ALA A 1 422 ? 11.412 -4.856 -7.234 1.00 90.44 422 ALA A C 1
ATOM 3101 O O . ALA A 1 422 ? 10.669 -5.243 -8.137 1.00 90.44 422 ALA A O 1
ATOM 3102 N N . GLU A 1 423 ? 11.984 -5.692 -6.373 1.00 89.75 423 GLU A N 1
ATOM 3103 C CA . GLU A 1 423 ? 11.689 -7.123 -6.296 1.00 89.75 423 GLU A CA 1
ATOM 3104 C C . GLU A 1 423 ? 11.386 -7.492 -4.845 1.00 89.75 423 GLU A C 1
ATOM 3106 O O . GLU A 1 423 ? 12.096 -7.085 -3.925 1.00 89.75 423 GLU A O 1
ATOM 3111 N N . LEU A 1 424 ? 10.317 -8.257 -4.655 1.00 87.25 424 LEU A N 1
ATOM 3112 C CA . LEU A 1 424 ? 9.907 -8.839 -3.391 1.00 87.25 424 LEU A CA 1
ATOM 3113 C C . LEU A 1 424 ? 10.105 -10.346 -3.471 1.00 87.25 424 LEU A C 1
ATOM 3115 O O . LEU A 1 424 ? 9.514 -10.985 -4.333 1.00 87.25 424 LEU A O 1
ATOM 3119 N N . ASN A 1 425 ? 10.875 -10.903 -2.540 1.00 86.12 425 ASN A N 1
ATOM 3120 C CA . ASN A 1 425 ? 10.990 -12.343 -2.336 1.00 86.12 425 ASN A CA 1
ATOM 3121 C C . ASN A 1 425 ? 10.382 -12.682 -0.973 1.00 86.12 425 ASN A C 1
ATOM 3123 O O . ASN A 1 425 ? 10.914 -12.253 0.051 1.00 86.12 425 ASN A O 1
ATOM 3127 N N . HIS A 1 426 ? 9.255 -13.393 -0.951 1.00 79.31 426 HIS A N 1
ATOM 3128 C CA . HIS A 1 426 ? 8.526 -13.686 0.280 1.00 79.31 426 HIS A CA 1
ATOM 3129 C C . HIS A 1 426 ? 7.690 -14.967 0.161 1.00 79.31 426 HIS A C 1
ATOM 3131 O O . HIS A 1 426 ? 6.903 -15.115 -0.771 1.00 79.31 426 HIS A O 1
ATOM 3137 N N . ALA A 1 427 ? 7.812 -15.873 1.136 1.00 75.12 427 ALA A N 1
ATOM 3138 C CA . ALA A 1 427 ? 7.150 -17.183 1.113 1.00 75.12 427 ALA A CA 1
ATOM 3139 C C . ALA A 1 427 ? 5.613 -17.091 1.101 1.00 75.12 427 ALA A C 1
ATOM 3141 O O . ALA A 1 427 ? 4.946 -17.901 0.462 1.00 75.12 427 ALA A O 1
ATOM 3142 N N . ARG A 1 428 ? 5.042 -16.059 1.736 1.00 73.50 428 ARG A N 1
ATOM 3143 C CA . ARG A 1 428 ? 3.584 -15.826 1.746 1.00 73.50 428 ARG A CA 1
ATOM 3144 C C . ARG A 1 428 ? 2.995 -15.548 0.357 1.00 73.50 428 ARG A C 1
ATOM 3146 O O . ARG A 1 428 ? 1.819 -15.802 0.145 1.00 73.50 428 ARG A O 1
ATOM 3153 N N . LEU A 1 429 ? 3.796 -15.087 -0.608 1.00 76.38 429 LEU A N 1
ATOM 3154 C CA . LEU A 1 429 ? 3.326 -14.917 -1.992 1.00 76.38 429 LEU A CA 1
ATOM 3155 C C . LEU A 1 429 ? 2.909 -16.254 -2.628 1.00 76.38 429 LEU A C 1
ATOM 3157 O O . LEU A 1 429 ? 2.065 -16.273 -3.524 1.00 76.38 429 LEU A O 1
ATOM 3161 N N . SER A 1 430 ? 3.477 -17.358 -2.133 1.00 74.06 430 SER A N 1
ATOM 3162 C CA . SER A 1 430 ? 3.155 -18.727 -2.533 1.00 74.06 430 SER A CA 1
ATOM 3163 C C . SER A 1 430 ? 2.206 -19.453 -1.570 1.00 74.06 430 SER A C 1
ATOM 3165 O O . SER A 1 430 ? 2.033 -20.663 -1.683 1.00 74.06 430 SER A O 1
ATOM 3167 N N . ALA A 1 431 ? 1.584 -18.752 -0.619 1.00 71.56 431 ALA A N 1
ATOM 3168 C CA . ALA A 1 431 ? 0.615 -19.368 0.281 1.00 71.56 431 ALA A CA 1
ATOM 3169 C C . ALA A 1 431 ? -0.793 -19.385 -0.368 1.00 71.56 431 ALA A C 1
ATOM 3171 O O . ALA A 1 431 ? -1.331 -18.319 -0.680 1.00 71.56 431 ALA A O 1
ATOM 3172 N N . PRO A 1 432 ? -1.375 -20.571 -0.641 1.00 60.84 432 PRO A N 1
ATOM 3173 C CA . PRO A 1 432 ? -2.592 -20.752 -1.447 1.00 60.84 432 PRO A CA 1
ATOM 3174 C C . PRO A 1 432 ? -3.904 -20.453 -0.713 1.00 60.84 432 PRO A C 1
ATOM 3176 O O . PRO A 1 432 ? -4.976 -20.608 -1.296 1.00 60.84 432 PRO A O 1
ATOM 3179 N N . ASP A 1 433 ? -3.817 -20.044 0.542 1.00 64.69 433 ASP A N 1
ATOM 3180 C CA . ASP A 1 433 ? -4.899 -19.716 1.471 1.00 64.69 433 ASP A CA 1
ATOM 3181 C C . ASP A 1 433 ? -4.810 -18.262 1.974 1.00 64.69 433 ASP A C 1
ATOM 3183 O O . ASP A 1 433 ? -5.780 -17.735 2.506 1.00 64.69 433 ASP A O 1
ATOM 3187 N N . GLN A 1 434 ? -3.684 -17.585 1.729 1.00 68.50 434 GLN A N 1
ATOM 3188 C CA . GLN A 1 434 ? -3.381 -16.275 2.298 1.00 68.50 434 GLN A CA 1
ATOM 3189 C C . GLN A 1 434 ? -3.623 -15.133 1.304 1.00 68.50 434 GLN A C 1
ATOM 3191 O O . GLN A 1 434 ? -3.246 -15.212 0.129 1.00 68.50 434 GLN A O 1
ATOM 3196 N N . ALA A 1 435 ? -4.165 -14.016 1.786 1.00 73.44 435 ALA A N 1
ATOM 3197 C CA . ALA A 1 435 ? -4.272 -12.778 1.022 1.00 73.44 435 ALA A CA 1
ATOM 3198 C C . ALA A 1 435 ? -3.125 -11.819 1.377 1.00 73.44 435 ALA A C 1
ATOM 3200 O O . ALA A 1 435 ? -2.909 -11.446 2.532 1.00 73.44 435 ALA A O 1
ATOM 3201 N N . THR A 1 436 ? -2.375 -11.378 0.364 1.00 78.12 436 THR A N 1
ATOM 3202 C CA . THR A 1 436 ? -1.247 -10.451 0.541 1.00 78.12 436 THR A CA 1
ATOM 3203 C C . THR A 1 436 ? -1.454 -9.173 -0.263 1.00 78.12 436 THR A C 1
ATOM 3205 O O . THR A 1 436 ? -1.561 -9.198 -1.487 1.00 78.12 436 THR A O 1
ATOM 3208 N N . THR A 1 437 ? -1.454 -8.016 0.399 1.00 83.62 437 THR A N 1
ATOM 3209 C CA . THR A 1 437 ? -1.451 -6.722 -0.301 1.00 83.62 437 TH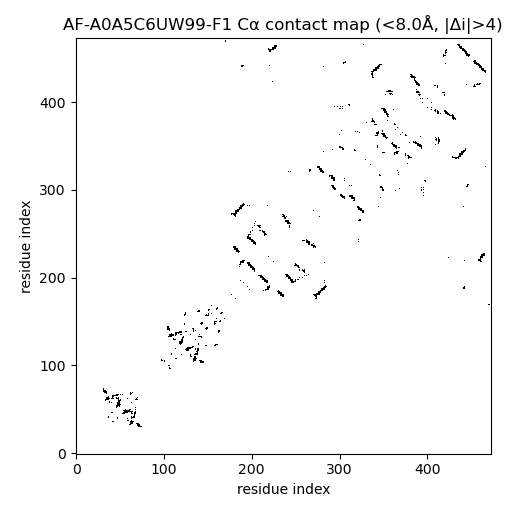R A CA 1
ATOM 3210 C C . THR A 1 437 ? -0.053 -6.119 -0.268 1.00 83.62 437 THR A C 1
ATOM 3212 O O . THR A 1 437 ? 0.533 -5.957 0.797 1.00 83.62 437 THR A O 1
ATOM 3215 N N . VAL A 1 438 ? 0.483 -5.761 -1.432 1.00 87.25 438 VAL A N 1
ATOM 3216 C CA . VAL A 1 438 ? 1.787 -5.109 -1.575 1.00 87.25 438 VAL A CA 1
ATOM 3217 C C . VAL A 1 438 ? 1.571 -3.664 -2.013 1.00 87.25 438 VAL A C 1
ATOM 3219 O O . VAL A 1 438 ? 1.101 -3.401 -3.118 1.00 87.25 438 VAL A O 1
ATOM 3222 N N . TYR A 1 439 ? 1.929 -2.714 -1.160 1.00 88.44 439 TYR A N 1
ATOM 3223 C CA . TYR A 1 439 ? 1.884 -1.287 -1.471 1.00 88.44 439 TYR A CA 1
ATOM 3224 C C . TYR A 1 439 ? 3.245 -0.828 -1.997 1.00 88.44 439 TYR A C 1
ATOM 3226 O O . TYR A 1 439 ? 4.263 -1.020 -1.331 1.00 88.44 439 TYR A O 1
ATOM 3234 N N . ALA A 1 440 ? 3.268 -0.222 -3.183 1.00 88.69 440 ALA A N 1
ATOM 3235 C CA . ALA A 1 440 ? 4.484 0.297 -3.805 1.00 88.69 440 ALA A CA 1
ATOM 3236 C C . ALA A 1 440 ? 4.576 1.818 -3.626 1.00 88.69 440 ALA A C 1
ATOM 3238 O O . ALA A 1 440 ? 3.839 2.564 -4.274 1.00 88.69 440 ALA A O 1
ATOM 3239 N N . PHE A 1 441 ? 5.488 2.263 -2.759 1.00 85.19 441 PHE A N 1
ATOM 3240 C CA . PHE A 1 441 ? 5.751 3.670 -2.447 1.00 85.19 441 PHE A CA 1
ATOM 3241 C C . PHE A 1 441 ? 7.048 4.148 -3.082 1.00 85.19 441 PHE A C 1
ATOM 3243 O O . PHE A 1 441 ? 7.944 3.353 -3.339 1.00 85.19 441 PHE A O 1
ATOM 3250 N N . GLY A 1 442 ? 7.174 5.462 -3.231 1.00 81.62 442 GLY A N 1
ATOM 3251 C CA . GLY A 1 442 ? 8.439 6.120 -3.555 1.00 81.62 442 GLY A CA 1
ATOM 3252 C C . GLY A 1 442 ? 8.454 6.788 -4.921 1.00 81.62 442 GLY A C 1
ATOM 3253 O O . GLY A 1 442 ? 7.407 7.200 -5.439 1.00 81.62 442 GLY A O 1
ATOM 3254 N N . LEU A 1 443 ? 9.658 6.914 -5.480 1.00 80.38 443 LEU A N 1
ATOM 3255 C CA . LEU A 1 443 ? 9.900 7.499 -6.792 1.00 80.38 443 LEU A CA 1
ATOM 3256 C C . LEU A 1 443 ? 10.277 6.398 -7.783 1.00 80.38 443 LEU A C 1
ATOM 3258 O O . LEU A 1 443 ? 11.331 5.768 -7.688 1.00 80.38 443 LEU A O 1
ATOM 3262 N N . ALA A 1 444 ? 9.417 6.192 -8.775 1.00 82.75 444 ALA A N 1
ATOM 3263 C CA . ALA A 1 444 ? 9.761 5.423 -9.951 1.00 82.75 444 ALA A CA 1
ATOM 3264 C C . ALA A 1 444 ? 10.954 6.088 -10.654 1.00 82.75 444 ALA A C 1
ATOM 3266 O O . ALA A 1 444 ? 10.939 7.294 -10.913 1.00 82.75 444 ALA A O 1
ATOM 3267 N N . GLY A 1 445 ? 12.003 5.307 -10.917 1.00 81.88 445 GLY A N 1
ATOM 3268 C CA . GLY A 1 445 ? 13.235 5.813 -11.514 1.00 81.88 445 GLY A CA 1
ATOM 3269 C C . GLY A 1 445 ? 13.043 6.412 -12.908 1.00 81.88 445 GLY A C 1
ATOM 3270 O O . GLY A 1 445 ? 12.011 6.254 -13.555 1.00 81.88 445 GLY A O 1
ATOM 3271 N N . HIS A 1 446 ? 14.070 7.097 -13.395 1.00 83.62 446 HIS A N 1
ATOM 3272 C CA . HIS A 1 446 ? 14.073 7.694 -14.730 1.00 83.62 446 HIS A CA 1
ATOM 3273 C C . HIS A 1 446 ? 14.878 6.830 -15.688 1.00 83.62 446 HIS A C 1
ATOM 3275 O O . HIS A 1 446 ? 15.835 6.184 -15.282 1.00 83.62 446 HIS A O 1
ATOM 3281 N N . LEU A 1 447 ? 14.565 6.861 -16.978 1.00 84.12 447 LEU A N 1
ATOM 3282 C CA . LEU A 1 447 ? 15.435 6.236 -17.970 1.00 84.12 447 LEU A CA 1
ATOM 3283 C C . LEU A 1 447 ? 16.828 6.890 -17.975 1.00 84.12 447 LEU A C 1
ATOM 3285 O O . LEU A 1 447 ? 16.961 8.113 -17.872 1.00 84.12 447 LEU A O 1
ATOM 3289 N N . ASN A 1 448 ? 17.867 6.079 -18.149 1.00 84.88 448 ASN A N 1
ATOM 3290 C CA . ASN A 1 448 ? 19.228 6.559 -18.330 1.00 84.88 448 ASN A CA 1
ATOM 3291 C C . ASN A 1 448 ? 19.390 7.344 -19.647 1.00 84.88 448 ASN A C 1
ATOM 3293 O O . ASN A 1 448 ? 18.520 7.349 -20.524 1.00 84.88 448 ASN A O 1
ATOM 3297 N N . ALA A 1 449 ? 20.535 8.016 -19.800 1.00 81.38 449 ALA A N 1
ATOM 3298 C CA . ALA A 1 449 ? 20.826 8.833 -20.980 1.00 81.38 449 ALA A CA 1
ATOM 3299 C C . ALA A 1 449 ? 20.755 8.042 -22.301 1.00 81.38 449 ALA A C 1
ATOM 3301 O O . ALA A 1 449 ? 20.388 8.601 -23.330 1.00 81.38 449 ALA A O 1
ATOM 3302 N N . THR A 1 450 ? 21.076 6.748 -22.271 1.00 83.88 450 THR A N 1
ATOM 3303 C CA . THR A 1 450 ? 21.047 5.836 -23.423 1.00 83.88 450 THR A CA 1
ATOM 3304 C C . THR A 1 450 ? 19.662 5.247 -23.708 1.00 83.88 450 THR A C 1
ATOM 3306 O O . THR A 1 450 ? 19.447 4.724 -24.797 1.00 83.88 450 THR A O 1
ATOM 3309 N N . GLY A 1 451 ? 18.708 5.371 -22.779 1.00 83.19 451 GLY A N 1
ATOM 3310 C CA . GLY A 1 451 ? 17.360 4.811 -22.879 1.00 83.19 451 GLY A CA 1
ATOM 3311 C C . GLY A 1 451 ? 17.279 3.289 -22.736 1.00 83.19 451 GLY A C 1
ATOM 3312 O O . GLY A 1 451 ? 16.229 2.727 -23.022 1.00 83.19 451 GLY A O 1
ATOM 3313 N N . ASP A 1 452 ? 18.351 2.624 -22.308 1.00 87.06 452 ASP A N 1
ATOM 3314 C CA . ASP A 1 452 ? 18.456 1.159 -22.212 1.00 87.06 452 ASP A CA 1
ATOM 3315 C C . ASP A 1 452 ? 18.282 0.618 -20.780 1.00 87.06 452 ASP A C 1
ATOM 3317 O O . ASP A 1 452 ? 18.476 -0.572 -20.530 1.00 87.06 452 ASP A O 1
ATOM 3321 N N . GLY A 1 453 ? 17.882 1.473 -19.837 1.00 88.56 453 GLY A N 1
ATOM 3322 C CA . GLY A 1 453 ? 17.523 1.069 -18.482 1.00 88.56 453 GLY A CA 1
ATOM 3323 C C . GLY A 1 453 ? 17.057 2.227 -17.606 1.00 88.56 453 GLY A C 1
ATOM 3324 O O . GLY A 1 453 ? 17.130 3.391 -17.999 1.00 88.56 453 GLY A O 1
ATOM 3325 N N . ILE A 1 454 ? 16.593 1.898 -16.405 1.00 88.75 454 ILE A N 1
ATOM 3326 C CA . ILE A 1 454 ? 16.155 2.812 -15.352 1.00 88.75 454 ILE A CA 1
ATOM 3327 C C . ILE A 1 454 ? 17.324 3.142 -14.411 1.00 88.75 454 ILE A C 1
ATOM 3329 O O . ILE A 1 454 ? 18.134 2.288 -14.055 1.00 88.75 454 ILE A O 1
ATOM 3333 N N . ILE A 1 455 ? 17.398 4.399 -13.985 1.00 83.06 455 ILE A N 1
ATOM 3334 C CA . ILE A 1 455 ? 18.262 4.918 -12.929 1.00 83.06 455 ILE A CA 1
ATOM 3335 C C . ILE A 1 455 ? 17.379 5.309 -11.746 1.00 83.06 455 ILE A C 1
ATOM 3337 O O . ILE A 1 455 ? 16.427 6.076 -11.900 1.00 83.06 455 ILE A O 1
ATOM 3341 N N . GLY A 1 456 ? 17.756 4.835 -10.560 1.00 70.12 456 GLY A N 1
ATOM 3342 C CA . GLY A 1 456 ? 17.025 5.066 -9.316 1.00 70.12 456 GLY A CA 1
ATOM 3343 C C . GLY A 1 456 ? 16.045 3.929 -9.040 1.00 70.12 456 GLY A C 1
ATOM 3344 O O . GLY A 1 456 ? 15.105 3.709 -9.797 1.00 70.12 456 GLY A O 1
ATOM 3345 N N . GLN A 1 457 ? 16.288 3.200 -7.953 1.00 67.94 457 GLN A N 1
ATOM 3346 C CA . GLN A 1 457 ? 15.411 2.147 -7.427 1.00 67.94 457 GLN A CA 1
ATOM 3347 C C . GLN A 1 457 ? 14.867 2.594 -6.072 1.00 67.94 457 GLN A C 1
ATOM 3349 O O . GLN A 1 457 ? 15.083 1.967 -5.040 1.00 67.94 457 GLN A O 1
ATOM 3354 N N . GLU A 1 458 ? 14.212 3.748 -6.068 1.00 76.12 458 GLU A N 1
ATOM 3355 C CA . GLU A 1 458 ? 13.706 4.390 -4.852 1.00 76.12 458 GLU A CA 1
ATOM 3356 C C . GLU A 1 458 ? 12.250 4.022 -4.616 1.00 76.12 458 GLU A C 1
ATOM 3358 O O . GLU A 1 458 ? 11.431 4.849 -4.222 1.00 76.12 458 GLU A O 1
ATOM 3363 N N . ILE A 1 459 ? 11.930 2.761 -4.908 1.00 82.81 459 ILE A N 1
ATOM 3364 C CA . ILE A 1 459 ? 10.645 2.170 -4.584 1.00 82.81 459 ILE A CA 1
ATOM 3365 C C . ILE A 1 459 ? 10.815 1.318 -3.332 1.00 82.81 459 ILE A C 1
ATOM 3367 O O . ILE A 1 459 ? 11.632 0.397 -3.292 1.00 82.81 459 ILE A O 1
ATOM 3371 N N . SER A 1 460 ? 10.002 1.609 -2.323 1.00 85.06 460 SER A N 1
ATOM 3372 C CA . SER A 1 460 ? 9.828 0.758 -1.151 1.00 85.06 460 SER A CA 1
ATOM 3373 C C . SER A 1 460 ? 8.541 -0.041 -1.292 1.00 85.06 460 SER A C 1
ATOM 3375 O O . SER A 1 460 ? 7.505 0.480 -1.709 1.00 85.06 460 SER A O 1
ATOM 3377 N N . LEU A 1 461 ? 8.603 -1.315 -0.914 1.00 87.25 461 LEU A N 1
ATOM 3378 C CA . LEU A 1 461 ? 7.444 -2.196 -0.877 1.00 87.25 461 LEU A CA 1
ATOM 3379 C C . LEU A 1 461 ? 7.012 -2.392 0.572 1.00 87.25 461 LEU A C 1
ATOM 3381 O O . LEU A 1 461 ? 7.835 -2.742 1.419 1.00 87.25 461 LEU A O 1
ATOM 3385 N N . VAL A 1 462 ? 5.729 -2.180 0.849 1.00 86.19 462 VAL A N 1
ATOM 3386 C CA . VAL A 1 462 ? 5.117 -2.536 2.130 1.00 86.19 462 VAL A CA 1
ATOM 3387 C C . VAL A 1 462 ? 4.211 -3.732 1.913 1.00 86.19 462 VAL A C 1
ATOM 3389 O O . VAL A 1 462 ? 3.220 -3.642 1.191 1.00 86.19 462 VAL A O 1
ATOM 3392 N N . VAL A 1 463 ? 4.563 -4.848 2.536 1.00 84.94 463 VAL A N 1
ATOM 3393 C CA . VAL A 1 463 ? 3.779 -6.079 2.527 1.00 84.94 463 VAL A CA 1
ATOM 3394 C C . VAL A 1 463 ? 2.833 -6.034 3.713 1.00 84.94 463 VAL A C 1
ATOM 3396 O O . VAL A 1 463 ? 3.263 -5.946 4.863 1.00 84.94 463 VAL A O 1
ATOM 3399 N N . ALA A 1 464 ? 1.543 -6.052 3.419 1.00 80.69 464 ALA A N 1
ATOM 3400 C CA . ALA A 1 464 ? 0.480 -5.939 4.391 1.00 80.69 464 ALA A CA 1
ATOM 3401 C C . ALA A 1 464 ? -0.328 -7.239 4.392 1.00 80.69 464 ALA A C 1
ATOM 3403 O O . ALA A 1 464 ? -0.945 -7.612 3.389 1.00 80.69 464 ALA A O 1
ATOM 3404 N N . HIS A 1 465 ? -0.276 -7.928 5.524 1.00 74.56 465 HIS A N 1
ATOM 3405 C CA . HIS A 1 465 ? -0.923 -9.218 5.742 1.00 74.56 465 HIS A CA 1
ATOM 3406 C C . HIS A 1 465 ? -2.397 -9.028 6.121 1.00 74.56 465 HIS A C 1
ATOM 3408 O O . HIS A 1 465 ? -2.710 -8.094 6.870 1.00 74.56 465 HIS A O 1
ATOM 3414 N N . ASP A 1 466 ? -3.297 -9.858 5.590 1.00 65.19 466 ASP A N 1
ATOM 3415 C CA . ASP A 1 466 ? -4.695 -9.889 6.040 1.00 65.19 466 ASP A CA 1
ATOM 3416 C C . ASP A 1 466 ? -4.822 -10.680 7.359 1.00 65.19 466 ASP A C 1
ATOM 3418 O O . ASP A 1 466 ? -3.975 -11.526 7.654 1.00 65.19 466 ASP A O 1
ATOM 3422 N N . VAL A 1 467 ? -5.816 -10.342 8.190 1.00 53.75 467 VAL A N 1
ATOM 3423 C CA . VAL A 1 467 ? -6.018 -10.905 9.549 1.00 53.75 467 VAL A CA 1
ATOM 3424 C C . VAL A 1 467 ? -6.759 -12.230 9.514 1.00 53.75 467 VAL A C 1
ATOM 3426 O O . VAL A 1 467 ? -6.582 -13.041 10.415 1.00 53.75 467 VAL A O 1
ATOM 3429 N N . SER A 1 468 ? -7.557 -12.472 8.469 1.00 52.31 468 SER A N 1
ATOM 3430 C CA . SER A 1 468 ? -8.345 -13.706 8.303 1.00 52.31 468 SER A CA 1
ATOM 3431 C C . SER A 1 468 ? -7.507 -14.980 8.157 1.00 52.31 468 SER A C 1
ATOM 3433 O O . SER A 1 468 ? -8.050 -16.063 7.985 1.00 52.31 468 SER A O 1
ATOM 3435 N N . ASP A 1 469 ? -6.191 -14.827 8.194 1.00 46.69 469 ASP A N 1
ATOM 3436 C CA . ASP A 1 469 ? -5.192 -15.782 7.758 1.00 46.69 469 ASP A CA 1
ATOM 3437 C C . ASP A 1 469 ? -4.474 -16.480 8.941 1.00 46.69 469 ASP A C 1
ATOM 3439 O O . ASP A 1 469 ? -3.571 -17.285 8.715 1.00 46.69 469 ASP A O 1
ATOM 3443 N N . GLY A 1 470 ? -4.865 -16.177 10.190 1.00 44.50 470 GLY A N 1
ATOM 3444 C CA . GLY A 1 470 ? -4.273 -16.731 11.419 1.00 44.50 470 GLY A CA 1
ATOM 3445 C C . GLY A 1 470 ? -2.932 -16.100 11.834 1.00 44.50 470 GLY A C 1
ATOM 3446 O O . GLY A 1 470 ? -2.374 -15.252 11.130 1.00 44.50 470 GLY A O 1
ATOM 3447 N N . GLU A 1 471 ? -2.411 -16.482 13.011 1.00 32.78 471 GLU A N 1
ATOM 3448 C CA . GLU A 1 471 ? -1.012 -16.189 13.372 1.00 32.78 471 GLU A CA 1
ATOM 3449 C C . GLU A 1 471 ? -0.064 -16.999 12.472 1.00 32.78 471 GLU A C 1
ATOM 3451 O O . GLU A 1 471 ? -0.323 -18.161 12.163 1.00 32.78 471 GLU A O 1
ATOM 3456 N N . LEU A 1 472 ? 1.025 -16.366 12.025 1.00 31.48 472 LEU A N 1
ATOM 3457 C CA . LEU A 1 472 ? 2.037 -17.009 11.183 1.00 31.48 472 LEU A CA 1
ATOM 3458 C C . LEU A 1 472 ? 2.881 -18.009 12.002 1.00 31.48 472 LEU A C 1
ATOM 3460 O O . LEU A 1 472 ? 3.130 -17.733 13.176 1.00 31.48 472 LEU A O 1
ATOM 3464 N N . PRO A 1 473 ? 3.351 -19.114 11.389 1.00 31.59 473 PRO A N 1
ATOM 3465 C CA . PRO A 1 473 ? 4.276 -20.058 12.018 1.00 31.59 473 PRO A CA 1
ATOM 3466 C C . PRO A 1 473 ? 5.645 -19.453 12.353 1.00 31.59 473 PRO A C 1
ATOM 3468 O O . PRO A 1 473 ? 6.095 -18.526 11.631 1.00 31.59 473 PRO A O 1
#

Radius of gyration: 32.54 Å; Cα contacts (8 Å, |Δi|>4): 1010; chains: 1; bounding box: 74×84×91 Å

Mean predicted aligned error: 19.26 Å

Foldseek 3Di:
DDDDDDDDDDDDDDDDDDDDPDPDPPDDPDPFWLADLQDPCAPVQAAACPDPPHPHNPHPHNNNCNNVNIDGHPDDDDDDDDDDDDDDPDDDPPPDDDPDDDPFKAAALQFPCAPVQAQQCPDPPHPHVRHPHRNRCLQVNIDGHPDAAAQVVGQPPRDAHRRSHDPDDVVVPPPPFDPFKFWEAEAEEDDDDDWWKKKKFKPAPPDFFGPWIAIATYDDWDDAAEDERPIDIDGAGQFIWMAMDTDDDRPPGDRPPPGPVRTDGEDRRGTDGPFYKYKYWYDYDPVVWDWFAADVVDPLRRGADDDPPFGDDTDTWFDTDIYMDTPPDDPPPDDWAAEAEAEAERGGQWKWKDQAQLDIDIHGHPRPDPPNVPSPDDRDQQPGQKMFIFHQNQCVTPPQDPVNSSVLRNCRNVVNVQTTLDMGGHNSNNVRRWYKYKYKYAHRFDQDPVNRGGDDSRIHIYIYGDSVRGDDD

Nearest PDB structures (foldseek):
  3liu-assembly1_A  TM=2.143E-01  e=5.525E-02  Parabacteroides distasonis ATCC 8503
  5k27-assembly1_A  TM=3.655E-01  e=4.465E+00  synthetic construct